Protein AF-A0A1V6H4V1-F1 (afdb_monomer_lite)

pLDDT: mean 72.38, std 26.32, range [20.8, 98.38]

Sequence (474 aa):
MNLSRIVVVCAFFTLAQSVQRALAQTLIWTPAAPGASWDSASLNWLDNGTPSAWVPGASAVFPAAASGSLIEIAEDLTALSVSFDTGASGVTLAGAGRLRTASITIADAAATNAVATEVLALNGLTVTGPGAVALGRVYGRVTLVSGTLLAAASDLATALVQADGGTLQTLGAPDRAGNLLANDSFEDPSLDANTYKYVSVGGTGIITAWGTATAAYIARCYPTEPTSTWISGGSVPDANHVLIVQRHGSVTQSFQVATSGYYQLAFDHFRRRGFPPHLITPSIDGKRFPPILTVHDQFDTAHYTSVPVYLAAGTHNVGFEGCGTWYDSSTMIDLAIIAPPSATQPCRALGADSSVTLTAGGTALLNHAGNLPLAFLDAAGNVAGPGTWSASAHAYAYDTAWQRRHRSTMSPRHSRSMATPQFPPHSPVICWLPRPPRSAGQASRFPISWPPSTPRPASPRSRQPPSRSHWLSR

Radius of gyration: 28.15 Å; chains: 1; bounding box: 63×78×106 Å

Foldseek 3Di:
DVVVVVVVVVVCVVVVLPDPPPDAQAADADDDDPPDDDDPVDDPQDDPSHGDHDDAAAAAEAELSQALDEYEPAAAGHYAEYEYAANRAQAEYFYQHEYEYQEYEYAYLDHEYEYQHEYENCVEYEYDYNEEYEYFAYNHEYEDAYHEYEAFWLRQQQYHYEYNAYEYEYFFFFDPVFFQDDCQFQCPPHDDEFDKDQVDDPDVQDRPQKDWPCRRQKMKHFAADCPDQVHDHDDAPDDTMWIKRWAFTKIKGKGFDQAWDWKKKKWKKAWAPPFDWKWKWKDKQNHTHHIDTHDHYRVGIDMGMGTTGTHHGGMMMIMMTIHHDDGGTIMIIGRIGIGHTAQAGAGSHHAQNYEYAYACNYEYEYSHAEEHHHCYYHDNHYYDYRYYYDHDPPDDDPPVVVVVVPPPPDDDDDDDDDDDDDDDPDDDDDDDDDDDDDDDDDDDDDDDDDDDDDDDDDDDDDDDDDDDDDDDDD

Structure (mmCIF, N/CA/C/O backbone):
data_AF-A0A1V6H4V1-F1
#
_entry.id   AF-A0A1V6H4V1-F1
#
loop_
_atom_site.group_PDB
_atom_site.id
_atom_site.type_symbol
_atom_site.label_atom_id
_atom_site.label_alt_id
_atom_site.label_comp_id
_atom_site.label_asym_id
_atom_site.label_entity_id
_atom_site.label_seq_id
_atom_site.pdbx_PDB_ins_code
_atom_site.Cartn_x
_atom_site.Cartn_y
_atom_site.Cartn_z
_atom_site.occupancy
_atom_site.B_iso_or_equiv
_atom_site.auth_seq_id
_atom_site.auth_comp_id
_atom_site.auth_asym_id
_atom_site.auth_atom_id
_atom_site.pdbx_PDB_model_num
ATOM 1 N N . MET A 1 1 ? 24.591 27.833 0.448 1.00 40.19 1 MET A N 1
ATOM 2 C CA . MET A 1 1 ? 24.023 27.456 -0.870 1.00 40.19 1 MET A CA 1
ATOM 3 C C . MET A 1 1 ? 23.043 26.279 -0.828 1.00 40.19 1 MET A C 1
ATOM 5 O O . MET A 1 1 ? 22.080 26.333 -1.579 1.00 40.19 1 MET A O 1
ATOM 9 N N . ASN A 1 2 ? 23.214 25.249 0.015 1.00 35.19 2 ASN A N 1
ATOM 10 C CA . ASN A 1 2 ? 22.350 24.051 -0.054 1.00 35.19 2 ASN A CA 1
ATOM 11 C C . ASN A 1 2 ? 20.914 24.260 0.479 1.00 35.19 2 ASN A C 1
ATOM 13 O O . ASN A 1 2 ? 19.968 23.838 -0.177 1.00 35.19 2 ASN A O 1
ATOM 17 N N . LEU A 1 3 ? 20.724 24.988 1.589 1.00 27.53 3 LEU A N 1
ATOM 18 C CA . LEU A 1 3 ? 19.386 25.294 2.137 1.00 27.53 3 LEU A CA 1
ATOM 19 C C . LEU A 1 3 ? 18.485 26.060 1.150 1.00 27.53 3 LEU A C 1
ATOM 21 O O . LEU A 1 3 ? 17.309 25.739 1.004 1.00 27.53 3 LEU A O 1
ATOM 25 N N . SER A 1 4 ? 19.048 27.023 0.417 1.00 27.42 4 SER A N 1
ATOM 26 C CA . SER A 1 4 ? 18.328 27.823 -0.583 1.00 27.42 4 SER A CA 1
ATOM 27 C C . SER A 1 4 ? 17.752 26.971 -1.721 1.00 27.42 4 SER A C 1
ATOM 29 O O . SER A 1 4 ? 16.705 27.302 -2.265 1.00 27.42 4 SER A O 1
ATOM 31 N N . ARG A 1 5 ? 18.422 25.864 -2.074 1.00 33.84 5 ARG A N 1
ATOM 32 C CA . ARG A 1 5 ? 17.986 24.952 -3.142 1.00 33.84 5 ARG A CA 1
ATOM 33 C C . ARG A 1 5 ? 16.816 24.071 -2.703 1.00 33.84 5 ARG A C 1
ATOM 35 O O . ARG A 1 5 ? 15.901 23.873 -3.489 1.00 33.84 5 ARG A O 1
ATOM 42 N N . ILE A 1 6 ? 16.806 23.619 -1.446 1.00 34.75 6 ILE A N 1
ATOM 43 C CA . ILE A 1 6 ? 15.713 22.811 -0.878 1.00 34.75 6 ILE A CA 1
ATOM 44 C C . ILE A 1 6 ? 14.408 23.621 -0.830 1.00 34.75 6 ILE A C 1
ATOM 46 O O . ILE A 1 6 ? 13.371 23.140 -1.272 1.00 34.75 6 ILE A O 1
ATOM 50 N N . VAL A 1 7 ? 14.460 24.878 -0.372 1.00 31.00 7 VAL A N 1
ATOM 51 C CA . VAL A 1 7 ? 13.266 25.744 -0.280 1.00 31.00 7 VAL A CA 1
ATOM 52 C C . VAL A 1 7 ? 12.672 26.057 -1.658 1.00 31.00 7 VAL A C 1
ATOM 54 O O . VAL A 1 7 ? 11.455 26.024 -1.819 1.00 31.00 7 VAL A O 1
ATOM 57 N N . VAL A 1 8 ? 13.517 26.309 -2.664 1.00 32.81 8 VAL A N 1
ATOM 58 C CA . VAL A 1 8 ? 13.072 26.523 -4.053 1.00 32.81 8 VAL A CA 1
ATOM 59 C C . VAL A 1 8 ? 12.419 25.260 -4.622 1.00 32.81 8 VAL A C 1
ATOM 61 O O . VAL A 1 8 ? 11.350 25.347 -5.215 1.00 32.81 8 VAL A O 1
ATOM 64 N N . VAL A 1 9 ? 13.011 24.087 -4.389 1.00 36.28 9 VAL A N 1
ATOM 65 C CA . VAL A 1 9 ? 12.443 22.796 -4.806 1.00 36.28 9 VAL A CA 1
ATOM 66 C C . VAL A 1 9 ? 11.055 22.568 -4.180 1.00 36.28 9 VAL A C 1
ATOM 68 O O . VAL A 1 9 ? 10.109 22.277 -4.909 1.00 36.28 9 VAL A O 1
ATOM 71 N N . CYS A 1 10 ? 10.881 22.818 -2.876 1.00 30.83 10 CYS A N 1
ATOM 72 C CA . CYS A 1 10 ? 9.572 22.735 -2.212 1.00 30.83 10 CYS A CA 1
ATOM 73 C C . CYS A 1 10 ? 8.519 23.701 -2.785 1.00 30.83 10 CYS A C 1
ATOM 75 O O . CYS A 1 10 ? 7.353 23.333 -2.889 1.00 30.83 10 CYS A O 1
ATOM 77 N N . ALA A 1 11 ? 8.910 24.921 -3.168 1.00 27.81 11 ALA A N 1
ATOM 78 C CA . ALA A 1 11 ? 7.982 25.939 -3.669 1.00 27.81 11 ALA A CA 1
ATOM 79 C C . ALA A 1 11 ? 7.499 25.699 -5.113 1.00 27.81 11 ALA A C 1
ATOM 81 O O . ALA A 1 11 ? 6.456 26.223 -5.494 1.00 27.81 11 ALA A O 1
ATOM 82 N N . PHE A 1 12 ? 8.233 24.918 -5.914 1.00 33.66 12 PHE A N 1
ATOM 83 C CA . PHE A 1 12 ? 7.818 24.545 -7.273 1.00 33.66 12 PHE A CA 1
ATOM 84 C C . PHE A 1 12 ? 7.075 23.198 -7.341 1.00 33.66 12 PHE A C 1
ATOM 86 O O . PHE A 1 12 ? 6.334 22.973 -8.299 1.00 33.66 12 PHE A O 1
ATOM 93 N N . PHE A 1 13 ? 7.194 22.332 -6.323 1.00 39.22 13 PHE A N 1
ATOM 94 C CA . PHE A 1 13 ? 6.446 21.066 -6.256 1.00 39.22 13 PHE A CA 1
ATOM 95 C C . PHE A 1 13 ? 4.920 21.255 -6.251 1.00 39.22 13 PHE A C 1
ATOM 97 O O . PHE A 1 13 ? 4.211 20.479 -6.889 1.00 39.22 13 PHE A O 1
ATOM 104 N N . THR A 1 14 ? 4.411 22.303 -5.600 1.00 34.22 14 THR A N 1
ATOM 105 C CA . THR A 1 14 ? 2.971 22.616 -5.555 1.00 34.22 14 THR A CA 1
ATOM 106 C C . THR A 1 14 ? 2.391 23.054 -6.902 1.00 34.22 14 THR A C 1
ATOM 108 O O . THR A 1 14 ? 1.185 22.943 -7.099 1.00 34.22 14 THR A O 1
ATOM 111 N N . LEU A 1 15 ? 3.217 23.533 -7.841 1.00 29.50 15 LEU A N 1
ATOM 112 C CA . LEU A 1 15 ? 2.743 24.059 -9.126 1.00 29.50 15 LEU A CA 1
ATOM 113 C C . LEU A 1 15 ? 2.559 22.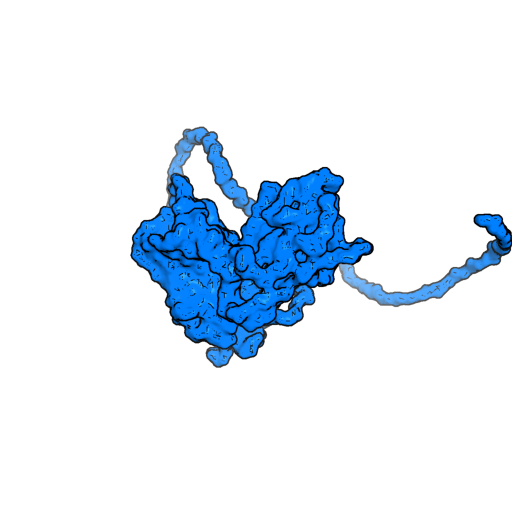965 -10.193 1.00 29.50 15 LEU A C 1
ATOM 115 O O . LEU A 1 15 ? 1.682 23.067 -11.045 1.00 29.50 15 LEU A O 1
ATOM 119 N N . ALA A 1 16 ? 3.388 21.917 -10.162 1.00 33.25 16 ALA A N 1
ATOM 120 C CA . ALA A 1 16 ? 3.377 20.862 -11.180 1.00 33.25 16 ALA A CA 1
ATOM 121 C C . ALA A 1 16 ? 2.198 19.881 -11.030 1.00 33.25 16 ALA A C 1
ATOM 123 O O . ALA A 1 16 ? 1.712 19.342 -12.020 1.00 33.25 16 ALA A O 1
ATOM 124 N N . GLN A 1 17 ? 1.693 19.684 -9.807 1.00 38.56 17 GLN A N 1
ATOM 125 C CA . GLN A 1 17 ? 0.606 18.738 -9.514 1.00 38.56 17 GLN A CA 1
ATOM 126 C C . GLN A 1 17 ? -0.774 19.169 -10.059 1.00 38.56 17 GLN A C 1
ATOM 128 O O . GLN A 1 17 ? -1.742 18.420 -9.947 1.00 38.56 17 GLN A O 1
ATOM 133 N N . SER A 1 18 ? -0.900 20.368 -10.637 1.00 33.44 18 SER A N 1
ATOM 134 C CA . SER A 1 18 ? -2.193 20.963 -11.002 1.00 33.44 18 SER A CA 1
ATOM 135 C C . SER A 1 18 ? -2.796 2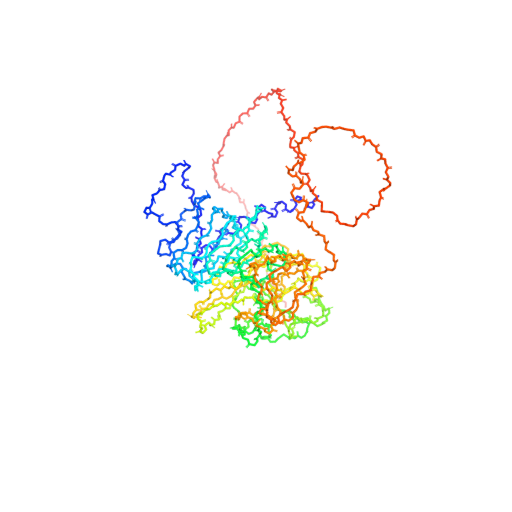0.481 -12.334 1.00 33.44 18 SER A C 1
ATOM 137 O O . SER A 1 18 ? -3.952 20.799 -12.604 1.00 33.44 18 SER A O 1
ATOM 139 N N . VAL A 1 19 ? -2.045 19.769 -13.187 1.00 36.44 19 VAL A N 1
ATOM 140 C CA . VAL A 1 19 ? -2.343 19.700 -14.640 1.00 36.44 19 VAL A CA 1
ATOM 141 C C . VAL A 1 19 ? -3.085 18.430 -15.108 1.00 36.44 19 VAL A C 1
ATOM 143 O O . VAL A 1 19 ? -3.753 18.480 -16.135 1.00 36.44 19 VAL A O 1
ATOM 146 N N . GLN A 1 20 ? -3.055 17.310 -14.373 1.00 37.62 20 GLN A N 1
ATOM 147 C CA . GLN A 1 20 ? -3.586 16.004 -14.839 1.00 37.62 20 GLN A CA 1
ATOM 148 C C . GLN A 1 20 ? -4.898 15.547 -14.158 1.00 37.62 20 GLN A C 1
ATOM 150 O O . GLN A 1 20 ? -5.125 14.361 -13.946 1.00 37.62 20 GLN A O 1
ATOM 155 N N . ARG A 1 21 ? -5.804 16.481 -13.833 1.00 40.94 21 ARG A N 1
ATOM 156 C CA . ARG A 1 21 ? -7.078 16.227 -13.113 1.00 40.94 21 ARG A CA 1
ATOM 157 C C . ARG A 1 21 ? -8.200 15.568 -13.951 1.00 40.94 21 ARG A C 1
ATOM 159 O O . ARG A 1 21 ? -9.349 15.999 -13.876 1.00 40.94 21 ARG A O 1
ATOM 166 N N . ALA A 1 22 ? -7.906 14.555 -14.764 1.00 33.59 22 ALA A N 1
ATOM 167 C CA . ALA A 1 22 ? -8.914 13.861 -15.574 1.00 33.59 22 ALA A CA 1
ATOM 168 C C . ALA A 1 22 ? -9.073 12.390 -15.150 1.00 33.59 22 ALA A C 1
ATOM 170 O O . ALA A 1 22 ? -8.090 11.663 -15.090 1.00 33.59 22 ALA A O 1
ATOM 171 N N . LEU A 1 23 ? -10.330 11.964 -14.944 1.00 33.84 23 LEU A N 1
ATOM 172 C CA . LEU A 1 23 ? -10.803 10.590 -14.653 1.00 33.84 23 LEU A CA 1
ATOM 173 C C . LEU A 1 23 ? -10.770 10.089 -13.192 1.00 33.84 23 LEU A C 1
ATOM 175 O O . LEU A 1 23 ? -11.179 8.960 -12.940 1.00 33.84 23 LEU A O 1
ATOM 179 N N . ALA A 1 24 ? -10.411 10.920 -12.212 1.00 34.72 24 ALA A N 1
ATOM 180 C CA . ALA A 1 24 ? -10.522 10.576 -10.792 1.00 34.72 24 ALA A CA 1
ATOM 181 C C . ALA A 1 24 ? -11.653 11.350 -10.084 1.00 34.72 24 ALA A C 1
ATOM 183 O O . ALA A 1 24 ? -11.828 12.548 -10.298 1.00 34.72 24 ALA A O 1
ATOM 184 N N . GLN A 1 25 ? -12.359 10.696 -9.148 1.00 42.62 25 GLN A N 1
ATOM 185 C CA . GLN A 1 25 ? -12.917 11.408 -7.989 1.00 42.62 25 GLN A CA 1
ATOM 186 C C . GLN A 1 25 ? -11.739 12.028 -7.222 1.00 42.62 25 GLN A C 1
ATOM 188 O O . GLN A 1 25 ? -11.031 11.325 -6.491 1.00 42.62 25 GLN A O 1
ATOM 193 N N . THR A 1 26 ? -11.519 13.318 -7.454 1.00 36.53 26 THR A N 1
ATOM 194 C CA . THR A 1 26 ? -10.470 14.139 -6.848 1.00 36.53 26 THR A CA 1
ATOM 195 C C . THR A 1 26 ? -11.140 15.173 -5.951 1.00 36.53 26 THR A C 1
ATOM 197 O O . THR A 1 26 ? -12.073 15.855 -6.378 1.00 36.53 26 THR A O 1
ATOM 200 N N . LEU A 1 27 ? -10.660 15.314 -4.714 1.00 42.69 27 LEU A N 1
ATOM 201 C CA . LEU A 1 27 ? -11.051 16.427 -3.851 1.00 42.69 27 LEU A CA 1
ATOM 202 C C . LEU A 1 27 ? -10.558 17.743 -4.475 1.00 42.69 27 LEU A C 1
ATOM 204 O O . LEU A 1 27 ? -9.365 17.906 -4.728 1.00 42.69 27 LEU A O 1
ATOM 208 N N . ILE A 1 28 ? -11.477 18.674 -4.745 1.00 35.75 28 ILE A N 1
ATOM 209 C CA . ILE A 1 28 ? -11.163 20.007 -5.273 1.00 35.75 28 ILE A CA 1
ATOM 210 C C . ILE A 1 28 ? -11.657 21.048 -4.274 1.00 35.75 28 ILE A C 1
ATOM 212 O O . ILE A 1 28 ? -12.858 21.187 -4.050 1.00 35.75 28 ILE A O 1
ATOM 216 N N . TRP A 1 29 ? -10.729 21.805 -3.691 1.00 40.78 29 TRP A N 1
ATOM 217 C CA . TRP A 1 29 ? -11.074 22.913 -2.814 1.00 40.78 29 TRP A CA 1
ATOM 218 C C . TRP A 1 29 ? -11.529 24.148 -3.606 1.00 40.78 29 TRP A C 1
ATOM 220 O O . TRP A 1 29 ? -10.770 24.732 -4.382 1.00 40.78 29 TRP A O 1
ATOM 230 N N . THR A 1 30 ? -12.760 24.588 -3.355 1.00 34.72 30 THR A N 1
ATOM 231 C CA . THR A 1 30 ? -13.243 25.939 -3.667 1.00 34.72 30 THR A CA 1
ATOM 232 C C . THR A 1 30 ? -13.718 26.581 -2.364 1.00 34.72 30 THR A C 1
ATOM 234 O O . THR A 1 30 ? -14.706 26.118 -1.795 1.00 34.72 30 THR A O 1
ATOM 237 N N . PRO A 1 31 ? -13.048 27.626 -1.846 1.00 31.44 31 PRO A N 1
ATOM 238 C CA . PRO A 1 31 ? -13.450 28.238 -0.586 1.00 31.44 31 PRO A CA 1
ATOM 239 C C . PRO A 1 31 ? -14.805 28.942 -0.713 1.00 31.44 31 PRO A C 1
ATOM 241 O O . PRO A 1 31 ? -14.927 29.964 -1.390 1.00 31.44 31 PRO A O 1
ATOM 244 N N . ALA A 1 32 ? -15.808 28.440 0.008 1.00 37.94 32 ALA A N 1
ATOM 245 C CA . ALA A 1 32 ? -16.943 29.258 0.418 1.00 37.94 32 ALA A CA 1
ATOM 246 C C . ALA A 1 32 ? -16.480 30.296 1.460 1.00 37.94 32 ALA A C 1
ATOM 248 O O . ALA A 1 32 ? -15.518 30.070 2.200 1.00 37.94 32 ALA A O 1
ATOM 249 N N . ALA A 1 33 ? -17.142 31.454 1.504 1.00 30.22 33 ALA A N 1
ATOM 250 C CA . ALA A 1 33 ? -16.739 32.555 2.378 1.00 30.22 33 ALA A CA 1
ATOM 251 C C . ALA A 1 33 ? -16.807 32.174 3.878 1.00 30.22 33 ALA A C 1
ATOM 253 O O . ALA A 1 33 ? -17.691 31.407 4.274 1.00 30.22 33 ALA A O 1
ATOM 254 N N . PRO A 1 34 ? -15.929 32.734 4.739 1.00 34.00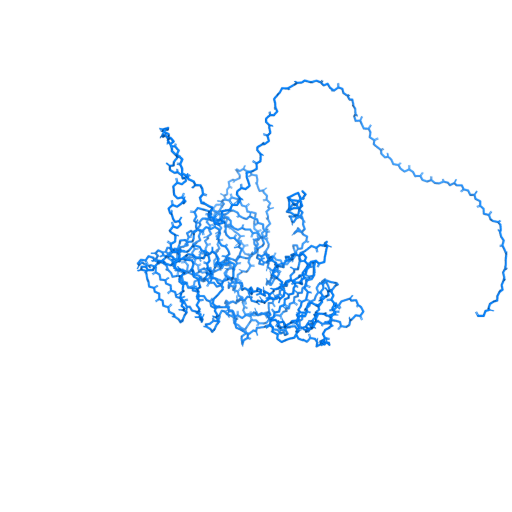 34 PRO A N 1
ATOM 255 C CA . PRO A 1 34 ? -15.995 32.501 6.179 1.00 34.00 34 PRO A CA 1
ATOM 256 C C . PRO A 1 34 ? -17.359 32.914 6.747 1.00 34.00 34 PRO A C 1
ATOM 258 O O . PRO A 1 34 ? -17.769 34.062 6.591 1.00 34.00 34 PRO A O 1
ATOM 261 N N . GLY A 1 35 ? -18.040 31.991 7.431 1.00 35.16 35 GLY A N 1
ATOM 262 C CA . GLY A 1 35 ? -19.319 32.260 8.101 1.00 35.16 35 GLY A CA 1
ATOM 263 C C . GLY A 1 35 ? -20.586 31.852 7.339 1.00 35.16 35 GLY A C 1
ATOM 264 O O . GLY A 1 35 ? -21.675 32.198 7.788 1.00 35.16 35 GLY A O 1
ATOM 265 N N . ALA A 1 36 ? -20.488 31.106 6.233 1.00 34.50 36 ALA A N 1
ATOM 266 C CA . ALA A 1 36 ? -21.657 30.433 5.663 1.00 34.50 36 ALA A CA 1
ATOM 267 C C . ALA A 1 36 ? -22.192 29.354 6.630 1.00 34.50 36 ALA A C 1
ATOM 269 O O . ALA A 1 36 ? -21.444 28.477 7.066 1.00 34.50 36 ALA A O 1
ATOM 270 N N . SER A 1 37 ? -23.482 29.411 6.966 1.00 34.84 37 SER A N 1
ATOM 271 C CA . SER A 1 37 ? -24.161 28.393 7.777 1.00 34.84 37 SER A CA 1
ATOM 272 C C . SER A 1 37 ? -24.429 27.131 6.953 1.00 34.84 37 SER A C 1
ATOM 274 O O . SER A 1 37 ? -25.061 27.213 5.901 1.00 34.84 37 SER A O 1
ATOM 276 N N . TRP A 1 38 ? -23.976 25.977 7.442 1.00 36.56 38 TRP A N 1
ATOM 277 C CA . TRP A 1 38 ? -24.223 24.664 6.836 1.00 36.56 38 TRP A CA 1
ATOM 278 C C . TRP A 1 38 ? -25.617 24.127 7.200 1.00 36.56 38 TRP A C 1
ATOM 280 O O . TRP A 1 38 ? -26.073 24.310 8.329 1.00 36.56 38 TRP A O 1
ATOM 290 N N . ASP A 1 39 ? -26.278 23.464 6.248 1.00 38.81 39 ASP A N 1
ATOM 291 C CA . ASP A 1 39 ? -27.592 22.840 6.427 1.00 38.81 39 ASP A CA 1
ATOM 292 C C . ASP A 1 39 ? -27.439 21.349 6.763 1.00 38.81 39 ASP A C 1
ATOM 294 O O . ASP A 1 39 ? -26.764 20.606 6.049 1.00 38.81 39 ASP A O 1
ATOM 298 N N . SER A 1 40 ? -28.130 20.902 7.811 1.00 34.09 40 SER A N 1
ATOM 299 C CA . SER A 1 40 ? -28.245 19.499 8.225 1.00 34.09 40 SER A CA 1
ATOM 300 C C . SER A 1 40 ? -28.776 18.541 7.148 1.00 34.09 40 SER A C 1
ATOM 302 O O . SER A 1 40 ? -28.578 17.336 7.277 1.00 34.09 40 SER A O 1
ATOM 304 N N . ALA A 1 41 ? -29.422 19.039 6.087 1.00 38.41 41 ALA A N 1
ATOM 305 C CA . ALA A 1 41 ? -29.792 18.243 4.915 1.00 38.41 41 ALA A CA 1
ATOM 306 C C . ALA A 1 41 ? -28.613 17.925 3.963 1.00 38.41 41 ALA A C 1
ATOM 308 O O . ALA A 1 41 ? -28.760 17.083 3.082 1.00 38.41 41 ALA A O 1
ATOM 309 N N . SER A 1 42 ? -27.448 18.572 4.116 1.00 39.78 42 SER A N 1
ATOM 310 C CA . SER A 1 42 ? -26.304 18.446 3.195 1.00 39.78 42 SER A CA 1
ATOM 311 C C . SER A 1 42 ? -25.174 17.560 3.745 1.00 39.78 42 SER A C 1
ATOM 313 O O . SER A 1 42 ? -24.187 18.038 4.303 1.00 39.78 42 SER A O 1
ATOM 315 N N . LEU A 1 43 ? -25.313 16.241 3.565 1.00 40.78 43 LEU A N 1
ATOM 316 C CA . LEU A 1 43 ? -24.293 15.235 3.897 1.00 40.78 43 LEU A CA 1
ATOM 317 C C . LEU A 1 43 ? -22.968 15.514 3.152 1.00 40.78 43 LEU A C 1
ATOM 319 O O . LEU A 1 43 ? -22.888 15.416 1.929 1.00 40.78 43 LEU A O 1
ATOM 323 N N . ASN A 1 44 ? -21.907 15.852 3.892 1.00 39.16 44 ASN A N 1
ATOM 324 C CA . ASN A 1 44 ? -20.625 16.271 3.315 1.00 39.16 44 ASN A CA 1
ATOM 325 C C . ASN A 1 44 ? -19.625 15.117 3.130 1.00 39.16 44 ASN A C 1
ATOM 327 O O . ASN A 1 44 ? -18.888 14.777 4.051 1.00 39.16 44 ASN A O 1
ATOM 331 N N . TRP A 1 45 ? -19.555 14.606 1.898 1.00 51.41 45 TRP A N 1
ATOM 332 C CA . TRP A 1 45 ? -18.326 14.273 1.141 1.00 51.41 45 TRP A CA 1
ATOM 333 C C . TRP A 1 45 ? -18.768 13.821 -0.252 1.00 51.41 45 TRP A C 1
ATOM 335 O O . TRP A 1 45 ? -18.330 14.356 -1.269 1.00 51.41 45 TRP A O 1
ATOM 345 N N . LEU A 1 46 ? -19.665 12.835 -0.265 1.00 46.06 46 LEU A N 1
ATOM 346 C CA . LEU A 1 46 ? -20.122 12.094 -1.432 1.00 46.06 46 LEU A CA 1
ATOM 347 C C . LEU A 1 46 ? -21.642 11.962 -1.378 1.00 46.06 46 LEU A C 1
ATOM 349 O O . LEU A 1 46 ? -22.162 10.967 -0.875 1.00 46.06 46 LEU A O 1
ATOM 353 N N . ASP A 1 47 ? -22.342 12.932 -1.959 1.00 38.69 47 ASP A N 1
ATOM 354 C CA . ASP A 1 47 ? -23.685 12.653 -2.453 1.00 38.69 47 ASP A CA 1
ATOM 355 C C . ASP A 1 47 ? -23.513 11.973 -3.822 1.00 38.69 47 ASP A C 1
ATOM 357 O O . ASP A 1 47 ? -22.951 12.544 -4.765 1.00 38.69 47 ASP A O 1
ATOM 361 N N . ASN A 1 48 ? -23.880 10.692 -3.878 1.00 41.97 48 ASN A N 1
ATOM 362 C CA . ASN A 1 48 ? -23.918 9.849 -5.078 1.00 41.97 48 ASN A CA 1
ATOM 363 C C . ASN A 1 48 ? -22.652 9.843 -5.979 1.00 41.97 48 ASN A C 1
ATOM 365 O O . ASN A 1 48 ? -22.749 9.785 -7.205 1.00 41.97 48 ASN A O 1
ATOM 369 N N . GLY A 1 49 ? -21.449 9.905 -5.394 1.00 38.62 49 GLY A N 1
ATOM 370 C CA . GLY A 1 49 ? -20.185 9.815 -6.145 1.00 38.62 49 GLY A CA 1
ATOM 371 C C . GLY A 1 49 ? -19.595 11.146 -6.636 1.00 38.62 49 GLY A C 1
ATOM 372 O O . GLY A 1 49 ? -18.582 11.133 -7.339 1.00 38.62 49 GLY A O 1
ATOM 373 N N . THR A 1 50 ? -20.187 12.284 -6.262 1.00 38.44 50 THR A N 1
ATOM 374 C CA . THR A 1 50 ? -19.762 13.629 -6.698 1.00 38.44 50 THR A CA 1
ATOM 375 C C . THR A 1 50 ? -19.037 14.406 -5.582 1.00 38.44 50 THR A C 1
ATOM 377 O O . THR A 1 50 ? -19.612 14.550 -4.504 1.00 38.44 50 THR A O 1
ATOM 380 N N . PRO A 1 51 ? -17.814 14.945 -5.800 1.00 46.50 51 PRO A N 1
ATOM 381 C CA . PRO A 1 51 ? -17.111 15.746 -4.789 1.00 46.50 51 PRO A CA 1
ATOM 382 C C . PRO A 1 51 ? -17.781 17.104 -4.516 1.00 46.50 51 PRO A C 1
ATOM 384 O O . PRO A 1 51 ? -18.070 17.850 -5.454 1.00 46.50 51 PRO A O 1
ATOM 387 N N . SER A 1 52 ? -17.943 17.466 -3.239 1.00 48.94 52 SER A N 1
ATOM 388 C CA . SER A 1 52 ? -18.344 18.811 -2.793 1.00 48.94 52 SER A CA 1
ATOM 389 C C . SER A 1 52 ? -17.171 19.604 -2.185 1.00 48.94 52 SER A C 1
ATOM 391 O O . SER A 1 52 ? -16.086 19.070 -1.941 1.00 48.94 52 SER A O 1
ATOM 393 N N . ALA A 1 53 ? -17.356 20.913 -1.977 1.00 52.59 53 ALA A N 1
ATOM 394 C CA . ALA A 1 53 ? -16.309 21.802 -1.470 1.00 52.59 53 ALA A CA 1
ATOM 395 C C . ALA A 1 53 ? -16.023 21.584 0.031 1.00 52.59 53 ALA A C 1
ATOM 397 O O . ALA A 1 53 ? -16.924 21.668 0.865 1.00 52.59 53 ALA A O 1
ATOM 398 N N . TRP A 1 54 ? -14.753 21.361 0.386 1.00 59.19 54 TRP A N 1
ATOM 399 C CA . TRP A 1 54 ? -14.343 21.090 1.770 1.00 59.19 54 TRP A CA 1
ATOM 400 C C . TRP A 1 54 ? -14.280 22.342 2.664 1.00 59.19 54 TRP A C 1
ATOM 402 O O . TRP A 1 54 ? -13.680 23.358 2.298 1.00 59.19 54 TRP A O 1
ATOM 412 N N . VAL A 1 55 ? -14.795 22.220 3.894 1.00 61.94 55 VAL A N 1
ATOM 413 C CA . VAL A 1 55 ? -14.650 23.214 4.972 1.00 61.94 55 VAL A CA 1
ATOM 414 C C . VAL A 1 55 ? -13.587 22.737 5.976 1.00 61.94 55 VAL A C 1
ATOM 416 O O . VAL A 1 55 ? -13.809 21.736 6.661 1.00 61.94 55 VAL A O 1
ATOM 419 N N . PRO A 1 56 ? -12.439 23.432 6.117 1.00 64.25 56 PRO A N 1
ATOM 420 C CA . PRO A 1 56 ? -11.401 23.067 7.082 1.00 64.25 56 PRO A CA 1
ATOM 421 C C . PRO A 1 56 ? -11.937 22.937 8.512 1.00 64.25 56 PRO A C 1
ATOM 423 O O . PRO A 1 56 ? -12.532 23.872 9.044 1.00 64.25 56 PRO A O 1
ATOM 426 N N . GLY A 1 57 ? -11.692 21.786 9.143 1.00 65.00 57 GLY A N 1
ATOM 427 C CA . GLY A 1 57 ? -12.173 21.489 10.495 1.00 65.00 57 GLY A CA 1
ATOM 428 C C . GLY A 1 57 ? -13.567 20.855 10.569 1.00 65.00 57 GLY A C 1
ATOM 429 O O . GLY A 1 57 ? -14.034 20.604 11.675 1.00 65.00 57 GLY A O 1
ATOM 430 N N . ALA A 1 58 ? -14.216 20.547 9.442 1.00 68.69 58 ALA A N 1
ATOM 431 C CA . ALA A 1 58 ? -15.381 19.662 9.432 1.00 68.69 58 ALA A CA 1
ATOM 432 C C . ALA A 1 58 ? -14.996 18.211 9.784 1.00 68.69 58 ALA A C 1
ATOM 434 O O . ALA A 1 58 ? -13.834 17.812 9.670 1.00 68.69 58 ALA A O 1
ATOM 435 N N . SER A 1 59 ? -15.972 17.405 10.197 1.00 79.81 59 SER A N 1
ATOM 436 C CA . SER A 1 59 ? -15.835 15.944 10.247 1.00 79.81 59 SER A CA 1
ATOM 437 C C . SER A 1 59 ? -16.005 15.356 8.847 1.00 79.81 59 SER A C 1
ATOM 439 O O . SER A 1 59 ? -16.854 15.813 8.084 1.00 79.81 59 SER A O 1
ATOM 441 N N . ALA A 1 60 ? -15.206 14.346 8.513 1.00 79.44 60 ALA A N 1
ATOM 442 C CA . ALA A 1 60 ? -15.287 13.644 7.239 1.00 79.44 60 ALA A CA 1
ATOM 443 C C . ALA A 1 60 ? -16.046 12.324 7.435 1.00 79.44 60 ALA A C 1
ATOM 445 O O . ALA A 1 60 ? -15.614 11.483 8.224 1.00 79.44 60 ALA A O 1
ATOM 446 N N . VAL A 1 61 ? -17.181 12.163 6.752 1.00 81.38 61 VAL A N 1
ATOM 447 C CA . VAL A 1 61 ? -18.120 11.052 6.968 1.00 81.38 61 VAL A CA 1
ATOM 448 C C . VAL A 1 61 ? -18.264 10.233 5.687 1.00 81.38 61 VAL A C 1
ATOM 450 O O . VAL A 1 61 ? -18.530 10.792 4.623 1.00 81.38 61 VAL A O 1
ATOM 453 N N . PHE A 1 62 ? -18.111 8.914 5.791 1.00 82.19 62 PHE A N 1
ATOM 454 C CA . PHE A 1 62 ? -18.340 7.973 4.698 1.00 82.19 62 PHE A CA 1
ATOM 455 C C . PHE A 1 62 ? -19.611 7.163 4.953 1.00 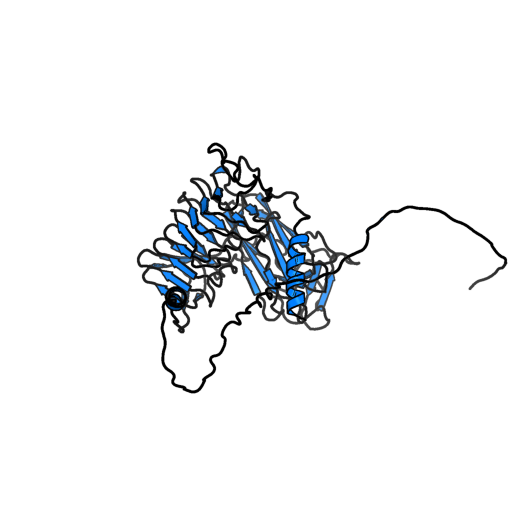82.19 62 PHE A C 1
ATOM 457 O O . PHE A 1 62 ? -19.593 6.282 5.816 1.00 82.19 62 PHE A O 1
ATOM 464 N N . PRO A 1 63 ? -20.697 7.408 4.200 1.00 80.06 63 PRO A N 1
ATOM 465 C CA . PRO A 1 63 ? -21.878 6.558 4.247 1.00 80.06 63 PRO A CA 1
ATOM 466 C C . PRO A 1 63 ? -21.604 5.215 3.555 1.00 80.06 63 PRO A C 1
ATOM 468 O O . PRO A 1 63 ? -20.659 5.084 2.775 1.00 80.06 63 PRO A O 1
ATOM 471 N N . ALA A 1 64 ? -22.494 4.235 3.739 1.00 79.69 64 ALA A N 1
ATOM 472 C CA . ALA A 1 64 ? -22.422 2.932 3.064 1.00 79.69 64 ALA A CA 1
ATOM 473 C C . ALA A 1 64 ? -22.281 3.018 1.527 1.00 79.69 64 ALA A C 1
ATOM 475 O O . ALA A 1 64 ? -21.680 2.141 0.910 1.00 79.69 64 ALA A O 1
ATOM 476 N N . ALA A 1 65 ? -22.784 4.092 0.907 1.00 76.94 65 ALA A N 1
ATOM 477 C CA . ALA A 1 65 ? -22.653 4.357 -0.528 1.00 76.94 65 ALA A CA 1
ATOM 478 C C . ALA A 1 65 ? -21.207 4.640 -0.995 1.00 76.94 65 ALA A C 1
ATOM 480 O O . ALA A 1 65 ? -20.935 4.564 -2.189 1.00 76.94 65 ALA A O 1
ATOM 481 N N . ALA A 1 66 ? -20.279 4.951 -0.083 1.00 77.38 66 ALA A N 1
ATOM 482 C CA . ALA A 1 66 ? -18.858 5.113 -0.394 1.00 77.38 66 ALA A CA 1
ATOM 483 C C . ALA A 1 66 ? -18.095 3.773 -0.461 1.00 77.38 66 ALA A C 1
ATOM 485 O O . ALA A 1 66 ? -16.920 3.765 -0.832 1.00 77.38 66 ALA A O 1
ATOM 486 N N . SER A 1 67 ? -18.726 2.649 -0.103 1.00 83.94 67 SER A N 1
ATOM 487 C CA . SER A 1 67 ? -18.077 1.335 -0.028 1.00 83.94 67 SER A CA 1
ATOM 488 C C . SER A 1 67 ? -17.337 0.943 -1.308 1.00 83.94 67 SER A C 1
ATOM 490 O O . SER A 1 67 ? -17.801 1.185 -2.419 1.00 83.94 67 SER A O 1
ATOM 492 N N . GLY A 1 68 ? -16.159 0.344 -1.136 1.00 82.38 68 GLY A N 1
ATOM 493 C CA . GLY A 1 68 ? -15.250 -0.033 -2.220 1.00 82.38 68 GLY A CA 1
ATOM 494 C C . GLY A 1 68 ? -14.580 1.128 -2.970 1.00 82.38 68 GLY A C 1
ATOM 495 O O . GLY A 1 68 ? -13.920 0.883 -3.978 1.00 82.38 68 GLY A O 1
ATOM 496 N N . SER A 1 69 ? -14.733 2.382 -2.524 1.00 81.56 69 SER A N 1
ATOM 497 C CA . SER A 1 69 ? -14.154 3.546 -3.213 1.00 81.56 69 SER A CA 1
ATOM 498 C C . SER A 1 69 ? -12.690 3.801 -2.841 1.00 81.56 69 SER A C 1
ATOM 500 O O . SER A 1 69 ? -12.346 3.929 -1.664 1.00 81.56 69 SER A O 1
ATOM 502 N N . LEU A 1 70 ? -11.848 4.009 -3.859 1.00 82.69 70 LEU A N 1
ATOM 503 C CA . LEU A 1 70 ? -10.485 4.533 -3.724 1.00 82.69 70 LEU A CA 1
ATOM 504 C C . LEU A 1 70 ? -10.477 6.054 -3.972 1.00 82.69 70 LEU A C 1
ATOM 506 O O . LEU A 1 70 ? -10.627 6.533 -5.103 1.00 82.69 70 LEU A O 1
ATOM 510 N N . ILE A 1 71 ? -10.325 6.835 -2.904 1.00 81.19 71 ILE A N 1
ATOM 511 C CA . ILE A 1 71 ? -10.513 8.292 -2.890 1.00 81.19 71 ILE A CA 1
ATOM 512 C C . ILE A 1 71 ? -9.154 8.991 -2.746 1.00 81.19 71 ILE A C 1
ATOM 514 O O . ILE A 1 71 ? -8.330 8.584 -1.929 1.00 81.19 71 ILE A O 1
ATOM 518 N N . GLU A 1 72 ? -8.917 10.041 -3.543 1.00 79.12 72 GLU A N 1
ATOM 519 C CA . GLU A 1 72 ? -7.642 10.772 -3.555 1.00 79.12 72 GLU A CA 1
ATOM 520 C C . GLU A 1 72 ? -7.667 12.026 -2.663 1.00 79.12 72 GLU A C 1
ATOM 522 O O . GLU A 1 72 ? -8.385 12.992 -2.939 1.00 79.12 72 GLU A O 1
ATOM 527 N N . ILE A 1 73 ? -6.793 12.052 -1.656 1.00 78.81 73 ILE A N 1
ATOM 528 C CA . ILE A 1 73 ? -6.376 13.248 -0.918 1.00 78.81 73 ILE A CA 1
ATOM 529 C C . ILE A 1 73 ? -5.246 13.932 -1.701 1.00 78.81 73 ILE A C 1
ATOM 531 O O . ILE A 1 73 ? -4.059 13.653 -1.525 1.00 78.81 73 ILE A O 1
ATOM 535 N N . ALA A 1 74 ? -5.627 14.814 -2.625 1.00 71.56 74 ALA A N 1
ATOM 536 C CA . ALA A 1 74 ? -4.689 15.485 -3.524 1.00 71.56 74 ALA A CA 1
ATOM 537 C C . ALA A 1 74 ? -3.846 16.590 -2.848 1.00 71.56 74 ALA A C 1
ATOM 539 O O . ALA A 1 74 ? -2.787 16.936 -3.365 1.00 71.56 74 ALA A O 1
ATOM 540 N N . GLU A 1 75 ? -4.297 17.132 -1.710 1.00 72.62 75 GLU A N 1
ATOM 541 C CA . GLU A 1 75 ? -3.659 18.227 -0.958 1.00 72.62 75 GLU A CA 1
ATOM 542 C C . GLU A 1 75 ? -3.855 18.066 0.568 1.00 72.62 75 GLU A C 1
ATOM 544 O O . GLU A 1 75 ? -4.604 17.191 0.999 1.00 72.62 75 GLU A O 1
ATOM 549 N N . ASP A 1 76 ? -3.160 18.859 1.397 1.00 80.38 76 ASP A N 1
ATOM 550 C CA . ASP A 1 76 ? -3.248 18.794 2.873 1.00 80.38 76 ASP A CA 1
ATOM 551 C C . ASP A 1 76 ? -4.689 19.066 3.369 1.00 80.38 76 ASP A C 1
ATOM 553 O O . ASP A 1 76 ? -5.154 20.207 3.415 1.00 80.38 76 ASP A O 1
ATOM 557 N N . LEU A 1 77 ? -5.382 18.014 3.806 1.00 77.25 77 LEU A N 1
ATOM 558 C CA . LEU A 1 77 ? -6.744 18.041 4.334 1.00 77.25 77 LEU A CA 1
ATOM 559 C C . LEU A 1 77 ? -6.730 18.181 5.863 1.00 77.25 77 LEU A C 1
ATOM 561 O O . LEU A 1 77 ? -5.935 17.541 6.549 1.00 77.25 77 LEU A O 1
ATOM 565 N N . THR A 1 78 ? -7.633 18.988 6.426 1.00 82.19 78 THR A N 1
ATOM 566 C CA . THR A 1 78 ? -7.834 19.078 7.886 1.00 82.19 78 THR A CA 1
ATOM 567 C C . THR A 1 78 ? -9.268 18.739 8.248 1.00 82.19 78 THR A C 1
ATOM 569 O O . THR A 1 78 ? -10.163 19.539 7.962 1.00 82.19 78 THR A O 1
ATOM 572 N N . ALA A 1 79 ? -9.452 17.595 8.910 1.00 80.06 79 ALA A N 1
ATOM 573 C CA . ALA A 1 79 ? -10.730 17.081 9.383 1.00 80.06 79 ALA A CA 1
ATOM 574 C C . ALA A 1 79 ? -10.715 16.866 10.902 1.00 80.06 79 ALA A C 1
ATOM 576 O O . ALA A 1 79 ? -9.781 16.276 11.446 1.00 80.06 79 ALA A O 1
ATOM 577 N N . LEU A 1 80 ? -11.763 17.320 11.593 1.00 79.19 80 LEU A N 1
ATOM 578 C CA . LEU A 1 80 ? -11.915 17.160 13.045 1.00 79.19 80 LEU A CA 1
ATOM 579 C C . LEU A 1 80 ? -11.867 15.682 13.454 1.00 79.19 80 LEU A C 1
ATOM 581 O O . LEU A 1 80 ? -11.160 15.311 14.389 1.00 79.19 80 LEU A O 1
ATOM 585 N N . SER A 1 81 ? -12.581 14.858 12.695 1.00 83.75 81 SER A N 1
ATOM 586 C CA . SER A 1 81 ? -12.648 13.406 12.814 1.00 83.75 81 SER A CA 1
ATOM 587 C C . SER A 1 81 ? -12.843 12.792 11.432 1.00 83.75 81 SER A C 1
ATOM 589 O O . SER A 1 81 ? -13.304 13.468 10.507 1.00 83.75 81 SER A O 1
ATOM 591 N N . VAL A 1 82 ? -12.567 11.499 11.321 1.00 91.44 82 VAL A N 1
ATOM 592 C CA . VAL A 1 82 ? -12.975 10.659 10.194 1.00 91.44 82 VAL A CA 1
ATOM 593 C C . VAL A 1 82 ? -13.892 9.552 10.706 1.00 91.44 82 VAL A C 1
ATOM 595 O O . VAL A 1 82 ? -13.595 8.923 11.720 1.00 91.44 82 VAL A O 1
ATOM 598 N N . SER A 1 83 ? -15.006 9.306 10.027 1.00 90.00 83 SER A N 1
ATOM 599 C CA . SER A 1 83 ? -15.974 8.270 10.397 1.00 90.00 83 SER A CA 1
ATOM 600 C C . SER A 1 83 ? -16.431 7.472 9.182 1.00 90.00 83 SER A C 1
ATOM 602 O O . SER A 1 83 ? -16.891 8.043 8.197 1.00 90.00 83 SER A O 1
ATOM 604 N N . PHE A 1 84 ? -16.316 6.151 9.276 1.00 91.31 84 PHE A N 1
ATOM 605 C CA . PHE A 1 84 ? -16.922 5.192 8.360 1.00 91.31 84 PHE A CA 1
ATOM 606 C C . PHE A 1 84 ? -18.199 4.670 9.024 1.00 91.31 84 PHE A C 1
ATOM 608 O O . PHE A 1 84 ? -18.129 4.007 10.065 1.00 91.31 84 PHE A O 1
ATOM 615 N N . ASP A 1 85 ? -19.352 5.026 8.462 1.00 86.50 85 ASP A N 1
ATOM 616 C CA . ASP A 1 85 ? -20.661 4.707 9.032 1.00 86.50 85 ASP A CA 1
ATOM 617 C C . ASP A 1 85 ? -21.025 3.225 8.832 1.00 86.50 85 ASP A C 1
ATOM 619 O O . ASP A 1 85 ? -20.324 2.463 8.163 1.00 86.50 85 ASP A O 1
ATOM 623 N N . THR A 1 86 ? -22.140 2.789 9.422 1.00 88.38 86 THR A N 1
ATOM 624 C CA . THR A 1 86 ? -22.629 1.412 9.278 1.00 88.38 86 THR A CA 1
ATOM 625 C C . THR A 1 86 ? -22.810 1.049 7.801 1.00 88.38 86 THR A C 1
ATOM 627 O O . THR A 1 86 ? -23.450 1.790 7.054 1.00 88.38 86 THR A O 1
ATOM 630 N N . GLY A 1 87 ? -22.252 -0.085 7.370 1.00 84.19 87 GLY A N 1
ATOM 631 C CA . GLY A 1 87 ? -22.222 -0.505 5.969 1.00 84.19 87 GLY A CA 1
ATOM 632 C C . GLY A 1 87 ? -21.146 0.149 5.088 1.00 84.19 87 GLY A C 1
ATOM 633 O O . GLY A 1 87 ? -21.095 -0.184 3.906 1.00 84.19 87 GLY A O 1
ATOM 634 N N . ALA A 1 88 ? -20.294 1.049 5.602 1.00 85.88 88 ALA A N 1
ATOM 635 C CA . ALA A 1 88 ? -19.164 1.624 4.861 1.00 85.88 88 ALA A CA 1
ATOM 636 C C . ALA A 1 88 ? -17.906 0.744 4.994 1.00 85.88 88 ALA A C 1
ATOM 638 O O . ALA A 1 88 ? -17.206 0.781 6.008 1.00 85.88 88 ALA A O 1
ATOM 639 N N . SER A 1 89 ? -17.615 -0.055 3.964 1.00 92.06 89 SER A N 1
ATOM 640 C CA . SER A 1 89 ? -16.508 -1.022 3.938 1.00 92.06 89 SER A CA 1
ATOM 641 C C . SER A 1 89 ? -15.746 -0.971 2.612 1.00 92.06 89 SER A C 1
ATOM 643 O O . SER A 1 89 ? -16.315 -0.697 1.557 1.00 92.06 89 SER A O 1
ATOM 645 N N . GLY A 1 90 ? -14.442 -1.229 2.641 1.00 91.12 90 GLY A N 1
ATOM 646 C CA . GLY A 1 90 ? -13.565 -1.130 1.477 1.00 91.12 90 GLY A CA 1
ATOM 647 C C . GLY A 1 90 ? -13.250 0.308 1.051 1.00 91.12 90 GLY A C 1
ATOM 648 O O . GLY A 1 90 ? -12.737 0.522 -0.043 1.00 91.12 90 GLY A O 1
ATOM 649 N N . VAL A 1 91 ? -13.543 1.315 1.877 1.00 90.12 91 VAL A N 1
ATOM 650 C CA . VAL A 1 91 ? -13.174 2.703 1.579 1.00 90.12 91 VAL A CA 1
ATOM 651 C C . VAL A 1 91 ? -11.674 2.877 1.812 1.00 90.12 91 VAL A C 1
ATOM 653 O O . VAL A 1 91 ? -11.159 2.543 2.880 1.00 90.12 91 VAL A O 1
ATOM 656 N N . THR A 1 92 ? -10.960 3.413 0.821 1.00 90.75 92 THR A N 1
ATOM 657 C CA . THR A 1 92 ? -9.509 3.631 0.885 1.00 90.75 92 THR A CA 1
ATOM 658 C C . THR A 1 92 ? -9.157 5.086 0.585 1.00 90.75 92 THR A C 1
ATOM 660 O O . THR A 1 92 ? -9.489 5.600 -0.481 1.00 90.75 92 THR A O 1
ATOM 663 N N . LEU A 1 93 ? -8.436 5.742 1.498 1.00 90.62 93 LEU A N 1
ATOM 664 C CA . LEU A 1 93 ? -7.970 7.126 1.355 1.00 90.62 93 LEU A CA 1
ATOM 665 C C . LEU A 1 93 ? -6.483 7.145 1.004 1.00 90.62 93 LEU A C 1
ATOM 667 O O . LEU A 1 93 ? -5.629 7.044 1.884 1.00 90.62 93 LEU A O 1
ATOM 671 N N . ALA A 1 94 ? -6.169 7.265 -0.279 1.00 85.19 94 ALA A N 1
ATOM 672 C CA . ALA A 1 94 ? -4.802 7.402 -0.777 1.00 85.19 94 ALA A CA 1
ATOM 673 C C . ALA A 1 94 ? -4.531 8.859 -1.173 1.00 85.19 94 ALA A C 1
ATOM 675 O O . ALA A 1 94 ? -5.464 9.638 -1.341 1.00 85.19 94 ALA A O 1
ATOM 676 N N . GLY A 1 95 ? -3.273 9.265 -1.312 1.00 80.25 95 GLY A N 1
ATOM 677 C CA . GLY A 1 95 ? -2.960 10.584 -1.857 1.00 80.25 95 GLY A CA 1
ATOM 678 C C . GLY A 1 95 ? -1.547 11.069 -1.566 1.00 80.25 95 GLY A C 1
ATOM 679 O O . GLY A 1 95 ? -0.890 10.591 -0.642 1.00 80.25 95 GLY A O 1
ATOM 680 N N . ALA A 1 96 ? -1.111 12.058 -2.349 1.00 74.25 96 ALA A N 1
ATOM 681 C CA . ALA A 1 96 ? 0.131 12.796 -2.111 1.00 74.25 96 ALA A CA 1
ATOM 682 C C . ALA A 1 96 ? -0.045 13.957 -1.108 1.00 74.25 96 ALA A C 1
ATOM 684 O O . ALA A 1 96 ? 0.945 14.473 -0.588 1.00 74.25 96 ALA A O 1
ATOM 685 N N . GLY A 1 97 ? -1.290 14.372 -0.843 1.00 78.75 97 GLY A N 1
ATOM 686 C CA . GLY A 1 97 ? -1.641 15.235 0.281 1.00 78.75 97 GLY A CA 1
ATOM 687 C C . GLY A 1 97 ? -1.668 14.468 1.605 1.00 78.75 97 GLY A C 1
ATOM 688 O O . GLY A 1 97 ? -1.547 13.241 1.632 1.00 78.75 97 GLY A O 1
ATOM 689 N N . ARG A 1 98 ? -1.834 15.199 2.712 1.00 85.88 98 ARG A N 1
ATOM 690 C CA . ARG A 1 98 ? -1.829 14.656 4.081 1.00 85.88 98 ARG A CA 1
ATOM 691 C C . ARG A 1 98 ? -3.161 14.855 4.780 1.00 85.88 98 ARG A C 1
ATOM 693 O O . ARG A 1 98 ? -3.781 15.901 4.625 1.00 85.88 98 ARG A O 1
ATOM 700 N N . LEU A 1 99 ? -3.546 13.924 5.645 1.00 89.44 99 LEU A N 1
ATOM 701 C CA . LEU A 1 99 ? -4.733 14.040 6.488 1.00 89.44 99 LEU A CA 1
ATOM 702 C C . LEU A 1 99 ? -4.366 14.490 7.908 1.00 89.44 99 LEU A C 1
ATOM 704 O O . LEU A 1 99 ? -3.781 13.739 8.682 1.00 89.44 99 LEU A O 1
ATOM 708 N N . ARG A 1 100 ? -4.763 15.698 8.306 1.00 90.38 100 ARG A N 1
ATOM 709 C CA . ARG A 1 100 ? -4.744 16.136 9.711 1.00 90.38 100 ARG A CA 1
ATOM 710 C C . ARG A 1 100 ? -6.061 15.738 10.361 1.00 90.38 100 ARG A C 1
ATOM 712 O O . ARG A 1 100 ? -7.097 16.295 10.003 1.00 90.38 100 ARG A O 1
ATOM 719 N N . THR A 1 101 ? -6.015 14.806 11.309 1.00 89.94 101 THR A N 1
ATOM 720 C CA . THR A 1 101 ? -7.169 14.430 12.135 1.00 89.94 101 THR A CA 1
ATOM 721 C C . THR A 1 101 ? -6.733 13.885 13.495 1.00 89.94 101 THR A C 1
ATOM 723 O O . THR A 1 101 ? -5.583 13.477 13.659 1.00 89.94 101 THR A O 1
ATOM 726 N N . ALA A 1 102 ? -7.642 13.912 14.472 1.00 91.31 102 ALA A N 1
ATOM 727 C CA . ALA A 1 102 ? -7.419 13.400 15.825 1.00 91.31 102 ALA A CA 1
ATOM 728 C C . ALA A 1 102 ? -8.133 12.062 16.093 1.00 91.31 102 ALA A C 1
ATOM 730 O O . ALA A 1 102 ? -7.809 11.388 17.071 1.00 91.31 102 ALA A O 1
ATOM 731 N N . SER A 1 103 ? -9.090 11.659 15.249 1.00 95.00 103 SER A N 1
ATOM 732 C CA . SER A 1 103 ? -9.840 10.416 15.443 1.00 95.00 103 SER A CA 1
ATOM 733 C C . SER A 1 103 ? -10.291 9.751 14.144 1.00 95.00 103 SER A C 1
ATOM 735 O O . SER A 1 103 ? -10.621 10.421 13.165 1.00 95.00 103 SER A O 1
ATOM 737 N N . ILE A 1 104 ? -10.334 8.417 14.169 1.00 97.69 104 ILE A N 1
ATOM 738 C CA . ILE A 1 104 ? -10.957 7.564 13.155 1.00 97.69 104 ILE A CA 1
ATOM 739 C C . ILE A 1 104 ? -11.964 6.643 13.855 1.00 97.69 104 ILE A C 1
ATOM 741 O O . ILE A 1 104 ? -11.606 5.930 14.795 1.00 97.69 104 ILE A O 1
ATOM 745 N N . THR A 1 105 ? -13.205 6.623 13.373 1.00 97.19 105 THR A N 1
ATOM 746 C CA . THR A 1 105 ? -14.266 5.738 13.870 1.00 97.19 105 THR A CA 1
ATOM 747 C C . THR A 1 105 ? -14.761 4.806 12.768 1.00 97.19 105 THR A C 1
ATOM 749 O O . THR A 1 105 ? -15.033 5.264 11.662 1.00 97.19 105 THR A O 1
ATOM 752 N N . ILE A 1 106 ? -14.907 3.512 13.067 1.00 97.75 106 ILE A N 1
ATOM 753 C CA . ILE A 1 106 ? -15.453 2.500 12.152 1.00 97.75 106 ILE A CA 1
ATOM 754 C C . ILE A 1 106 ? -16.683 1.875 12.813 1.00 97.75 106 ILE A C 1
ATOM 756 O O . ILE A 1 106 ? -16.545 1.077 13.738 1.00 97.75 106 ILE A O 1
ATOM 760 N N . ALA A 1 107 ? -17.884 2.275 12.390 1.00 94.31 107 ALA A N 1
ATOM 761 C CA . ALA A 1 107 ? -19.130 1.932 13.082 1.00 94.31 107 ALA A CA 1
ATOM 762 C C . ALA A 1 107 ? -19.585 0.474 12.877 1.00 94.31 107 ALA A C 1
ATOM 764 O O . ALA A 1 107 ? -20.276 -0.078 13.733 1.00 94.31 107 ALA A O 1
ATOM 765 N N . ASP A 1 108 ? -19.191 -0.155 11.769 1.00 95.50 108 ASP A N 1
ATOM 766 C CA . ASP A 1 108 ? -19.573 -1.523 11.411 1.00 95.50 108 ASP A CA 1
ATOM 767 C C . ASP A 1 108 ? -18.485 -2.538 11.795 1.00 95.50 108 ASP A C 1
ATOM 769 O O . ASP A 1 108 ? -17.319 -2.367 11.445 1.00 95.50 108 ASP A O 1
ATOM 773 N N . ALA A 1 109 ? -18.869 -3.618 12.479 1.00 94.88 109 ALA A N 1
ATOM 774 C CA . ALA A 1 109 ? -17.964 -4.692 12.888 1.00 94.88 109 ALA A CA 1
ATOM 775 C C . ALA A 1 109 ? -17.430 -5.523 11.707 1.00 94.88 109 ALA A C 1
ATOM 777 O O . ALA A 1 109 ? -16.350 -6.100 11.800 1.00 94.88 109 ALA A O 1
ATOM 778 N N . ALA A 1 110 ? -18.180 -5.592 10.603 1.00 93.19 110 ALA A N 1
ATOM 779 C CA . ALA A 1 110 ? -17.771 -6.280 9.382 1.00 93.19 110 ALA A CA 1
ATOM 780 C C . ALA A 1 110 ? -16.994 -5.366 8.416 1.00 93.19 110 ALA A C 1
ATOM 782 O O . ALA A 1 110 ? -16.462 -5.844 7.410 1.00 93.19 110 ALA A O 1
ATOM 783 N N . ALA A 1 111 ? -16.917 -4.058 8.692 1.00 94.56 111 ALA A N 1
ATOM 784 C CA . ALA A 1 111 ? -16.176 -3.142 7.843 1.00 94.56 111 ALA A CA 1
ATOM 785 C C . ALA A 1 111 ? -14.668 -3.240 8.070 1.00 94.56 111 ALA A C 1
ATOM 787 O O . ALA A 1 111 ? -14.171 -3.246 9.195 1.00 94.56 111 ALA A O 1
ATOM 788 N N . THR A 1 112 ? -13.936 -3.228 6.963 1.00 96.06 112 THR A N 1
ATOM 789 C CA . THR A 1 112 ? -12.509 -2.908 6.933 1.00 96.06 112 THR A CA 1
ATOM 790 C C . THR A 1 112 ? -12.342 -1.707 6.016 1.00 96.06 112 THR A C 1
ATOM 792 O O . THR A 1 112 ? -12.953 -1.678 4.953 1.00 96.06 112 THR A O 1
ATOM 795 N N . ASN A 1 113 ? -11.562 -0.710 6.424 1.00 96.44 113 ASN A N 1
ATOM 796 C CA . ASN A 1 113 ? -11.275 0.496 5.638 1.00 96.44 113 ASN A CA 1
ATOM 797 C C . ASN A 1 113 ? -9.766 0.802 5.661 1.00 96.44 113 ASN A C 1
ATOM 799 O O . ASN A 1 113 ? -9.007 0.150 6.377 1.00 96.44 113 ASN A O 1
ATOM 803 N N . ALA A 1 114 ? -9.294 1.772 4.876 1.00 95.69 114 ALA A N 1
ATOM 804 C CA . ALA A 1 114 ? -7.869 2.099 4.791 1.00 95.69 114 ALA A CA 1
ATOM 805 C C . ALA A 1 114 ? -7.594 3.606 4.664 1.00 95.69 114 ALA A C 1
ATOM 807 O O . ALA A 1 114 ? -8.291 4.333 3.959 1.00 95.69 114 ALA A O 1
ATOM 808 N N . VAL A 1 115 ? -6.523 4.070 5.309 1.00 95.25 115 VAL A N 1
ATOM 809 C CA . VAL A 1 115 ? -6.002 5.441 5.229 1.00 95.25 115 VAL A CA 1
ATOM 810 C C . VAL A 1 115 ? -4.516 5.357 4.874 1.00 95.25 115 VAL A C 1
ATOM 812 O O . VAL A 1 115 ? -3.663 5.201 5.743 1.00 95.25 115 VAL A O 1
ATOM 815 N N . ALA A 1 116 ? -4.222 5.391 3.574 1.00 92.69 116 ALA A N 1
ATOM 816 C CA . ALA A 1 116 ? -2.887 5.229 2.995 1.00 92.69 116 ALA A CA 1
ATOM 817 C C . ALA A 1 116 ? -2.104 6.546 2.834 1.00 92.69 116 ALA A C 1
ATOM 819 O O . ALA A 1 116 ? -0.877 6.535 2.848 1.00 92.69 116 ALA A O 1
ATOM 820 N N . THR A 1 117 ? -2.806 7.673 2.706 1.00 89.69 117 THR A N 1
ATOM 821 C CA . THR A 1 117 ? -2.269 9.039 2.885 1.00 89.69 117 THR A CA 1
ATOM 822 C C . THR A 1 117 ? -1.563 9.218 4.241 1.00 89.69 117 THR A C 1
ATOM 824 O O . THR A 1 117 ? -1.925 8.574 5.227 1.00 89.69 117 THR A O 1
ATOM 827 N N . GLU A 1 118 ? -0.558 10.103 4.317 1.00 92.50 118 GLU A N 1
ATOM 828 C CA . GLU A 1 118 ? 0.124 10.402 5.586 1.00 92.50 118 GLU A CA 1
ATOM 829 C C . GLU A 1 118 ? -0.830 11.095 6.576 1.00 92.50 118 GLU A C 1
ATOM 831 O O . GLU A 1 118 ? -1.393 12.153 6.280 1.00 92.50 118 GLU A O 1
ATOM 836 N N . VAL A 1 119 ? -0.958 10.553 7.789 1.00 94.44 119 VAL A N 1
ATOM 837 C CA . VAL A 1 119 ? -1.793 11.116 8.857 1.00 94.44 119 VAL A CA 1
ATOM 838 C C . VAL A 1 119 ? -0.955 11.983 9.799 1.00 94.44 119 VAL A C 1
ATOM 840 O O . VAL A 1 119 ? 0.018 11.533 10.403 1.00 94.44 119 VAL A O 1
ATOM 843 N N . LEU A 1 120 ? -1.350 13.243 9.969 1.00 91.75 120 LEU A N 1
ATOM 844 C CA . LEU A 1 120 ? -0.736 14.215 10.871 1.00 91.75 120 LEU A CA 1
ATOM 845 C C . LEU A 1 120 ? -1.554 14.340 12.164 1.00 91.75 120 LEU A C 1
ATOM 847 O O . LEU A 1 120 ? -2.447 15.183 12.265 1.00 91.75 120 LEU A O 1
ATOM 851 N N . ALA A 1 121 ? -1.206 13.531 13.165 1.00 91.62 121 ALA A N 1
ATOM 852 C CA . ALA A 1 121 ? -1.916 13.412 14.439 1.00 91.62 121 ALA A CA 1
ATOM 853 C C . ALA A 1 121 ? -0.999 13.742 15.633 1.00 91.62 121 ALA A C 1
ATOM 855 O O . ALA A 1 121 ? -0.785 12.934 16.535 1.00 91.62 121 ALA A O 1
ATOM 856 N N . LEU A 1 122 ? -0.426 14.952 15.634 1.00 81.62 122 LEU A N 1
ATOM 857 C CA . LEU A 1 122 ? 0.659 15.353 16.549 1.00 81.62 122 LEU A CA 1
ATOM 858 C C . LEU A 1 122 ? 0.314 15.259 18.050 1.00 81.62 122 LEU A C 1
ATOM 860 O O . LEU A 1 122 ? 1.220 15.144 18.869 1.00 81.62 122 LEU A O 1
ATOM 864 N N . ASN A 1 123 ? -0.975 15.299 18.401 1.00 86.88 123 ASN A N 1
ATOM 865 C CA . ASN A 1 123 ? -1.473 15.168 19.777 1.00 86.88 123 ASN A CA 1
ATOM 866 C C . ASN A 1 123 ? -1.961 13.741 20.114 1.00 86.88 123 ASN A C 1
ATOM 868 O O . ASN A 1 123 ? -2.486 13.525 21.203 1.00 86.88 123 ASN A O 1
ATOM 872 N N . GLY A 1 124 ? -1.806 12.790 19.189 1.00 92.31 124 GLY A N 1
ATOM 873 C CA . GLY A 1 124 ? -2.410 11.458 19.224 1.00 92.31 124 GLY A CA 1
ATOM 874 C C . GLY A 1 124 ? -3.513 11.286 18.171 1.00 92.31 124 GLY A C 1
ATOM 875 O O . GLY A 1 124 ? -4.202 12.244 17.817 1.00 92.31 124 GLY A O 1
ATOM 876 N N . LEU A 1 125 ? -3.657 10.055 17.677 1.00 97.75 125 LEU A N 1
ATOM 877 C CA . LEU A 1 125 ? -4.743 9.570 16.826 1.00 97.75 125 LEU A CA 1
ATOM 878 C C . LEU A 1 125 ? -5.530 8.513 17.601 1.00 97.75 125 LEU A C 1
ATOM 880 O O . LEU A 1 125 ? -4.987 7.449 17.895 1.00 97.75 125 LEU A O 1
ATOM 884 N N . THR A 1 126 ? -6.801 8.765 17.890 1.00 98.12 126 THR A N 1
ATOM 885 C CA . THR A 1 126 ? -7.680 7.766 18.513 1.00 98.12 126 THR A CA 1
ATOM 886 C C . THR A 1 126 ? -8.377 6.932 17.441 1.00 98.12 126 THR A C 1
ATOM 888 O O . THR A 1 126 ? -9.004 7.489 16.543 1.00 98.12 126 THR A O 1
ATOM 891 N N . VAL A 1 127 ? -8.309 5.604 17.542 1.00 98.12 127 VAL A N 1
ATOM 892 C CA . VAL A 1 127 ? -9.053 4.669 16.683 1.00 98.12 127 VAL A CA 1
ATOM 893 C C . VAL A 1 127 ? -10.104 3.941 17.523 1.00 98.12 127 VAL A C 1
ATOM 895 O O . VAL A 1 127 ? -9.788 3.375 18.575 1.00 98.12 127 VAL A O 1
ATOM 898 N N . THR A 1 128 ? -11.357 3.992 17.071 1.00 97.75 128 THR A N 1
ATOM 899 C CA . THR A 1 128 ? -12.544 3.531 17.814 1.00 97.75 128 THR A CA 1
ATOM 900 C C . THR A 1 128 ? -13.580 2.845 16.926 1.00 97.75 128 THR A C 1
ATOM 902 O O . THR A 1 128 ? -13.682 3.122 15.733 1.00 97.75 128 THR A O 1
ATOM 905 N N . GLY A 1 129 ? -14.431 2.025 17.543 1.00 97.19 129 GLY A N 1
ATOM 906 C CA . GLY A 1 129 ? -15.515 1.302 16.876 1.00 97.19 129 GLY A CA 1
ATOM 907 C C . GLY A 1 129 ? -15.148 -0.161 16.608 1.00 97.19 129 GLY A C 1
ATOM 908 O O . GLY A 1 129 ? -13.987 -0.529 16.755 1.00 97.19 129 GLY A O 1
ATOM 909 N N . PRO A 1 130 ? -16.123 -1.031 16.298 1.00 96.94 130 PRO A N 1
ATOM 910 C CA . PRO A 1 130 ? -15.889 -2.474 16.220 1.00 96.94 130 PRO A CA 1
ATOM 911 C C . PRO A 1 130 ? -15.152 -2.950 14.957 1.00 96.94 130 PRO A C 1
ATOM 913 O O . PRO A 1 130 ? -14.666 -4.078 14.955 1.00 96.94 130 PRO A O 1
ATOM 916 N N . GLY A 1 131 ? -15.091 -2.141 13.894 1.00 97.62 131 GLY A N 1
ATOM 917 C CA . GLY A 1 131 ? -14.488 -2.533 12.616 1.00 97.62 131 GLY A CA 1
ATOM 918 C C . GLY A 1 131 ? -12.960 -2.442 12.563 1.00 97.62 131 GLY A C 1
ATOM 919 O O . GLY A 1 131 ? -12.279 -2.198 13.562 1.00 97.62 131 GLY A O 1
ATOM 920 N N . ALA A 1 132 ? -12.412 -2.617 11.361 1.00 97.50 132 ALA A N 1
ATOM 921 C CA . ALA A 1 132 ? -10.978 -2.580 11.097 1.00 97.50 132 ALA A CA 1
ATOM 922 C C . ALA A 1 132 ? -10.552 -1.366 10.252 1.00 97.50 132 ALA A C 1
ATOM 924 O O . ALA A 1 132 ? -11.266 -0.933 9.344 1.00 97.50 132 ALA A O 1
ATOM 925 N N . VAL A 1 133 ? -9.345 -0.848 10.497 1.00 97.69 133 VAL A N 1
ATOM 926 C CA . VAL A 1 133 ? -8.701 0.157 9.638 1.00 97.69 133 VAL A CA 1
ATOM 927 C C . VAL A 1 133 ? -7.224 -0.152 9.406 1.00 97.69 133 VAL A C 1
ATOM 929 O O . VAL A 1 133 ? -6.482 -0.431 10.345 1.00 97.69 133 VAL A O 1
ATOM 932 N N . ALA A 1 134 ? -6.780 -0.078 8.152 1.00 97.12 134 ALA A N 1
ATOM 933 C CA . ALA A 1 134 ? -5.368 -0.106 7.783 1.00 97.12 134 ALA A CA 1
ATOM 934 C C . ALA A 1 134 ? -4.796 1.316 7.708 1.00 97.12 134 ALA A C 1
ATOM 936 O O . ALA A 1 134 ? -5.418 2.194 7.110 1.00 97.12 134 ALA A O 1
ATOM 937 N N . LEU A 1 135 ? -3.615 1.552 8.287 1.00 96.38 135 LEU A N 1
ATOM 938 C CA . LEU A 1 135 ? -2.976 2.876 8.302 1.00 96.38 135 LEU A CA 1
ATOM 939 C C . LEU A 1 135 ? -1.626 2.877 7.573 1.00 96.38 135 LEU A C 1
ATOM 941 O O . LEU A 1 135 ? -0.828 1.949 7.704 1.00 96.38 135 LEU A O 1
ATOM 945 N N . GLY A 1 136 ? -1.379 3.955 6.827 1.00 93.56 136 GLY A N 1
ATOM 946 C CA . GLY A 1 136 ? -0.071 4.337 6.300 1.00 93.56 136 GLY A CA 1
ATOM 947 C C . GLY A 1 136 ? 0.753 5.070 7.356 1.00 93.56 136 GLY A C 1
ATOM 948 O O . GLY A 1 136 ? 0.635 4.803 8.550 1.00 93.56 136 GLY A O 1
ATOM 949 N N . ARG A 1 137 ? 1.589 6.025 6.942 1.00 93.06 137 ARG A N 1
ATOM 950 C CA . ARG A 1 137 ? 2.418 6.783 7.890 1.00 93.06 137 ARG A CA 1
ATOM 951 C C . ARG A 1 137 ? 1.559 7.611 8.842 1.00 93.06 137 ARG A C 1
ATOM 953 O O . ARG A 1 137 ? 0.765 8.431 8.390 1.00 93.06 137 ARG A O 1
ATOM 960 N N . VAL A 1 138 ? 1.790 7.479 10.149 1.00 95.06 138 VAL A N 1
ATOM 961 C CA . VAL A 1 138 ? 1.170 8.330 11.177 1.00 95.06 138 VAL A CA 1
ATOM 962 C C . VAL A 1 138 ? 2.243 9.117 11.927 1.00 95.06 138 VAL A C 1
ATOM 964 O O . VAL A 1 138 ? 3.124 8.548 12.565 1.00 95.06 138 VAL A O 1
ATOM 967 N N . TYR A 1 139 ? 2.141 10.443 11.896 1.00 92.12 139 TYR A N 1
ATOM 968 C CA . TYR A 1 139 ? 2.949 11.352 12.706 1.00 92.12 139 TYR A CA 1
ATOM 969 C C . TYR A 1 139 ? 2.248 11.624 14.042 1.00 92.12 139 TYR A C 1
ATOM 971 O O . TYR A 1 139 ? 1.610 12.663 14.223 1.00 92.12 139 TYR A O 1
ATOM 979 N N . GLY A 1 140 ? 2.346 10.665 14.961 1.00 90.75 140 GLY A N 1
ATOM 980 C CA . GLY A 1 140 ? 1.705 10.701 16.275 1.00 90.75 140 GLY A CA 1
ATOM 981 C C . GLY A 1 140 ? 1.664 9.323 16.937 1.00 90.75 140 GLY A C 1
ATOM 982 O O . GLY A 1 140 ? 2.056 8.329 16.329 1.00 90.75 140 GLY A O 1
ATOM 983 N N . ARG A 1 141 ? 1.166 9.257 18.178 1.00 95.31 141 ARG A N 1
ATOM 984 C CA . ARG A 1 141 ? 0.779 7.982 18.806 1.00 95.31 141 ARG A CA 1
ATOM 985 C C . ARG A 1 141 ? -0.598 7.567 18.300 1.00 95.31 141 ARG A C 1
ATOM 987 O O . ARG A 1 141 ? -1.513 8.381 18.333 1.00 95.31 141 ARG A O 1
ATOM 994 N N . VAL A 1 142 ? -0.747 6.318 17.877 1.00 98.12 142 VAL A N 1
ATOM 995 C CA . VAL A 1 142 ? -2.043 5.701 17.580 1.00 98.12 142 VAL A CA 1
ATOM 996 C C . VAL A 1 142 ? -2.540 5.003 18.840 1.00 98.12 142 VAL A C 1
ATOM 998 O O . VAL A 1 142 ? -1.882 4.086 19.325 1.00 98.12 142 VAL A O 1
ATOM 1001 N N . THR A 1 143 ? -3.688 5.424 19.362 1.00 97.81 143 THR A N 1
ATOM 1002 C CA . THR A 1 143 ? -4.365 4.793 20.499 1.00 97.81 143 THR A CA 1
ATOM 1003 C C . THR A 1 143 ? -5.588 4.036 19.992 1.00 97.81 143 THR A C 1
ATOM 1005 O O . THR A 1 143 ? -6.584 4.637 19.592 1.00 97.81 143 THR A O 1
ATOM 1008 N N . LEU A 1 144 ? -5.505 2.707 19.992 1.00 97.69 144 LEU A N 1
ATOM 1009 C CA . LEU A 1 144 ? -6.560 1.795 19.567 1.00 97.69 144 LEU A CA 1
ATOM 1010 C C . LEU A 1 144 ? -7.420 1.395 20.773 1.00 97.69 144 LEU A C 1
ATOM 1012 O O . LEU A 1 144 ? -7.045 0.538 21.578 1.00 97.69 144 LEU A O 1
ATOM 1016 N N . VAL A 1 145 ? -8.585 2.028 20.891 1.00 97.38 145 VAL A N 1
ATOM 1017 C CA . VAL A 1 145 ? -9.519 1.840 22.012 1.00 97.38 145 VAL A CA 1
ATOM 1018 C C . VAL A 1 145 ? -10.419 0.621 21.795 1.00 97.38 145 VAL A C 1
ATOM 1020 O O . VAL A 1 145 ? -10.808 -0.039 22.750 1.00 97.38 145 VAL A O 1
ATOM 1023 N N . SER A 1 146 ? -10.778 0.335 20.543 1.00 96.94 146 SER A N 1
ATOM 1024 C CA . SER A 1 146 ? -11.633 -0.789 20.128 1.00 96.94 146 SER A CA 1
ATOM 1025 C C . SER A 1 146 ? -11.422 -1.086 18.639 1.00 96.94 146 SER A C 1
ATOM 1027 O O . SER A 1 146 ? -10.817 -0.273 17.937 1.00 96.94 146 SER A O 1
ATOM 1029 N N . GLY A 1 147 ? -11.896 -2.245 18.175 1.00 97.19 147 GLY A N 1
ATOM 1030 C CA . GLY A 1 147 ? -11.761 -2.669 16.777 1.00 97.19 147 GLY A CA 1
ATOM 1031 C C . GLY A 1 147 ? -10.361 -3.179 16.450 1.00 97.19 147 GLY A C 1
ATOM 1032 O O . GLY A 1 147 ? -9.635 -3.630 17.342 1.00 97.19 147 GLY A O 1
ATOM 1033 N N . THR A 1 148 ? -9.978 -3.101 15.176 1.00 98.06 148 THR A N 1
ATOM 1034 C CA . THR A 1 148 ? -8.710 -3.657 14.677 1.00 98.06 148 THR A CA 1
ATOM 1035 C C . THR A 1 148 ? -7.889 -2.626 13.901 1.00 98.06 148 THR A C 1
ATOM 1037 O O . THR A 1 148 ? -8.372 -2.012 12.953 1.00 98.06 148 THR A O 1
ATOM 1040 N N . LEU A 1 149 ? -6.611 -2.482 14.250 1.00 97.88 149 LEU A N 1
ATOM 1041 C CA . LEU A 1 149 ? -5.621 -1.759 13.451 1.00 97.88 149 LEU A CA 1
ATOM 1042 C C . LEU A 1 149 ? -4.838 -2.757 12.593 1.00 97.88 149 LEU A C 1
ATOM 1044 O O . LEU A 1 149 ? -4.131 -3.604 13.136 1.00 97.88 149 LEU A O 1
ATOM 1048 N N . LEU A 1 150 ? -4.931 -2.635 11.269 1.00 97.38 150 LEU A N 1
ATOM 1049 C CA . LEU A 1 150 ? -4.152 -3.432 10.321 1.00 97.38 150 LEU A CA 1
ATOM 1050 C C . LEU A 1 150 ? -2.817 -2.733 10.019 1.00 97.38 150 LEU A C 1
ATOM 1052 O O . LEU A 1 150 ? -2.780 -1.656 9.418 1.00 97.38 150 LEU A O 1
ATOM 1056 N N . ALA A 1 151 ? -1.713 -3.360 10.421 1.00 96.38 151 ALA A N 1
ATOM 1057 C CA . ALA A 1 151 ? -0.354 -2.862 10.241 1.00 96.38 151 ALA A CA 1
ATOM 1058 C C . ALA A 1 151 ? 0.411 -3.742 9.238 1.00 96.38 151 ALA A C 1
ATOM 1060 O O . ALA A 1 151 ? 0.759 -4.879 9.541 1.00 96.38 151 ALA A O 1
ATOM 1061 N N . ALA A 1 152 ? 0.672 -3.223 8.036 1.00 93.62 152 ALA A N 1
ATOM 1062 C CA . ALA A 1 152 ? 1.329 -3.992 6.968 1.00 93.62 152 ALA A CA 1
ATOM 1063 C C . ALA A 1 152 ? 2.328 -3.186 6.117 1.00 93.62 152 ALA A C 1
ATOM 1065 O O . ALA A 1 152 ? 3.286 -3.751 5.595 1.00 93.62 152 ALA A O 1
ATOM 1066 N N . ALA A 1 153 ? 2.111 -1.874 5.978 1.00 92.88 153 ALA A N 1
ATOM 1067 C CA . ALA A 1 153 ? 2.854 -1.013 5.061 1.00 92.88 153 ALA A CA 1
ATOM 1068 C C . ALA A 1 153 ? 4.236 -0.593 5.576 1.00 92.88 153 ALA A C 1
ATOM 1070 O O . ALA A 1 153 ? 4.374 -0.234 6.748 1.00 92.88 153 ALA A O 1
ATOM 1071 N N . SER A 1 154 ? 5.209 -0.468 4.666 1.00 92.69 154 SER A N 1
ATOM 1072 C CA . SER A 1 154 ? 6.522 0.141 4.946 1.00 92.69 154 SER A CA 1
ATOM 1073 C C . SER A 1 154 ? 6.399 1.581 5.473 1.00 92.69 154 SER A C 1
ATOM 1075 O O . SER A 1 154 ? 7.235 2.049 6.242 1.00 92.69 154 SER A O 1
ATOM 1077 N N . ASP A 1 155 ? 5.326 2.294 5.118 1.00 90.00 155 ASP A N 1
ATOM 1078 C CA . ASP A 1 155 ? 5.064 3.657 5.596 1.00 90.00 155 ASP A CA 1
ATOM 1079 C C . ASP A 1 155 ? 4.776 3.746 7.109 1.00 90.00 155 ASP A C 1
ATOM 1081 O O . ASP A 1 155 ? 4.988 4.803 7.708 1.00 90.00 155 ASP A O 1
ATOM 1085 N N . LEU A 1 156 ? 4.370 2.635 7.740 1.00 91.81 156 LEU A N 1
ATOM 1086 C CA . LEU A 1 156 ? 4.118 2.493 9.181 1.00 91.81 156 LEU A CA 1
ATOM 1087 C C . LEU A 1 156 ? 5.337 1.881 9.925 1.00 91.81 156 LEU A C 1
ATOM 1089 O O . LEU A 1 156 ? 5.210 1.363 11.033 1.00 91.81 156 LEU A O 1
ATOM 1093 N N . ALA A 1 157 ? 6.541 1.923 9.338 1.00 87.81 157 ALA A N 1
ATOM 1094 C CA . ALA A 1 157 ? 7.757 1.338 9.922 1.00 87.81 157 ALA A CA 1
ATOM 1095 C C . ALA A 1 157 ? 8.328 2.079 11.155 1.00 87.81 157 ALA A C 1
ATOM 1097 O O . ALA A 1 157 ? 9.205 1.537 11.828 1.00 87.81 157 ALA A O 1
ATOM 1098 N N . THR A 1 158 ? 7.841 3.283 11.479 1.00 88.25 158 THR A N 1
ATOM 1099 C CA . THR A 1 158 ? 8.295 4.102 12.627 1.00 88.25 158 THR A CA 1
ATOM 1100 C C . THR A 1 158 ? 7.126 4.506 13.538 1.00 88.25 158 THR A C 1
ATOM 1102 O O . THR A 1 158 ? 7.010 5.663 13.952 1.00 88.25 158 THR A O 1
ATOM 1105 N N . ALA A 1 159 ? 6.179 3.595 13.760 1.00 91.62 159 ALA A N 1
ATOM 1106 C CA . ALA A 1 159 ? 4.918 3.899 14.427 1.00 91.62 159 ALA A CA 1
ATOM 1107 C C . ALA A 1 159 ? 4.997 3.770 15.954 1.00 91.62 159 ALA A C 1
ATOM 1109 O O . ALA A 1 159 ? 5.725 2.946 16.506 1.00 91.62 159 ALA A O 1
ATOM 1110 N N . LEU A 1 160 ? 4.177 4.564 16.641 1.00 95.06 160 LEU A N 1
ATOM 1111 C CA . LEU A 1 160 ? 3.956 4.470 18.081 1.00 95.06 160 LEU A CA 1
ATOM 1112 C C . LEU A 1 160 ? 2.516 3.998 18.296 1.00 95.06 160 LEU A C 1
ATOM 1114 O O . LEU A 1 160 ? 1.590 4.781 18.094 1.00 95.06 160 LEU A O 1
ATOM 1118 N N . VAL A 1 161 ? 2.316 2.735 18.669 1.00 96.88 161 VAL A N 1
ATOM 1119 C CA . VAL A 1 161 ? 0.985 2.122 18.805 1.00 96.88 161 VAL A CA 1
ATOM 1120 C C . VAL A 1 161 ? 0.715 1.748 20.259 1.00 96.88 161 VAL A C 1
ATOM 1122 O O . VAL A 1 161 ? 1.532 1.098 20.903 1.00 96.88 161 VAL A O 1
ATOM 1125 N N . GLN A 1 162 ? -0.455 2.131 20.759 1.00 96.69 162 GLN A N 1
ATOM 1126 C CA . GLN A 1 162 ? -0.980 1.753 22.065 1.00 96.69 162 GLN A CA 1
ATOM 1127 C C . GLN A 1 162 ? -2.350 1.091 21.867 1.00 96.69 162 GLN A C 1
ATOM 1129 O O . GLN A 1 162 ? -3.271 1.733 21.366 1.00 96.69 162 GLN A O 1
ATOM 1134 N N . ALA A 1 163 ? -2.493 -0.182 22.229 1.00 97.06 163 ALA A N 1
ATOM 1135 C CA . ALA A 1 163 ? -3.763 -0.903 22.199 1.00 97.06 163 ALA A CA 1
ATOM 1136 C C . ALA A 1 163 ? -4.357 -0.959 23.613 1.00 97.06 163 ALA A C 1
ATOM 1138 O O . ALA A 1 163 ? -3.858 -1.688 24.471 1.00 97.06 163 ALA A O 1
ATOM 1139 N N . ASP A 1 164 ? -5.417 -0.179 23.837 1.00 94.06 164 ASP A N 1
ATOM 1140 C CA . ASP A 1 164 ? -6.101 -0.065 25.130 1.00 94.06 164 ASP A CA 1
ATOM 1141 C C . ASP A 1 164 ? -7.256 -1.069 25.277 1.00 94.06 164 ASP A C 1
ATOM 1143 O O . ASP A 1 164 ? -7.543 -1.512 26.388 1.00 94.06 164 ASP A O 1
ATOM 1147 N N . GLY A 1 165 ? -7.899 -1.432 24.162 1.00 93.00 165 GLY A N 1
ATOM 1148 C CA . GLY A 1 165 ? -9.032 -2.370 24.124 1.00 93.00 165 GLY A CA 1
ATOM 1149 C C . GLY A 1 165 ? -9.353 -2.950 22.739 1.00 93.00 165 GLY A C 1
ATOM 1150 O O . GLY A 1 165 ? -10.402 -3.565 22.558 1.00 93.00 165 GLY A O 1
ATOM 1151 N N . GLY A 1 166 ? -8.484 -2.732 21.746 1.00 95.94 166 GLY A N 1
ATOM 1152 C CA . GLY A 1 166 ? -8.605 -3.305 20.401 1.00 95.94 166 GLY A CA 1
ATOM 1153 C C . GLY A 1 166 ? -7.442 -4.229 20.029 1.00 95.94 166 GLY A C 1
ATOM 1154 O O . GLY A 1 166 ? -6.535 -4.478 20.828 1.00 95.94 166 GLY A O 1
ATOM 1155 N N . THR A 1 167 ? -7.467 -4.719 18.789 1.00 97.56 167 THR A N 1
ATOM 1156 C CA . THR A 1 167 ? -6.471 -5.647 18.235 1.00 97.56 167 THR A CA 1
ATOM 1157 C C . THR A 1 167 ? -5.515 -4.952 17.265 1.00 97.56 167 THR A C 1
ATOM 1159 O O . THR A 1 167 ? -5.928 -4.458 16.219 1.00 97.56 167 THR A O 1
ATOM 1162 N N . LEU A 1 168 ? -4.216 -4.964 17.558 1.00 97.56 168 LEU A N 1
ATOM 1163 C CA . LEU A 1 168 ? -3.174 -4.679 16.571 1.00 97.56 168 LEU A CA 1
ATOM 1164 C C . LEU A 1 168 ? -2.911 -5.947 15.750 1.00 97.56 168 LEU A C 1
ATOM 1166 O O . LEU A 1 168 ? -2.303 -6.890 16.247 1.00 97.56 168 LEU A O 1
ATOM 1170 N N . GLN A 1 169 ? -3.342 -5.984 14.494 1.00 97.19 169 GLN A N 1
ATOM 1171 C CA . GLN A 1 169 ? -3.084 -7.112 13.603 1.00 97.19 169 GLN A CA 1
ATOM 1172 C C . GLN A 1 169 ? -2.001 -6.742 12.588 1.00 97.19 169 GLN A C 1
ATOM 1174 O O . GLN A 1 169 ? -2.199 -5.852 11.759 1.00 97.19 169 GLN A O 1
ATOM 1179 N N . THR A 1 170 ? -0.864 -7.436 12.625 1.00 96.75 170 THR A N 1
ATOM 1180 C CA . THR A 1 170 ? 0.187 -7.278 11.612 1.00 96.75 170 THR A CA 1
ATOM 1181 C C . THR A 1 170 ? -0.020 -8.264 10.465 1.00 96.75 170 THR A C 1
ATOM 1183 O O . THR A 1 170 ? -0.396 -9.415 10.689 1.00 96.75 170 THR A O 1
ATOM 1186 N N . LEU A 1 171 ? 0.210 -7.814 9.230 1.00 96.06 171 LEU A N 1
ATOM 1187 C CA . LEU A 1 171 ? 0.043 -8.614 8.009 1.00 96.06 171 LEU A CA 1
ATOM 1188 C C . LEU A 1 171 ? 1.359 -8.663 7.231 1.00 96.06 171 LEU A C 1
ATOM 1190 O O . LEU A 1 171 ? 2.093 -7.674 7.192 1.00 96.06 171 LEU A O 1
ATOM 1194 N N . GLY A 1 172 ? 1.655 -9.800 6.606 1.00 95.56 172 GLY A N 1
ATOM 1195 C CA . GLY A 1 172 ? 2.846 -9.948 5.774 1.00 95.56 172 GLY A CA 1
ATOM 1196 C C . GLY A 1 172 ? 2.693 -9.254 4.425 1.00 95.56 172 GLY A C 1
ATOM 1197 O O . GLY A 1 172 ? 1.578 -9.010 3.963 1.00 95.56 172 GLY A O 1
ATOM 1198 N N . ALA A 1 173 ? 3.826 -8.942 3.795 1.00 95.44 173 ALA A N 1
ATOM 1199 C CA . ALA A 1 173 ? 3.864 -8.434 2.426 1.00 95.44 173 ALA A CA 1
ATOM 1200 C C . ALA A 1 173 ? 3.139 -9.386 1.438 1.00 95.44 173 ALA A C 1
ATOM 1202 O O . ALA A 1 173 ? 2.981 -10.577 1.729 1.00 95.44 173 ALA A O 1
ATOM 1203 N N . PRO A 1 174 ? 2.685 -8.900 0.271 1.00 96.81 174 PRO A N 1
ATOM 1204 C CA . PRO A 1 174 ? 2.132 -9.770 -0.763 1.00 96.81 174 PRO A CA 1
ATOM 1205 C C . PRO A 1 174 ? 3.196 -10.753 -1.283 1.00 96.81 174 PRO A C 1
ATOM 1207 O O . PRO A 1 174 ? 4.373 -10.413 -1.390 1.00 96.81 174 PRO A O 1
ATOM 1210 N N . ASP A 1 175 ? 2.786 -11.983 -1.599 1.00 94.12 175 ASP A N 1
ATOM 1211 C CA . ASP A 1 175 ? 3.681 -13.040 -2.094 1.00 94.12 175 ASP A CA 1
ATOM 1212 C C . ASP A 1 175 ? 3.663 -13.105 -3.630 1.00 94.12 175 ASP A C 1
ATOM 1214 O O . ASP A 1 175 ? 2.595 -13.024 -4.247 1.00 94.12 175 ASP A O 1
ATOM 1218 N N . ARG A 1 176 ? 4.831 -13.317 -4.253 1.00 93.06 176 ARG A N 1
ATOM 1219 C CA . ARG A 1 176 ? 4.957 -13.483 -5.709 1.00 93.06 176 ARG A CA 1
ATOM 1220 C C . ARG A 1 176 ? 4.106 -14.643 -6.238 1.00 93.06 176 ARG A C 1
ATOM 1222 O O . ARG A 1 176 ? 3.583 -14.556 -7.343 1.00 93.06 176 ARG A O 1
ATOM 1229 N N . ALA A 1 177 ? 3.905 -15.698 -5.447 1.00 93.56 177 ALA A N 1
ATOM 1230 C CA . ALA A 1 177 ? 3.062 -16.833 -5.828 1.00 93.56 177 ALA A CA 1
ATOM 1231 C C . ALA A 1 177 ? 1.588 -16.452 -6.093 1.00 93.56 177 ALA A C 1
ATOM 1233 O O . ALA A 1 177 ? 0.880 -17.196 -6.769 1.00 93.56 177 ALA A O 1
ATOM 1234 N N . GLY A 1 178 ? 1.127 -15.307 -5.572 1.00 93.62 178 GLY A N 1
ATOM 1235 C CA . GLY A 1 178 ? -0.203 -14.744 -5.819 1.00 93.62 178 GLY A CA 1
ATOM 1236 C C . GLY A 1 178 ? -0.206 -13.492 -6.701 1.00 93.62 178 GLY A C 1
ATOM 1237 O O . GLY A 1 178 ? -1.218 -12.791 -6.717 1.00 93.62 178 GLY A O 1
ATOM 1238 N N . ASN A 1 179 ? 0.905 -13.172 -7.378 1.00 97.50 179 ASN A N 1
ATOM 1239 C CA . ASN A 1 179 ? 1.049 -11.927 -8.130 1.00 97.50 179 ASN A CA 1
ATOM 1240 C C . ASN A 1 179 ? 0.062 -11.848 -9.308 1.00 97.50 179 ASN A C 1
ATOM 1242 O O . ASN A 1 179 ? -0.015 -12.752 -10.138 1.00 97.50 179 ASN A O 1
ATOM 1246 N N . LEU A 1 180 ? -0.670 -10.737 -9.390 1.00 98.06 180 LEU A N 1
ATOM 1247 C CA . LEU A 1 180 ? -1.589 -10.417 -10.484 1.00 98.06 180 LEU A CA 1
ATOM 1248 C C . LEU A 1 180 ? -0.905 -9.693 -11.655 1.00 98.06 180 LEU A C 1
ATOM 1250 O O . LEU A 1 180 ? -1.544 -9.487 -12.689 1.00 98.06 180 LEU A O 1
ATOM 1254 N N . LEU A 1 181 ? 0.359 -9.285 -11.498 1.00 97.88 181 LEU A N 1
ATOM 1255 C CA . LEU A 1 181 ? 1.122 -8.588 -12.531 1.00 97.88 181 LEU A CA 1
ATOM 1256 C C . LEU A 1 181 ? 1.856 -9.563 -13.460 1.00 97.88 181 LEU A C 1
ATOM 1258 O O . LEU A 1 181 ? 2.439 -10.557 -13.032 1.00 97.88 181 LEU A O 1
ATOM 1262 N N . ALA A 1 182 ? 1.852 -9.245 -14.752 1.00 96.19 182 ALA A N 1
ATOM 1263 C CA . ALA A 1 182 ? 2.617 -9.941 -15.777 1.00 96.19 182 ALA A CA 1
ATOM 1264 C C . ALA A 1 182 ? 3.959 -9.234 -16.006 1.00 96.19 182 ALA A C 1
ATOM 1266 O O . ALA A 1 182 ? 4.020 -8.004 -16.002 1.00 96.19 182 ALA A O 1
ATOM 1267 N N . ASN A 1 183 ? 5.024 -9.999 -16.276 1.00 95.00 183 ASN A N 1
ATOM 1268 C CA . ASN A 1 183 ? 6.374 -9.447 -16.454 1.00 95.00 183 ASN A CA 1
ATOM 1269 C C . ASN A 1 183 ? 6.782 -8.575 -15.244 1.00 95.00 183 ASN A C 1
ATOM 1271 O O . ASN A 1 183 ? 7.175 -7.416 -15.388 1.00 95.00 183 ASN A O 1
ATOM 1275 N N . ASP A 1 184 ? 6.592 -9.137 -14.046 1.00 94.38 184 ASP A N 1
ATOM 1276 C CA . ASP A 1 184 ? 6.692 -8.468 -12.743 1.00 94.38 184 ASP A CA 1
ATOM 1277 C C . ASP A 1 184 ? 8.102 -7.975 -12.404 1.00 94.38 184 ASP A C 1
ATOM 1279 O O . ASP A 1 184 ? 8.261 -6.919 -11.798 1.00 94.38 184 ASP A O 1
ATOM 1283 N N . SER A 1 185 ? 9.109 -8.717 -12.859 1.00 93.56 185 SER A N 1
ATOM 1284 C CA . SER A 1 185 ? 10.542 -8.395 -12.729 1.00 93.56 185 SER A CA 1
ATOM 1285 C C . SER A 1 185 ? 11.135 -7.900 -14.055 1.00 93.56 185 SER A C 1
ATOM 1287 O O . SER A 1 185 ? 12.332 -7.942 -14.293 1.00 93.56 185 SER A O 1
ATOM 1289 N N . PHE A 1 186 ? 10.272 -7.442 -14.973 1.00 93.69 186 PHE A N 1
ATOM 1290 C CA . PHE A 1 186 ? 10.666 -6.803 -16.231 1.00 93.69 186 PHE A CA 1
ATOM 1291 C C . PHE A 1 186 ? 11.672 -7.616 -17.068 1.00 93.69 186 PHE A C 1
ATOM 1293 O O . PHE A 1 186 ? 12.565 -7.037 -17.683 1.00 93.69 186 PHE A O 1
ATOM 1300 N N . GLU A 1 187 ? 11.547 -8.941 -17.124 1.00 93.50 187 GLU A N 1
ATOM 1301 C CA . GLU A 1 187 ? 12.458 -9.824 -17.863 1.00 93.50 187 GLU A CA 1
ATOM 1302 C C . GLU A 1 187 ? 12.230 -9.794 -19.388 1.00 93.50 187 GLU A C 1
ATOM 1304 O O . GLU A 1 187 ? 13.177 -9.914 -20.165 1.00 93.50 187 GLU A O 1
ATOM 1309 N N . ASP A 1 188 ? 10.991 -9.582 -19.844 1.00 91.06 188 ASP A N 1
ATOM 1310 C CA . ASP A 1 188 ? 10.603 -9.702 -21.257 1.00 91.06 188 ASP A CA 1
ATOM 1311 C C . ASP A 1 188 ? 10.411 -8.333 -21.956 1.00 91.06 188 ASP A C 1
ATOM 1313 O O . ASP A 1 188 ? 9.737 -7.448 -21.406 1.00 91.06 188 ASP A O 1
ATOM 1317 N N . PRO A 1 189 ? 10.960 -8.114 -23.172 1.00 88.88 189 PRO A N 1
ATOM 1318 C CA . PRO A 1 189 ? 11.938 -8.936 -23.902 1.00 88.88 189 PRO A CA 1
ATOM 1319 C C . PRO A 1 189 ? 13.322 -8.930 -23.251 1.00 88.88 189 PRO A C 1
ATOM 1321 O O . PRO A 1 189 ? 13.774 -7.882 -22.793 1.00 88.88 189 PRO A O 1
ATOM 1324 N N . SER A 1 190 ? 14.030 -10.058 -23.269 1.00 88.50 190 SER A N 1
ATOM 1325 C CA . SER A 1 190 ? 15.388 -10.127 -22.714 1.00 88.50 190 SER A CA 1
ATOM 1326 C C . SER A 1 190 ? 16.340 -9.121 -23.382 1.00 88.50 190 SER A C 1
ATOM 1328 O O . SER A 1 190 ? 16.287 -8.880 -24.594 1.00 88.50 190 SER A O 1
ATOM 1330 N N . LEU A 1 191 ? 17.207 -8.515 -22.576 1.00 87.56 191 LEU A N 1
ATOM 1331 C CA . LEU A 1 191 ? 18.335 -7.705 -23.010 1.00 87.56 191 LEU A CA 1
ATOM 1332 C C . LEU A 1 191 ? 19.610 -8.554 -23.028 1.00 87.56 191 LEU A C 1
ATOM 1334 O O . LEU A 1 191 ? 19.730 -9.563 -22.339 1.00 87.56 191 LEU A O 1
ATOM 1338 N N . ASP A 1 192 ? 20.606 -8.110 -23.788 1.00 88.00 192 ASP A N 1
ATOM 1339 C CA . ASP A 1 192 ? 21.947 -8.676 -23.683 1.00 88.00 192 ASP A CA 1
ATOM 1340 C C . ASP A 1 192 ? 22.574 -8.233 -22.352 1.00 88.00 192 ASP A C 1
ATOM 1342 O O . ASP A 1 192 ? 22.362 -7.095 -21.909 1.00 88.00 192 ASP A O 1
ATOM 1346 N N . ALA A 1 193 ? 23.365 -9.108 -21.726 1.00 87.06 193 ALA A N 1
ATOM 1347 C CA . ALA A 1 193 ? 24.066 -8.789 -20.485 1.00 87.06 193 ALA A CA 1
ATOM 1348 C C . ALA A 1 193 ? 24.890 -7.504 -20.638 1.00 87.06 193 ALA A C 1
ATOM 1350 O O . ALA A 1 193 ? 25.577 -7.303 -21.642 1.00 87.06 193 ALA A O 1
ATOM 1351 N N . ASN A 1 194 ? 24.830 -6.637 -19.629 1.00 83.06 194 ASN A N 1
ATOM 1352 C CA . ASN A 1 194 ? 25.484 -5.331 -19.629 1.00 83.06 194 ASN A CA 1
ATOM 1353 C C . ASN A 1 194 ? 25.003 -4.381 -20.733 1.00 83.06 194 ASN A C 1
ATOM 1355 O O . ASN A 1 194 ? 25.777 -3.564 -21.242 1.00 83.06 194 ASN A O 1
ATOM 1359 N N . THR A 1 195 ? 23.703 -4.415 -21.041 1.00 84.56 195 THR A N 1
ATOM 1360 C CA . THR A 1 195 ? 23.044 -3.406 -21.879 1.00 84.56 195 THR A CA 1
ATOM 1361 C C . THR A 1 195 ? 21.891 -2.704 -21.164 1.00 84.56 195 THR A C 1
ATOM 1363 O O . THR A 1 195 ? 21.330 -3.187 -20.179 1.00 84.56 195 THR A O 1
ATOM 1366 N N . TYR A 1 196 ? 21.540 -1.521 -21.670 1.00 85.06 196 TYR A N 1
ATOM 1367 C CA . TYR A 1 196 ? 20.313 -0.812 -21.328 1.00 85.06 196 TYR A CA 1
ATOM 1368 C C . TYR A 1 196 ? 19.672 -0.276 -22.612 1.00 85.06 196 TYR A C 1
ATOM 1370 O O . TYR A 1 196 ? 20.380 0.055 -23.567 1.00 85.06 196 TYR A O 1
ATOM 1378 N N . LYS A 1 197 ? 18.338 -0.208 -22.661 1.00 85.88 197 LYS A N 1
ATOM 1379 C CA . LYS A 1 197 ? 17.586 0.286 -23.827 1.00 85.88 197 LYS A CA 1
ATOM 1380 C C . LYS A 1 197 ? 16.433 1.179 -23.364 1.00 85.88 197 LYS A C 1
ATOM 1382 O O . LYS A 1 197 ? 15.633 0.767 -22.528 1.00 85.88 197 LYS A O 1
ATOM 1387 N N . TYR A 1 198 ? 16.362 2.396 -23.908 1.00 86.12 198 TYR A N 1
ATOM 1388 C CA . TYR A 1 198 ? 15.197 3.282 -23.776 1.00 86.12 198 TYR A CA 1
ATOM 1389 C C . TYR A 1 198 ? 14.034 2.778 -24.635 1.00 86.12 198 TYR A C 1
ATOM 1391 O O . TYR A 1 198 ? 14.254 2.207 -25.704 1.00 86.12 198 TYR A O 1
ATOM 1399 N N . VAL A 1 199 ? 12.802 3.065 -24.211 1.00 81.81 199 VAL A N 1
ATOM 1400 C CA . VAL A 1 199 ? 11.588 2.636 -24.923 1.00 81.81 199 VAL A CA 1
ATOM 1401 C C . VAL A 1 199 ? 11.411 3.362 -26.269 1.00 81.81 199 VAL A C 1
ATOM 1403 O O . VAL A 1 199 ? 10.920 2.751 -27.213 1.00 81.81 199 VAL A O 1
ATOM 1406 N N . SER A 1 200 ? 11.829 4.634 -26.411 1.00 66.62 200 SER A N 1
ATOM 1407 C CA . SER A 1 200 ? 11.455 5.456 -27.586 1.00 66.62 200 SER A CA 1
ATOM 1408 C C . SER A 1 200 ? 12.557 6.259 -28.304 1.00 66.62 200 SER A C 1
ATOM 1410 O O . SER A 1 200 ? 12.281 7.356 -28.795 1.00 66.62 200 SER A O 1
ATOM 1412 N N . VAL A 1 201 ? 13.790 5.753 -28.426 1.00 47.00 201 VAL A N 1
ATOM 1413 C CA . VAL A 1 201 ? 14.776 6.320 -29.379 1.00 47.00 201 VAL A CA 1
ATOM 1414 C C . VAL A 1 201 ? 15.465 5.201 -30.158 1.00 47.00 201 VAL A C 1
ATOM 1416 O O . VAL A 1 201 ? 16.344 4.525 -29.637 1.00 47.00 201 VAL A O 1
ATOM 1419 N N . GLY A 1 202 ? 15.046 4.991 -31.410 1.00 50.09 202 GLY A N 1
ATOM 1420 C CA . GLY A 1 202 ? 15.634 4.000 -32.326 1.00 50.09 202 GLY A CA 1
ATOM 1421 C C . GLY A 1 202 ? 15.411 2.523 -31.963 1.00 50.09 202 GLY A C 1
ATOM 1422 O O . GLY A 1 202 ? 15.869 1.654 -32.697 1.00 50.09 202 GLY A O 1
ATOM 1423 N N . GLY A 1 203 ? 14.725 2.227 -30.856 1.00 47.75 203 GLY A N 1
ATOM 1424 C CA . GLY A 1 203 ? 14.508 0.871 -30.360 1.00 47.75 203 GLY A CA 1
ATOM 1425 C C . GLY A 1 203 ? 13.070 0.387 -30.514 1.00 47.75 203 GLY A C 1
ATOM 1426 O O . GLY A 1 203 ? 12.121 1.127 -30.271 1.00 47.75 203 GLY A O 1
ATOM 1427 N N . THR A 1 204 ? 12.914 -0.905 -30.798 1.00 49.94 204 THR A N 1
ATOM 1428 C CA . THR A 1 204 ? 11.685 -1.688 -30.581 1.00 49.94 204 THR A CA 1
ATOM 1429 C C . THR A 1 204 ? 11.494 -1.996 -29.086 1.00 49.94 204 THR A C 1
ATOM 1431 O O . THR A 1 204 ? 11.216 -3.132 -28.709 1.00 49.94 204 THR A O 1
ATOM 1434 N N . GLY A 1 205 ? 11.758 -1.009 -28.222 1.00 58.84 205 GLY A N 1
ATOM 1435 C CA . GLY A 1 205 ? 11.975 -1.158 -26.780 1.00 58.84 205 GLY A CA 1
ATOM 1436 C C . GLY A 1 205 ? 10.692 -1.350 -25.981 1.00 58.84 205 GLY A C 1
ATOM 1437 O O . GLY A 1 205 ? 10.456 -0.621 -25.028 1.00 58.84 205 GLY A O 1
ATOM 1438 N N . ILE A 1 206 ? 9.854 -2.302 -26.379 1.00 71.38 206 ILE A N 1
ATOM 1439 C CA . ILE A 1 206 ? 8.657 -2.698 -25.637 1.00 71.38 206 ILE A CA 1
ATOM 1440 C C . ILE A 1 206 ? 9.084 -3.223 -24.259 1.00 71.38 206 ILE A C 1
ATOM 1442 O O . ILE A 1 206 ? 10.113 -3.885 -24.131 1.00 71.38 206 ILE A O 1
ATOM 1446 N N . ILE A 1 207 ? 8.281 -2.945 -23.234 1.00 86.94 207 ILE A N 1
ATOM 1447 C CA . ILE A 1 207 ? 8.293 -3.693 -21.977 1.00 86.94 207 ILE A CA 1
ATOM 1448 C C . ILE A 1 207 ? 7.013 -4.520 -21.999 1.00 86.94 207 ILE A C 1
ATOM 1450 O O . ILE A 1 207 ? 5.922 -3.949 -22.017 1.00 86.94 207 ILE A O 1
ATOM 1454 N N . THR A 1 208 ? 7.115 -5.846 -22.092 1.00 88.88 208 THR A N 1
ATOM 1455 C CA . THR A 1 208 ? 5.920 -6.676 -22.292 1.00 88.88 208 THR A CA 1
ATOM 1456 C C . THR A 1 208 ? 4.941 -6.476 -21.139 1.00 88.88 208 THR A C 1
ATOM 1458 O O . THR A 1 208 ? 5.351 -6.433 -19.983 1.00 88.88 208 THR A O 1
ATOM 1461 N N . ALA A 1 209 ? 3.656 -6.322 -21.473 1.00 90.50 209 ALA A N 1
ATOM 1462 C CA . ALA A 1 209 ? 2.552 -6.005 -20.562 1.00 90.50 209 ALA A CA 1
ATOM 1463 C C . ALA A 1 209 ? 2.610 -4.639 -19.832 1.00 90.50 209 ALA A C 1
ATOM 1465 O O . ALA A 1 209 ? 1.688 -4.339 -19.077 1.00 90.50 209 ALA A O 1
ATOM 1466 N N . TRP A 1 210 ? 3.605 -3.777 -20.072 1.00 92.75 210 TRP A N 1
ATOM 1467 C CA . TRP A 1 210 ? 3.682 -2.439 -19.464 1.00 92.75 210 TRP A CA 1
ATOM 1468 C C . TRP A 1 210 ? 3.537 -1.330 -20.520 1.00 92.75 210 TRP A C 1
ATOM 1470 O O . TRP A 1 210 ? 4.368 -1.172 -21.414 1.00 92.75 210 TRP A O 1
ATOM 1480 N N . GLY A 1 211 ? 2.470 -0.538 -20.411 1.00 89.81 211 GLY A N 1
ATOM 1481 C CA . GLY A 1 211 ? 2.246 0.662 -21.215 1.00 89.81 211 GLY A CA 1
ATOM 1482 C C . GLY A 1 211 ? 3.058 1.850 -20.696 1.00 89.81 211 GLY A C 1
ATOM 1483 O O . GLY A 1 211 ? 3.271 1.991 -19.496 1.00 89.81 211 GLY A O 1
ATOM 1484 N N . THR A 1 212 ? 3.510 2.731 -21.591 1.00 85.88 212 THR A N 1
ATOM 1485 C CA . THR A 1 212 ? 4.355 3.885 -21.230 1.00 85.88 212 THR A CA 1
ATOM 1486 C C . THR A 1 212 ? 3.775 5.189 -21.772 1.00 85.88 212 THR A C 1
ATOM 1488 O O . THR A 1 212 ? 3.626 5.326 -22.987 1.00 85.88 212 THR A O 1
ATOM 1491 N N . ALA A 1 213 ? 3.507 6.170 -20.907 1.00 77.25 213 ALA A N 1
ATOM 1492 C CA . ALA A 1 213 ? 3.002 7.481 -21.337 1.00 77.25 213 ALA A CA 1
ATOM 1493 C C . ALA A 1 213 ? 4.133 8.423 -21.796 1.00 77.25 213 ALA A C 1
ATOM 1495 O O . ALA A 1 213 ? 3.991 9.161 -22.769 1.00 77.25 213 ALA A O 1
ATOM 1496 N N . THR A 1 214 ? 5.283 8.369 -21.121 1.00 79.69 214 THR A N 1
ATOM 1497 C CA . THR A 1 214 ? 6.456 9.231 -21.358 1.00 79.69 214 THR A CA 1
ATOM 1498 C C . THR A 1 214 ? 7.696 8.387 -21.666 1.00 79.69 214 THR A C 1
ATOM 1500 O O . THR A 1 214 ? 8.739 8.481 -21.021 1.00 79.69 214 THR A O 1
ATOM 1503 N N . ALA A 1 215 ? 7.567 7.548 -22.698 1.00 79.44 215 ALA A N 1
ATOM 1504 C CA . ALA A 1 215 ? 8.523 6.519 -23.120 1.00 79.44 215 ALA A CA 1
ATOM 1505 C C . ALA A 1 215 ? 9.994 6.976 -23.262 1.00 79.44 215 ALA A C 1
ATOM 1507 O O . ALA A 1 215 ? 10.911 6.186 -23.051 1.00 79.44 215 ALA A O 1
ATOM 1508 N N . ALA A 1 216 ? 10.240 8.256 -23.562 1.00 84.00 216 ALA A N 1
ATOM 1509 C CA . ALA A 1 216 ? 11.590 8.815 -23.678 1.00 84.00 216 ALA A CA 1
ATOM 1510 C C . ALA A 1 216 ? 12.371 8.843 -22.349 1.00 84.00 216 ALA A C 1
ATOM 1512 O O . ALA A 1 216 ? 13.584 9.038 -22.366 1.00 84.00 216 ALA A O 1
ATOM 1513 N N . TYR A 1 217 ? 11.685 8.652 -21.217 1.00 88.88 217 TYR A N 1
ATOM 1514 C CA . TYR A 1 217 ? 12.263 8.594 -19.872 1.00 88.88 217 TYR A CA 1
ATOM 1515 C C . TYR A 1 217 ? 12.035 7.238 -19.187 1.00 88.88 217 TYR A C 1
ATOM 1517 O O . TYR A 1 217 ? 12.196 7.111 -17.973 1.00 88.88 217 TYR A O 1
ATOM 1525 N N . ILE A 1 218 ? 11.656 6.222 -19.966 1.00 90.31 218 ILE A N 1
ATOM 1526 C CA . ILE A 1 218 ? 11.565 4.834 -19.523 1.00 90.31 218 ILE A CA 1
ATOM 1527 C C . ILE A 1 218 ? 12.640 4.025 -20.243 1.00 90.31 218 ILE A C 1
ATOM 1529 O O . ILE A 1 218 ? 12.817 4.136 -21.460 1.00 90.31 218 ILE A O 1
ATOM 1533 N N . ALA A 1 219 ? 13.355 3.201 -19.488 1.00 89.00 219 ALA A N 1
ATOM 1534 C CA . ALA A 1 219 ? 14.318 2.247 -20.016 1.00 89.00 219 ALA A CA 1
ATOM 1535 C C . ALA A 1 219 ? 14.261 0.936 -19.227 1.00 89.00 219 ALA A C 1
ATOM 1537 O O . ALA A 1 219 ? 13.647 0.863 -18.166 1.00 89.00 219 ALA A O 1
ATOM 1538 N N . ARG A 1 220 ? 14.943 -0.089 -19.730 1.00 89.44 220 ARG A N 1
ATOM 1539 C CA . ARG A 1 220 ? 15.333 -1.276 -18.958 1.00 89.44 220 ARG A CA 1
ATOM 1540 C C . ARG A 1 220 ? 16.838 -1.463 -19.025 1.00 89.44 220 ARG A C 1
ATOM 1542 O O . ARG A 1 220 ? 17.455 -1.037 -20.006 1.00 89.44 220 ARG A O 1
ATOM 1549 N N . CYS A 1 221 ? 17.422 -2.107 -18.022 1.00 88.19 221 CYS A N 1
ATOM 1550 C CA . CYS A 1 221 ? 18.806 -2.573 -18.071 1.00 88.19 221 CYS A CA 1
ATOM 1551 C C . CYS A 1 221 ? 18.949 -4.000 -17.539 1.00 88.19 221 CYS A C 1
ATOM 1553 O O . CYS A 1 221 ? 18.123 -4.452 -16.753 1.00 88.19 221 CYS A O 1
ATOM 1555 N N . TYR A 1 222 ? 20.014 -4.671 -17.979 1.00 88.44 222 TYR A N 1
ATOM 1556 C CA . TYR A 1 222 ? 20.509 -5.927 -17.419 1.00 88.44 222 TYR A CA 1
ATOM 1557 C C . TYR A 1 222 ? 21.929 -5.682 -16.882 1.00 88.44 222 TYR A C 1
ATOM 1559 O O . TYR A 1 222 ? 22.898 -5.746 -17.650 1.00 88.44 222 TYR A O 1
ATOM 1567 N N . PRO A 1 223 ? 22.079 -5.325 -15.595 1.00 81.12 223 PRO A N 1
ATOM 1568 C CA . PRO A 1 223 ? 23.380 -5.113 -14.985 1.00 81.12 223 PRO A CA 1
ATOM 1569 C C . PRO A 1 223 ? 23.983 -6.429 -14.482 1.00 81.12 223 PRO A C 1
ATOM 1571 O O . PRO A 1 223 ? 23.395 -7.107 -13.649 1.00 81.12 223 PRO A O 1
ATOM 1574 N N . THR A 1 224 ? 25.194 -6.766 -14.934 1.00 77.44 224 THR A N 1
ATOM 1575 C CA . THR A 1 224 ? 26.010 -7.826 -14.311 1.00 77.44 224 THR A CA 1
ATOM 1576 C C . THR A 1 224 ? 27.377 -7.294 -13.892 1.00 77.44 224 THR A C 1
ATOM 1578 O O . THR A 1 224 ? 27.776 -7.449 -12.740 1.00 77.44 224 THR A O 1
ATOM 1581 N N . GLU A 1 225 ? 28.048 -6.550 -14.769 1.00 73.00 225 GLU A N 1
ATOM 1582 C CA . GLU A 1 225 ? 29.360 -5.937 -14.559 1.00 73.00 225 GLU A CA 1
ATOM 1583 C C . GLU A 1 225 ? 29.320 -4.417 -14.809 1.00 73.00 225 GLU A C 1
ATOM 1585 O O . GLU A 1 225 ? 28.510 -3.930 -15.600 1.00 73.00 225 GLU A O 1
ATOM 1590 N N . PRO A 1 226 ? 30.185 -3.622 -14.151 1.00 66.56 226 PRO A N 1
ATOM 1591 C CA . PRO A 1 226 ? 30.190 -2.168 -14.296 1.00 66.56 226 PRO A CA 1
ATOM 1592 C C . PRO A 1 226 ? 30.832 -1.722 -15.623 1.00 66.56 226 PRO A C 1
ATOM 1594 O O . PRO A 1 226 ? 31.979 -1.279 -15.659 1.00 66.56 226 PRO A O 1
ATOM 1597 N N . THR A 1 227 ? 30.082 -1.823 -16.721 1.00 64.25 227 THR A N 1
ATOM 1598 C CA . THR A 1 227 ? 30.553 -1.510 -18.085 1.00 64.25 227 THR A CA 1
ATOM 1599 C C . THR A 1 227 ? 30.285 -0.071 -18.529 1.00 64.25 227 THR A C 1
ATOM 1601 O O . THR A 1 227 ? 30.898 0.402 -19.487 1.00 64.25 227 THR A O 1
ATOM 1604 N N . SER A 1 228 ? 29.367 0.650 -17.875 1.00 65.69 228 SER A N 1
ATOM 1605 C CA . SER A 1 228 ? 28.998 2.020 -18.258 1.00 65.69 228 SER A CA 1
ATOM 1606 C C . SER A 1 228 ? 28.408 2.830 -17.099 1.00 65.69 228 SER A C 1
ATOM 1608 O O . SER A 1 228 ? 28.009 2.293 -16.072 1.00 65.69 228 SER A O 1
ATOM 1610 N N . THR A 1 229 ? 28.257 4.144 -17.286 1.00 60.78 229 THR A N 1
ATOM 1611 C CA . THR A 1 229 ? 27.578 5.046 -16.332 1.00 60.78 229 THR A CA 1
ATOM 1612 C C . THR A 1 229 ? 26.070 4.799 -16.184 1.00 60.78 229 THR A C 1
ATOM 1614 O O . THR A 1 229 ? 25.419 5.460 -15.375 1.00 60.78 229 THR A O 1
ATOM 1617 N N . TRP A 1 230 ? 25.500 3.875 -16.960 1.00 63.00 230 TRP A N 1
ATOM 1618 C CA . TRP A 1 230 ? 24.103 3.433 -16.870 1.00 63.00 230 TRP A CA 1
ATOM 1619 C C . TRP A 1 230 ? 23.949 2.076 -16.185 1.00 63.00 230 TRP A C 1
ATOM 1621 O O . TRP A 1 230 ? 22.838 1.691 -15.835 1.00 63.00 230 TRP A O 1
ATOM 1631 N N . ILE A 1 231 ? 25.065 1.378 -15.981 1.00 66.69 231 ILE A N 1
ATOM 1632 C CA . ILE A 1 231 ? 25.127 -0.001 -15.520 1.00 66.69 231 ILE A CA 1
ATOM 1633 C C . ILE A 1 231 ? 26.138 -0.040 -14.379 1.00 66.69 231 ILE A C 1
ATOM 1635 O O . ILE A 1 231 ? 27.332 -0.262 -14.580 1.00 66.69 231 ILE A O 1
ATOM 1639 N N . SER A 1 232 ? 25.662 0.208 -13.161 1.00 61.69 232 SER A N 1
ATOM 1640 C CA . SER A 1 232 ? 26.370 -0.276 -11.981 1.00 61.69 232 SER A CA 1
ATOM 1641 C C . SER A 1 232 ? 26.221 -1.801 -11.962 1.00 61.69 232 SER A C 1
ATOM 1643 O O . SER A 1 232 ? 25.104 -2.306 -11.953 1.00 61.69 232 SER A O 1
ATOM 1645 N N . GLY A 1 233 ? 27.338 -2.530 -12.037 1.00 62.56 233 GLY A N 1
ATOM 1646 C CA . GLY A 1 233 ? 27.325 -3.996 -11.977 1.00 62.56 233 GLY A CA 1
ATOM 1647 C C . GLY A 1 233 ? 26.895 -4.525 -10.607 1.00 62.56 233 GLY A C 1
ATOM 1648 O O . GLY A 1 233 ? 26.868 -3.773 -9.633 1.00 62.56 233 GLY A O 1
ATOM 1649 N N . GLY A 1 234 ? 26.623 -5.827 -10.538 1.00 67.81 234 GLY A N 1
ATOM 1650 C CA . GLY A 1 234 ? 25.984 -6.493 -9.401 1.00 67.81 234 GLY A CA 1
ATOM 1651 C C . GLY A 1 234 ? 24.585 -7.005 -9.749 1.00 67.81 234 GLY A C 1
ATOM 1652 O O . GLY A 1 234 ? 23.962 -6.511 -10.684 1.00 67.81 234 GLY A O 1
ATOM 1653 N N . SER A 1 235 ? 24.111 -8.000 -8.999 1.00 71.50 235 SER A N 1
ATOM 1654 C CA . SER A 1 235 ? 22.796 -8.618 -9.192 1.00 71.50 235 SER A CA 1
ATOM 1655 C C . SER A 1 235 ? 21.649 -7.638 -8.948 1.00 71.50 235 SER A C 1
ATOM 1657 O O . SER A 1 235 ? 21.728 -6.778 -8.067 1.00 71.50 235 SER A O 1
ATOM 1659 N N . VAL A 1 236 ? 20.569 -7.816 -9.702 1.00 83.56 236 VAL A N 1
ATOM 1660 C CA . VAL A 1 236 ? 19.265 -7.199 -9.438 1.00 83.56 236 VAL A CA 1
ATOM 1661 C C . VAL A 1 236 ? 18.504 -7.995 -8.357 1.00 83.56 236 VAL A C 1
ATOM 1663 O O . VAL A 1 236 ? 18.916 -9.119 -8.051 1.00 83.56 236 VAL A O 1
ATOM 1666 N N . PRO A 1 237 ? 17.456 -7.427 -7.731 1.00 86.50 237 PRO A N 1
ATOM 1667 C CA . PRO A 1 237 ? 16.640 -8.121 -6.727 1.00 86.50 237 PRO A CA 1
ATOM 1668 C C . PRO A 1 237 ? 16.012 -9.446 -7.191 1.00 86.50 237 PRO A C 1
ATOM 1670 O O . PRO A 1 237 ? 16.072 -10.419 -6.437 1.00 86.50 237 PRO A O 1
ATOM 1673 N N . ASP A 1 238 ? 15.474 -9.514 -8.412 1.00 89.88 238 ASP A N 1
ATOM 1674 C CA . ASP A 1 238 ? 14.950 -10.738 -9.026 1.00 89.88 238 ASP A CA 1
ATOM 1675 C C . ASP A 1 238 ? 15.479 -10.936 -10.453 1.00 89.88 238 ASP A C 1
ATOM 1677 O O . ASP A 1 238 ? 15.538 -10.016 -11.259 1.00 89.88 238 ASP A O 1
ATOM 1681 N N . ALA A 1 239 ? 15.854 -12.174 -10.779 1.00 91.44 239 ALA A N 1
ATOM 1682 C CA . ALA A 1 239 ? 16.344 -12.561 -12.102 1.00 91.44 239 ALA A CA 1
ATOM 1683 C C . ALA A 1 239 ? 17.495 -11.676 -12.648 1.00 91.44 239 ALA A C 1
ATOM 1685 O O . ALA A 1 239 ? 18.624 -11.804 -12.167 1.00 91.44 239 ALA A O 1
ATOM 1686 N N . ASN A 1 240 ? 17.268 -10.871 -13.697 1.00 90.12 240 ASN A N 1
ATOM 1687 C CA . ASN A 1 240 ? 18.329 -10.225 -14.484 1.00 90.12 240 ASN A CA 1
ATOM 1688 C C . ASN A 1 240 ? 18.087 -8.736 -14.781 1.00 90.12 240 ASN A C 1
ATOM 1690 O O . ASN A 1 240 ? 19.047 -7.978 -14.943 1.00 90.12 240 ASN A O 1
ATOM 1694 N N . HIS A 1 241 ? 16.834 -8.313 -14.915 1.00 90.31 241 HIS A N 1
ATOM 1695 C CA . HIS A 1 241 ? 16.460 -7.023 -15.476 1.00 90.31 241 HIS A CA 1
ATOM 1696 C C . HIS A 1 241 ? 15.830 -6.098 -14.441 1.00 90.31 241 HIS A C 1
ATOM 1698 O O . HIS A 1 241 ? 15.188 -6.536 -13.504 1.00 90.31 241 HIS A O 1
ATOM 1704 N N . VAL A 1 242 ? 15.941 -4.786 -14.663 1.00 91.19 242 VAL A N 1
ATOM 1705 C CA . VAL A 1 242 ? 15.124 -3.801 -13.936 1.00 91.19 242 VAL A CA 1
ATOM 1706 C C . VAL A 1 242 ? 14.530 -2.755 -14.859 1.00 91.19 242 VAL A C 1
ATOM 1708 O O . VAL A 1 242 ? 15.128 -2.355 -15.866 1.00 91.19 242 VAL A O 1
ATOM 1711 N N . LEU A 1 243 ? 13.354 -2.264 -14.474 1.00 93.19 243 LEU A N 1
ATOM 1712 C CA . LEU A 1 243 ? 12.763 -1.049 -15.014 1.00 93.19 243 LEU A CA 1
ATOM 1713 C C . LEU A 1 243 ? 13.552 0.165 -14.515 1.00 93.19 243 LEU A C 1
ATOM 1715 O O . LEU A 1 243 ? 13.815 0.294 -13.326 1.00 93.19 243 LEU A O 1
ATOM 1719 N N . ILE A 1 244 ? 13.860 1.106 -15.403 1.00 91.06 244 ILE A N 1
ATOM 1720 C CA . ILE A 1 244 ? 14.369 2.435 -15.058 1.00 91.06 244 ILE A CA 1
ATOM 1721 C C . ILE A 1 244 ? 13.259 3.451 -15.325 1.00 91.06 244 ILE A C 1
ATOM 1723 O O . ILE A 1 244 ? 12.900 3.702 -16.478 1.00 91.06 244 ILE A O 1
ATOM 1727 N N . VAL A 1 245 ? 12.778 4.093 -14.260 1.00 92.50 245 VAL A N 1
ATOM 1728 C CA . VAL A 1 245 ? 11.930 5.287 -14.334 1.00 92.50 245 VAL A CA 1
ATOM 1729 C C . VAL A 1 245 ? 12.805 6.514 -14.087 1.00 92.50 245 VAL A C 1
ATOM 1731 O O . VAL A 1 245 ? 13.279 6.749 -12.974 1.00 92.50 245 VAL A O 1
ATOM 1734 N N . GLN A 1 246 ? 13.048 7.294 -15.135 1.00 89.31 246 GLN A N 1
ATOM 1735 C CA . GLN A 1 246 ? 13.854 8.516 -15.110 1.00 89.31 246 GLN A CA 1
ATOM 1736 C C . GLN A 1 246 ? 12.929 9.744 -15.097 1.00 89.31 246 GLN A C 1
ATOM 1738 O O . GLN A 1 246 ? 11.903 9.736 -15.771 1.00 89.31 246 GLN A O 1
ATOM 1743 N N . ARG A 1 247 ? 13.300 10.838 -14.415 1.00 89.31 247 ARG A N 1
ATOM 1744 C CA . ARG A 1 247 ? 12.571 12.131 -14.480 1.00 89.31 247 ARG A CA 1
ATOM 1745 C C . ARG A 1 247 ? 11.053 11.955 -14.274 1.00 89.31 247 ARG A C 1
ATOM 1747 O O . ARG A 1 247 ? 10.650 11.393 -13.276 1.00 89.31 247 ARG A O 1
ATOM 1754 N N . HIS A 1 248 ? 10.212 12.407 -15.205 1.00 89.38 248 HIS A N 1
ATOM 1755 C CA . HIS A 1 248 ? 8.753 12.223 -15.214 1.00 89.38 248 HIS A CA 1
ATOM 1756 C C . HIS A 1 248 ? 8.331 11.084 -16.161 1.00 89.38 248 HIS A C 1
ATOM 1758 O O . HIS A 1 248 ? 7.321 11.153 -16.864 1.00 89.38 248 HIS A O 1
ATOM 1764 N N . GLY A 1 249 ? 9.160 10.042 -16.229 1.00 91.19 249 GLY A N 1
ATOM 1765 C CA . GLY A 1 249 ? 8.812 8.759 -16.816 1.00 91.19 249 GLY A CA 1
ATOM 1766 C C . GLY A 1 249 ? 7.606 8.161 -16.097 1.00 91.19 249 GLY A C 1
ATOM 1767 O O . GLY A 1 249 ? 7.532 8.200 -14.870 1.00 91.19 249 GLY A O 1
ATOM 1768 N N . SER A 1 250 ? 6.666 7.610 -16.857 1.00 91.50 250 SER A N 1
ATOM 1769 C CA . SER A 1 250 ? 5.499 6.913 -16.328 1.00 91.50 250 SER A CA 1
ATOM 1770 C C . SER A 1 250 ? 5.258 5.604 -17.076 1.00 91.50 250 SER A C 1
ATOM 1772 O O . SER A 1 250 ? 5.250 5.581 -18.315 1.00 91.50 250 SER A O 1
ATOM 1774 N N . VAL A 1 251 ? 5.050 4.535 -16.303 1.00 93.25 251 VAL A N 1
ATOM 1775 C CA . VAL A 1 251 ? 4.594 3.223 -16.780 1.00 93.25 251 VAL A CA 1
ATOM 1776 C C . VAL A 1 251 ? 3.307 2.806 -16.078 1.00 93.25 251 VAL A C 1
ATOM 1778 O O . VAL A 1 251 ? 3.083 3.163 -14.920 1.00 93.25 251 VAL A O 1
ATOM 1781 N N . THR A 1 252 ? 2.493 2.008 -16.760 1.00 94.00 252 THR A N 1
ATOM 1782 C CA . THR A 1 252 ? 1.255 1.425 -16.240 1.00 94.00 252 THR A CA 1
ATOM 1783 C C . THR A 1 252 ? 1.070 -0.010 -16.725 1.00 94.00 252 THR A C 1
ATOM 1785 O O . THR A 1 252 ? 1.547 -0.381 -17.795 1.00 94.00 252 THR A O 1
ATOM 1788 N N . GLN A 1 253 ? 0.341 -0.820 -15.963 1.00 95.38 253 GLN A N 1
ATOM 1789 C CA . GLN A 1 253 ? -0.112 -2.145 -16.379 1.00 95.38 253 GLN A CA 1
ATOM 1790 C C . GLN A 1 253 ? -1.542 -2.382 -15.899 1.00 95.38 253 GLN A C 1
ATOM 1792 O O . GLN A 1 253 ? -1.872 -2.089 -14.749 1.00 95.38 253 GLN A O 1
ATOM 1797 N N . SER A 1 254 ? -2.378 -2.945 -16.769 1.00 96.50 254 SER A N 1
ATOM 1798 C CA . SER A 1 254 ? -3.701 -3.445 -16.395 1.00 96.50 254 SER A CA 1
ATOM 1799 C C . SER A 1 254 ? -3.604 -4.867 -15.843 1.00 96.50 254 SER A C 1
ATOM 1801 O O . SER A 1 254 ? -2.936 -5.711 -16.437 1.00 96.50 254 SER A O 1
ATOM 1803 N N . PHE A 1 255 ? -4.314 -5.149 -14.754 1.00 97.62 255 PHE A N 1
ATOM 1804 C CA . PHE A 1 255 ? -4.389 -6.468 -14.123 1.00 97.62 255 PHE A CA 1
ATOM 1805 C C . PHE A 1 255 ? -5.841 -6.833 -13.774 1.00 97.62 255 PHE A C 1
ATOM 1807 O O . PHE A 1 255 ? -6.729 -5.977 -13.794 1.00 97.62 255 PHE A O 1
ATOM 1814 N N . GLN A 1 256 ? -6.102 -8.114 -13.494 1.00 97.81 256 GLN A N 1
ATOM 1815 C CA . GLN A 1 256 ? -7.445 -8.622 -13.184 1.00 97.81 256 GLN A CA 1
ATOM 1816 C C . GLN A 1 256 ? -7.537 -9.088 -11.732 1.00 97.81 256 GLN A C 1
ATOM 1818 O O . GLN A 1 256 ? -6.783 -9.958 -11.302 1.00 97.81 256 GLN A O 1
ATOM 1823 N N . VAL A 1 257 ? -8.513 -8.556 -11.003 1.00 97.81 257 VAL A N 1
ATOM 1824 C CA . VAL A 1 257 ? -8.899 -9.000 -9.663 1.00 97.81 257 VAL A CA 1
ATOM 1825 C C . VAL A 1 257 ? -10.085 -9.951 -9.799 1.00 97.81 257 VAL A C 1
ATOM 1827 O O . VAL A 1 257 ? -11.154 -9.558 -10.259 1.00 97.81 257 VAL A O 1
ATOM 1830 N N . ALA A 1 258 ? -9.904 -11.216 -9.417 1.00 96.44 258 ALA A N 1
ATOM 1831 C CA . ALA A 1 258 ? -10.952 -12.236 -9.539 1.00 96.44 258 ALA A CA 1
ATOM 1832 C C . ALA A 1 258 ? -12.057 -12.107 -8.472 1.00 96.44 258 ALA A C 1
ATOM 1834 O O . ALA A 1 258 ? -13.220 -12.396 -8.749 1.00 96.44 258 ALA A O 1
ATOM 1835 N N . THR A 1 259 ? -11.698 -11.657 -7.267 1.00 94.81 259 THR A N 1
ATOM 1836 C CA . THR A 1 259 ? -12.594 -11.555 -6.107 1.00 94.81 259 THR A CA 1
ATOM 1837 C C . THR A 1 259 ? -12.343 -10.228 -5.408 1.00 94.81 259 THR A C 1
ATOM 1839 O O . THR A 1 259 ? -11.195 -9.916 -5.103 1.00 94.81 259 THR A O 1
ATOM 1842 N N . SER A 1 260 ? -13.398 -9.463 -5.117 1.00 93.00 260 SER A N 1
ATOM 1843 C CA . SER A 1 260 ? -13.262 -8.207 -4.376 1.00 93.00 260 SER A CA 1
ATOM 1844 C C . SER A 1 260 ? -12.630 -8.444 -3.000 1.00 93.00 260 SER A C 1
ATOM 1846 O O . SER A 1 260 ? -13.046 -9.351 -2.276 1.00 93.00 260 SER A O 1
ATOM 1848 N N . GLY A 1 261 ? -11.660 -7.623 -2.609 1.00 93.00 261 GLY A N 1
ATOM 1849 C CA . GLY A 1 261 ? -10.922 -7.827 -1.366 1.00 93.00 261 GLY A CA 1
ATOM 1850 C C . GLY A 1 261 ? -9.742 -6.881 -1.198 1.00 93.00 261 GLY A C 1
ATOM 1851 O O . GLY A 1 261 ? -9.587 -5.917 -1.943 1.00 93.00 261 GLY A O 1
ATOM 1852 N N . TYR A 1 262 ? -8.911 -7.160 -0.194 1.00 93.25 262 TYR A N 1
ATOM 1853 C CA . TYR A 1 262 ? -7.735 -6.356 0.122 1.00 93.25 262 TYR A CA 1
ATOM 1854 C C . TYR A 1 262 ? -6.480 -6.861 -0.589 1.00 93.25 262 TYR A C 1
ATOM 1856 O O . TYR A 1 262 ? -6.098 -8.020 -0.438 1.00 93.25 262 TYR A O 1
ATOM 1864 N N . TYR A 1 263 ? -5.824 -5.953 -1.306 1.00 96.56 263 TYR A N 1
ATOM 1865 C CA . TYR A 1 263 ? -4.600 -6.175 -2.072 1.00 96.56 263 TYR A CA 1
ATOM 1866 C C . TYR A 1 263 ? -3.522 -5.173 -1.652 1.00 96.56 263 TYR A C 1
ATOM 1868 O O . TYR A 1 263 ? -3.824 -4.071 -1.197 1.00 96.56 263 TYR A O 1
ATOM 1876 N N . GLN A 1 264 ? -2.255 -5.541 -1.807 1.00 96.62 264 GLN A N 1
ATOM 1877 C CA . GLN A 1 264 ? -1.106 -4.673 -1.566 1.00 96.62 264 GLN A CA 1
ATOM 1878 C C . GLN A 1 264 ? -0.240 -4.584 -2.815 1.00 96.62 264 GLN A C 1
ATOM 1880 O O . GLN A 1 264 ? -0.066 -5.577 -3.519 1.00 96.62 264 GLN A O 1
ATOM 1885 N N . LEU A 1 265 ? 0.336 -3.403 -3.038 1.00 97.56 265 LEU A N 1
ATOM 1886 C CA . LEU A 1 265 ? 1.447 -3.197 -3.957 1.00 97.56 265 LEU A CA 1
ATOM 1887 C C . LEU A 1 265 ? 2.757 -3.351 -3.186 1.00 97.56 265 LEU A C 1
ATOM 1889 O O . LEU A 1 265 ? 2.980 -2.626 -2.217 1.00 97.56 265 LEU A O 1
ATOM 1893 N N . ALA A 1 266 ? 3.637 -4.232 -3.639 1.00 97.56 266 ALA A N 1
ATOM 1894 C CA . ALA A 1 266 ? 5.032 -4.269 -3.221 1.00 97.56 266 ALA A CA 1
ATOM 1895 C C . ALA A 1 266 ? 5.961 -4.184 -4.434 1.00 97.56 266 ALA A C 1
ATOM 1897 O O . ALA A 1 266 ? 5.557 -4.513 -5.546 1.00 97.56 266 ALA A O 1
ATOM 1898 N N . PHE A 1 267 ? 7.176 -3.689 -4.225 1.00 97.00 267 PHE A N 1
ATOM 1899 C CA . PHE A 1 267 ? 8.240 -3.682 -5.230 1.00 97.00 267 PHE A CA 1
ATOM 1900 C C . PHE A 1 267 ? 9.579 -3.359 -4.575 1.00 97.00 267 PHE A C 1
ATOM 1902 O O . PHE A 1 267 ? 9.640 -2.640 -3.570 1.00 97.00 267 PHE A O 1
ATOM 1909 N N . ASP A 1 268 ? 10.652 -3.841 -5.182 1.00 94.56 268 ASP A N 1
ATOM 1910 C CA . ASP A 1 268 ? 12.006 -3.448 -4.832 1.00 94.56 268 ASP A CA 1
ATOM 1911 C C . ASP A 1 268 ? 12.402 -2.184 -5.595 1.00 94.56 268 ASP A C 1
ATOM 1913 O O . ASP A 1 268 ? 12.072 -2.008 -6.771 1.00 94.56 268 ASP A O 1
ATOM 1917 N N . HIS A 1 269 ? 13.093 -1.263 -4.922 1.00 93.25 269 HIS A N 1
ATOM 1918 C CA . HIS A 1 269 ? 13.540 -0.019 -5.532 1.00 93.25 269 HIS A CA 1
ATOM 1919 C C . HIS A 1 269 ? 14.889 0.472 -5.011 1.00 93.25 269 HIS A C 1
ATOM 1921 O O . HIS A 1 269 ? 15.240 0.374 -3.834 1.00 93.25 269 HIS A O 1
ATOM 1927 N N . PHE A 1 270 ? 15.647 1.067 -5.924 1.00 90.12 270 PHE A N 1
ATOM 1928 C CA . PHE A 1 270 ? 16.959 1.644 -5.660 1.00 90.12 270 PHE A CA 1
ATOM 1929 C C . PHE A 1 270 ? 17.268 2.729 -6.693 1.00 90.12 270 PHE A C 1
ATOM 1931 O O . PHE A 1 270 ? 16.605 2.852 -7.721 1.00 90.12 270 PHE A O 1
ATOM 1938 N N . ARG A 1 271 ? 18.262 3.574 -6.427 1.00 85.62 271 ARG A N 1
ATOM 1939 C CA . ARG A 1 271 ? 18.791 4.524 -7.409 1.00 85.62 271 ARG A CA 1
ATOM 1940 C C . ARG A 1 271 ? 20.058 3.973 -8.045 1.00 85.62 271 ARG A C 1
ATOM 1942 O O . ARG A 1 271 ? 20.845 3.249 -7.432 1.00 85.62 271 ARG A O 1
ATOM 1949 N N . ARG A 1 272 ? 20.315 4.440 -9.262 1.00 78.94 272 ARG A N 1
ATOM 1950 C CA . ARG A 1 272 ? 21.607 4.273 -9.923 1.00 78.94 272 ARG A CA 1
ATOM 1951 C C . ARG A 1 272 ? 22.724 4.891 -9.070 1.00 78.94 272 ARG A C 1
ATOM 1953 O O . ARG A 1 272 ? 22.602 6.026 -8.597 1.00 78.94 272 ARG A O 1
ATOM 1960 N N . ARG A 1 273 ? 23.824 4.155 -8.892 1.00 76.81 273 ARG A N 1
ATOM 1961 C CA . ARG A 1 273 ? 24.954 4.567 -8.045 1.00 76.81 273 ARG A CA 1
ATOM 1962 C C . ARG A 1 273 ? 25.514 5.927 -8.474 1.00 76.81 273 ARG A C 1
ATOM 1964 O O . ARG A 1 273 ? 25.836 6.130 -9.641 1.00 76.81 273 ARG A O 1
ATOM 1971 N N . GLY A 1 274 ? 25.667 6.845 -7.521 1.00 76.56 274 GLY A N 1
ATOM 1972 C CA . GLY A 1 274 ? 26.228 8.182 -7.762 1.00 76.56 274 GLY A CA 1
ATOM 1973 C C . GLY A 1 274 ? 25.271 9.213 -8.380 1.00 76.56 274 GLY A C 1
ATOM 1974 O O . GLY A 1 274 ? 25.688 10.350 -8.599 1.00 76.56 274 GLY A O 1
ATOM 1975 N N . PHE A 1 275 ? 24.002 8.867 -8.624 1.00 81.00 275 PHE A N 1
ATOM 1976 C CA . PHE A 1 275 ? 23.003 9.805 -9.148 1.00 81.00 275 PHE A CA 1
ATOM 1977 C C . PHE A 1 275 ? 22.181 10.479 -8.034 1.00 81.00 275 PHE A C 1
ATOM 1979 O O . PHE A 1 275 ? 22.127 9.982 -6.899 1.00 81.00 275 PHE A O 1
ATOM 1986 N N . PRO A 1 276 ? 21.561 11.646 -8.310 1.00 85.38 276 PRO A N 1
ATOM 1987 C CA . PRO A 1 276 ? 20.743 12.331 -7.318 1.00 85.38 276 PRO A CA 1
ATOM 1988 C C . PRO A 1 276 ? 19.533 11.471 -6.918 1.00 85.38 276 PRO A C 1
ATOM 1990 O O . PRO A 1 276 ? 19.050 10.691 -7.743 1.00 85.38 276 PRO A O 1
ATOM 1993 N N . PRO A 1 277 ? 19.005 11.636 -5.690 1.00 88.06 277 PRO A N 1
ATOM 1994 C CA . PRO A 1 277 ? 17.745 11.021 -5.295 1.00 88.06 277 PRO A CA 1
ATOM 1995 C C . PRO A 1 277 ? 16.619 11.293 -6.295 1.00 88.06 277 PRO A C 1
ATOM 1997 O O . PRO A 1 277 ? 16.601 12.319 -6.988 1.00 88.06 277 PRO A O 1
ATOM 2000 N N . HIS A 1 278 ? 15.665 10.372 -6.338 1.00 89.62 278 HIS A N 1
ATOM 2001 C CA . HIS A 1 278 ? 14.520 10.429 -7.235 1.00 89.62 278 HIS A CA 1
ATOM 2002 C C . HIS A 1 278 ? 13.234 10.132 -6.463 1.00 89.62 278 HIS A C 1
ATOM 2004 O O . HIS A 1 278 ? 13.225 9.277 -5.580 1.00 89.62 278 HIS A O 1
ATOM 2010 N N . LEU A 1 279 ? 12.163 10.865 -6.763 1.00 90.25 279 LEU A N 1
ATOM 2011 C CA . LEU A 1 279 ? 10.837 10.607 -6.208 1.00 90.25 279 LEU A CA 1
ATOM 2012 C C . LEU A 1 279 ? 10.056 9.764 -7.211 1.00 90.25 279 LEU A C 1
ATOM 2014 O O . LEU A 1 279 ? 9.942 10.156 -8.372 1.00 90.25 279 LEU A O 1
ATOM 2018 N N . ILE A 1 280 ? 9.518 8.642 -6.744 1.00 92.25 280 ILE A N 1
ATOM 2019 C CA . ILE A 1 280 ? 8.587 7.792 -7.486 1.00 92.25 280 ILE A CA 1
ATOM 2020 C C . ILE A 1 280 ? 7.234 7.817 -6.770 1.00 92.25 280 ILE A C 1
ATOM 2022 O O . ILE A 1 280 ? 7.170 7.748 -5.545 1.00 92.25 280 ILE A O 1
ATOM 2026 N N . THR A 1 281 ? 6.149 7.938 -7.523 1.00 92.50 281 THR A N 1
ATOM 2027 C CA . THR A 1 281 ? 4.777 7.904 -7.014 1.00 92.50 281 THR A CA 1
ATOM 2028 C C . THR A 1 281 ? 4.107 6.646 -7.560 1.00 92.50 281 THR A C 1
ATOM 2030 O O . THR A 1 281 ? 3.832 6.591 -8.762 1.00 92.50 281 THR A O 1
ATOM 2033 N N . PRO A 1 282 ? 3.874 5.614 -6.731 1.00 94.56 282 PRO A N 1
ATOM 2034 C CA . PRO A 1 282 ? 3.033 4.501 -7.130 1.00 94.56 282 PRO A CA 1
ATOM 2035 C C . PRO A 1 282 ? 1.562 4.929 -7.165 1.00 94.56 282 PRO A C 1
ATOM 2037 O O . PRO A 1 282 ? 1.135 5.849 -6.461 1.00 94.56 282 PRO A O 1
ATOM 2040 N N . SER A 1 283 ? 0.768 4.243 -7.979 1.00 92.44 283 SER A N 1
ATOM 2041 C CA . SER A 1 283 ? -0.666 4.487 -8.124 1.00 92.44 283 SER A CA 1
ATOM 2042 C C . SER A 1 283 ? -1.426 3.204 -8.444 1.00 92.44 283 SER A C 1
ATOM 2044 O O . SER A 1 283 ? -0.879 2.300 -9.078 1.00 92.44 283 SER A O 1
ATOM 2046 N N . ILE A 1 284 ? -2.692 3.151 -8.026 1.00 93.06 284 ILE A N 1
ATOM 2047 C CA . ILE A 1 284 ? -3.675 2.169 -8.501 1.00 93.06 284 ILE A CA 1
ATOM 2048 C C . ILE A 1 284 ? -4.899 2.941 -9.005 1.00 93.06 284 ILE A C 1
ATOM 2050 O O . ILE A 1 284 ? -5.332 3.898 -8.368 1.00 93.06 284 ILE A O 1
ATOM 2054 N N . ASP A 1 285 ? -5.406 2.590 -10.186 1.00 88.88 285 ASP A N 1
ATOM 2055 C CA . ASP A 1 285 ? -6.505 3.264 -10.899 1.00 88.88 285 ASP A CA 1
ATOM 2056 C C . ASP A 1 285 ? -6.320 4.788 -11.032 1.00 88.88 285 ASP A C 1
ATOM 2058 O O . ASP A 1 285 ? -7.254 5.582 -10.906 1.00 88.88 285 ASP A O 1
ATOM 2062 N N . GLY A 1 286 ? -5.069 5.212 -11.244 1.00 83.94 286 GLY A N 1
ATOM 2063 C CA . GLY A 1 286 ? -4.666 6.622 -11.305 1.00 83.94 286 GLY A CA 1
ATOM 2064 C C . GLY A 1 286 ? -4.667 7.348 -9.952 1.00 83.94 286 GLY A C 1
ATOM 2065 O O . GLY A 1 286 ? -4.288 8.515 -9.881 1.00 83.94 286 GLY A O 1
ATOM 2066 N N . LYS A 1 287 ? -5.054 6.679 -8.860 1.00 82.50 287 LYS A N 1
ATOM 2067 C CA . LYS A 1 287 ? -5.045 7.220 -7.499 1.00 82.50 287 LYS A CA 1
ATOM 2068 C C . LYS A 1 287 ? -3.657 7.033 -6.898 1.00 82.50 287 LYS A C 1
ATOM 2070 O O . LYS A 1 287 ? -3.160 5.914 -6.775 1.00 82.50 287 LYS A O 1
ATOM 2075 N N . ARG A 1 288 ? -3.012 8.148 -6.563 1.00 86.75 288 ARG A N 1
ATOM 2076 C CA . ARG A 1 288 ? -1.614 8.196 -6.114 1.00 86.75 288 ARG A CA 1
ATOM 2077 C C . ARG A 1 288 ? -1.480 7.792 -4.647 1.00 86.75 288 ARG A C 1
ATOM 2079 O O . ARG A 1 288 ? -2.259 8.236 -3.810 1.00 86.75 288 ARG A O 1
ATOM 2086 N N . PHE A 1 289 ? -0.457 7.009 -4.333 1.00 89.12 289 PHE A N 1
ATOM 2087 C CA . PHE A 1 289 ? 0.024 6.787 -2.967 1.00 89.12 289 PHE A CA 1
ATOM 2088 C C . PHE A 1 289 ? 0.998 7.908 -2.546 1.00 89.12 289 PHE A C 1
ATOM 2090 O O . PHE A 1 289 ? 1.388 8.724 -3.391 1.00 89.12 289 PHE A O 1
ATOM 2097 N N . PRO A 1 290 ? 1.413 7.979 -1.266 1.00 86.75 290 PRO A N 1
ATOM 2098 C CA . PRO A 1 290 ? 2.495 8.866 -0.847 1.00 86.75 290 PRO A CA 1
ATOM 2099 C C . PRO A 1 290 ? 3.765 8.676 -1.708 1.00 86.75 290 PRO A C 1
ATOM 2101 O O . PRO A 1 290 ? 4.189 7.538 -1.920 1.00 86.75 290 PRO A O 1
ATOM 2104 N N . PRO A 1 291 ? 4.396 9.756 -2.211 1.00 88.94 291 PRO A N 1
ATOM 2105 C CA . PRO A 1 291 ? 5.623 9.648 -2.998 1.00 88.94 291 PRO A CA 1
ATOM 2106 C C . PRO A 1 291 ? 6.805 9.091 -2.192 1.00 88.94 291 PRO A C 1
ATOM 2108 O O . PRO A 1 291 ? 7.093 9.537 -1.080 1.00 88.94 291 PRO A O 1
ATOM 2111 N N . ILE A 1 292 ? 7.546 8.167 -2.799 1.00 90.81 292 ILE A N 1
ATOM 2112 C CA . ILE A 1 292 ? 8.687 7.469 -2.203 1.00 90.81 292 ILE A CA 1
ATOM 2113 C C . ILE A 1 292 ? 9.985 8.119 -2.685 1.00 90.81 292 ILE A C 1
ATOM 2115 O O . ILE A 1 292 ? 10.274 8.165 -3.884 1.00 90.81 292 ILE A O 1
ATOM 2119 N N . LEU A 1 293 ? 10.800 8.607 -1.747 1.00 90.81 293 LEU A N 1
ATOM 2120 C CA . LEU A 1 293 ? 12.124 9.148 -2.049 1.00 90.81 293 LEU A CA 1
ATOM 2121 C C . LEU A 1 293 ? 13.152 8.014 -2.126 1.00 90.81 293 LEU A C 1
ATOM 2123 O O . LEU A 1 293 ? 13.621 7.500 -1.115 1.00 90.81 293 LEU A O 1
ATOM 2127 N N . THR A 1 294 ? 13.547 7.663 -3.344 1.00 89.56 294 THR A N 1
ATOM 2128 C CA . THR A 1 294 ? 14.599 6.681 -3.603 1.00 89.56 294 THR A CA 1
ATOM 2129 C C . THR A 1 294 ? 15.970 7.314 -3.343 1.00 89.56 294 THR A C 1
ATOM 2131 O O . THR A 1 294 ? 16.440 8.147 -4.124 1.00 89.56 294 THR A O 1
ATOM 2134 N N . VAL A 1 295 ? 16.602 6.929 -2.228 1.00 86.25 295 VAL A N 1
ATOM 2135 C CA . VAL A 1 295 ? 17.942 7.396 -1.806 1.00 86.25 295 VAL A CA 1
ATOM 2136 C C . VAL A 1 295 ? 19.015 6.307 -1.804 1.00 86.25 295 VAL A C 1
ATOM 2138 O O . VAL A 1 295 ? 20.199 6.647 -1.859 1.00 86.25 295 VAL A O 1
ATOM 2141 N N . HIS A 1 296 ? 18.610 5.038 -1.734 1.00 82.75 296 HIS A N 1
ATOM 2142 C CA . HIS A 1 296 ? 19.503 3.894 -1.575 1.00 82.75 296 HIS A CA 1
ATOM 2143 C C . HIS A 1 296 ? 20.109 3.459 -2.908 1.00 82.75 296 HIS A C 1
ATOM 2145 O O . HIS A 1 296 ? 19.420 3.418 -3.925 1.00 82.75 296 HIS A O 1
ATOM 2151 N N . ASP A 1 297 ? 21.405 3.172 -2.912 1.00 79.94 297 ASP A N 1
ATOM 2152 C CA . ASP A 1 297 ? 22.149 2.711 -4.086 1.00 79.94 297 ASP A CA 1
ATOM 2153 C C . ASP A 1 297 ? 21.814 1.233 -4.388 1.00 79.94 297 ASP A C 1
ATOM 2155 O O . ASP A 1 297 ? 21.368 0.511 -3.506 1.00 79.94 297 ASP A O 1
ATOM 2159 N N . GLN A 1 298 ? 22.095 0.751 -5.603 1.00 69.19 298 GLN A N 1
ATOM 2160 C CA . GLN A 1 298 ? 21.839 -0.636 -6.061 1.00 69.19 298 GLN A CA 1
ATOM 2161 C C . GLN A 1 298 ? 22.360 -1.781 -5.158 1.00 69.19 298 GLN A C 1
ATOM 2163 O O . GLN A 1 298 ? 21.965 -2.925 -5.338 1.00 69.19 298 GLN A O 1
ATOM 2168 N N . PHE A 1 299 ? 23.237 -1.504 -4.191 1.00 66.38 299 PHE A N 1
ATOM 2169 C CA . PHE A 1 299 ? 23.749 -2.500 -3.236 1.00 66.38 299 PHE A CA 1
ATOM 2170 C C . PHE A 1 299 ? 23.035 -2.480 -1.872 1.00 66.38 299 PHE A C 1
ATOM 2172 O O . PHE A 1 299 ? 23.458 -3.174 -0.953 1.00 66.38 299 PHE A O 1
ATOM 2179 N N . ASP A 1 300 ? 21.998 -1.656 -1.734 1.00 75.75 300 ASP A N 1
ATOM 2180 C CA . ASP A 1 300 ? 21.235 -1.397 -0.509 1.00 75.75 300 ASP A CA 1
ATOM 2181 C C . ASP A 1 300 ? 19.735 -1.310 -0.857 1.00 75.75 300 ASP A C 1
ATOM 2183 O O . ASP A 1 300 ? 19.048 -0.351 -0.517 1.00 75.75 300 ASP A O 1
ATOM 2187 N N . THR A 1 301 ? 19.241 -2.263 -1.656 1.00 79.81 301 THR A N 1
ATOM 2188 C CA . THR A 1 301 ? 17.870 -2.249 -2.188 1.00 79.81 301 THR A CA 1
ATOM 2189 C C . THR A 1 301 ? 16.828 -2.089 -1.085 1.00 79.81 301 THR A C 1
ATOM 2191 O O . THR A 1 301 ? 16.784 -2.866 -0.131 1.00 79.81 301 THR A O 1
ATOM 2194 N N . ALA A 1 302 ? 15.941 -1.108 -1.257 1.00 88.81 302 ALA A N 1
ATOM 2195 C CA . ALA A 1 302 ? 14.804 -0.897 -0.379 1.00 88.81 302 ALA A CA 1
ATOM 2196 C C . ALA A 1 302 ? 13.566 -1.620 -0.927 1.00 88.81 302 ALA A C 1
ATOM 2198 O O . ALA A 1 302 ? 13.279 -1.554 -2.120 1.00 88.81 302 ALA A O 1
ATOM 2199 N N . HIS A 1 303 ? 12.806 -2.261 -0.039 1.00 91.88 303 HIS A N 1
ATOM 2200 C CA . HIS A 1 303 ? 11.560 -2.941 -0.384 1.00 91.88 303 HIS A CA 1
ATOM 2201 C C . HIS A 1 303 ? 10.352 -2.115 0.072 1.00 91.88 303 HIS A C 1
ATOM 2203 O O . HIS A 1 303 ? 10.147 -1.894 1.274 1.00 91.88 303 HIS A O 1
ATOM 2209 N N . TYR A 1 304 ? 9.525 -1.677 -0.875 1.00 95.12 304 TYR A N 1
ATOM 2210 C CA . TYR A 1 304 ? 8.270 -1.001 -0.574 1.00 95.12 304 TYR A CA 1
ATOM 2211 C C . TYR A 1 304 ? 7.122 -2.004 -0.438 1.00 95.12 304 TYR A C 1
ATOM 2213 O O . TYR A 1 304 ? 7.043 -2.994 -1.158 1.00 95.12 304 TYR A O 1
ATOM 2221 N N . THR A 1 305 ? 6.192 -1.728 0.471 1.00 96.12 305 THR A N 1
ATOM 2222 C CA . THR A 1 305 ? 4.909 -2.423 0.583 1.00 96.12 305 THR A CA 1
ATOM 2223 C C . THR A 1 305 ? 3.850 -1.408 1.001 1.00 96.12 305 THR A C 1
ATOM 2225 O O . THR A 1 305 ? 4.009 -0.723 2.015 1.00 96.12 305 THR A O 1
ATOM 2228 N N . SER A 1 306 ? 2.774 -1.306 0.224 1.00 95.62 306 SER A N 1
ATOM 2229 C CA . SER A 1 306 ? 1.686 -0.358 0.445 1.00 95.62 306 SER A CA 1
ATOM 2230 C C . SER A 1 306 ? 0.805 -0.751 1.627 1.00 95.62 306 SER A C 1
ATOM 2232 O O . SER A 1 306 ? 0.792 -1.893 2.098 1.00 95.62 306 SER A O 1
ATOM 2234 N N . VAL A 1 307 ? -0.027 0.194 2.060 1.00 94.69 307 VAL A N 1
ATOM 2235 C CA . VAL A 1 307 ? -1.223 -0.132 2.845 1.00 94.69 307 VAL A CA 1
ATOM 2236 C C . VAL A 1 307 ? -2.120 -1.053 2.008 1.00 94.69 307 VAL A C 1
ATOM 2238 O O . VAL A 1 307 ? -2.215 -0.833 0.795 1.00 94.69 307 VAL A O 1
ATOM 2241 N N . PRO A 1 308 ? -2.763 -2.071 2.608 1.00 94.12 308 PRO A N 1
ATOM 2242 C CA . PRO A 1 308 ? -3.801 -2.838 1.942 1.00 94.12 308 PRO A CA 1
ATOM 2243 C C . PRO A 1 308 ? -4.899 -1.906 1.427 1.00 94.12 308 PRO A C 1
ATOM 2245 O O . PRO A 1 308 ? -5.486 -1.144 2.195 1.00 94.12 308 PRO A O 1
ATOM 2248 N N . VAL A 1 309 ? -5.186 -1.986 0.133 1.00 92.25 309 VAL A N 1
ATOM 2249 C CA . VAL A 1 309 ? -6.271 -1.257 -0.524 1.00 92.25 309 VAL A CA 1
ATOM 2250 C C . VAL A 1 309 ? -7.357 -2.227 -0.950 1.00 92.25 309 VAL A C 1
ATOM 2252 O O . VAL A 1 309 ? -7.068 -3.355 -1.349 1.00 92.25 309 VAL A O 1
ATOM 2255 N N . TYR A 1 310 ? -8.611 -1.801 -0.850 1.00 91.44 310 TYR A N 1
ATOM 2256 C CA . TYR A 1 310 ? -9.718 -2.605 -1.346 1.00 91.44 310 TYR A CA 1
ATOM 2257 C C . TYR A 1 310 ? -9.834 -2.444 -2.860 1.00 91.44 310 TYR A C 1
ATOM 2259 O O . TYR A 1 310 ? -9.944 -1.321 -3.352 1.00 91.44 310 TYR A O 1
ATOM 2267 N N . LEU A 1 311 ? -9.843 -3.562 -3.580 1.00 93.12 311 LEU A N 1
ATOM 2268 C CA . LEU A 1 311 ? -10.140 -3.628 -5.007 1.00 93.12 311 LEU A CA 1
ATOM 2269 C C . LEU A 1 311 ? -11.418 -4.445 -5.207 1.00 93.12 311 LEU A C 1
ATOM 2271 O O . LEU A 1 311 ? -11.650 -5.432 -4.506 1.00 93.12 311 LEU A O 1
ATOM 2275 N N . ALA A 1 312 ? -12.251 -4.031 -6.157 1.00 91.56 312 ALA A N 1
ATOM 2276 C CA . ALA A 1 312 ? -13.411 -4.805 -6.580 1.00 91.56 312 ALA A CA 1
ATOM 2277 C C . ALA A 1 312 ? -12.981 -5.947 -7.519 1.00 91.56 312 ALA A C 1
ATOM 2279 O O . ALA A 1 312 ? -11.884 -5.937 -8.064 1.00 91.56 312 ALA A O 1
ATOM 2280 N N . ALA A 1 313 ? -13.842 -6.938 -7.745 1.00 95.06 313 ALA A N 1
ATOM 2281 C CA . ALA A 1 313 ? -13.637 -7.875 -8.845 1.00 95.06 313 ALA A CA 1
ATOM 2282 C C . ALA A 1 313 ? -13.744 -7.134 -10.192 1.00 95.06 313 ALA A C 1
ATOM 2284 O O . ALA A 1 313 ? -14.739 -6.451 -10.447 1.00 95.06 313 ALA A O 1
ATOM 2285 N N . GLY A 1 314 ? -12.738 -7.277 -11.056 1.00 96.56 314 GLY A N 1
ATOM 2286 C CA . GLY A 1 314 ? -12.673 -6.592 -12.346 1.00 96.56 314 GLY A CA 1
ATOM 2287 C C . GLY A 1 314 ? -11.262 -6.196 -12.775 1.00 96.56 314 GLY A C 1
ATOM 2288 O O . GLY A 1 314 ? -10.259 -6.693 -12.262 1.00 96.56 314 GLY A O 1
ATOM 2289 N N . THR A 1 315 ? -11.197 -5.297 -13.758 1.00 96.50 315 THR A N 1
ATOM 2290 C CA . THR A 1 315 ? -9.943 -4.780 -14.316 1.00 96.50 315 THR A CA 1
ATOM 2291 C C . THR A 1 315 ? -9.494 -3.530 -13.573 1.00 96.50 315 THR A C 1
ATOM 2293 O O . THR A 1 315 ? -10.231 -2.549 -13.515 1.00 96.50 315 THR A O 1
ATOM 2296 N N . HIS A 1 316 ? -8.257 -3.556 -13.092 1.00 96.50 316 HIS A N 1
ATOM 2297 C CA . HIS A 1 316 ? -7.595 -2.450 -12.408 1.00 96.50 316 HIS A CA 1
ATOM 2298 C C . HIS A 1 316 ? -6.299 -2.081 -13.131 1.00 96.50 316 HIS A C 1
ATOM 2300 O O . HIS A 1 316 ? -5.811 -2.838 -13.972 1.00 96.50 316 HIS A O 1
ATOM 2306 N N . ASN A 1 317 ? -5.728 -0.920 -12.818 1.00 95.44 317 ASN A N 1
ATOM 2307 C CA . ASN A 1 317 ? -4.428 -0.500 -13.339 1.00 95.44 317 ASN A CA 1
ATOM 2308 C C . ASN A 1 317 ? -3.467 -0.170 -12.203 1.00 95.44 317 ASN A C 1
ATOM 2310 O O . ASN A 1 317 ? -3.828 0.572 -11.299 1.00 95.44 317 ASN A O 1
ATOM 2314 N N . VAL A 1 318 ? -2.229 -0.650 -12.280 1.00 96.94 318 VAL A N 1
ATOM 2315 C CA . VAL A 1 318 ? -1.113 -0.185 -11.444 1.00 96.94 318 VAL A CA 1
ATOM 2316 C C . VAL A 1 318 ? -0.232 0.744 -12.274 1.00 96.94 318 VAL A C 1
ATOM 2318 O O . VAL A 1 318 ? -0.146 0.589 -13.494 1.00 96.94 318 VAL A O 1
ATOM 2321 N N . GLY A 1 319 ? 0.435 1.707 -11.644 1.00 94.75 319 GLY A N 1
ATOM 2322 C CA . GLY A 1 319 ? 1.393 2.559 -12.339 1.00 94.75 319 GLY A CA 1
ATOM 2323 C C . GLY A 1 319 ? 2.450 3.175 -11.439 1.00 94.75 319 GLY A C 1
ATOM 2324 O O . GLY A 1 319 ? 2.209 3.418 -10.256 1.00 94.75 319 GLY A O 1
ATOM 2325 N N . PHE A 1 320 ? 3.602 3.469 -12.034 1.00 95.19 320 PHE A N 1
ATOM 2326 C CA . PHE A 1 320 ? 4.715 4.172 -11.403 1.00 95.19 320 PHE A CA 1
ATOM 2327 C C . PHE A 1 320 ? 5.011 5.452 -12.182 1.00 95.19 320 PHE A C 1
ATOM 2329 O O . PHE A 1 320 ? 5.214 5.403 -13.396 1.00 95.19 320 PHE A O 1
ATOM 2336 N N . GLU A 1 321 ? 5.059 6.588 -11.491 1.00 92.69 321 GLU A N 1
ATOM 2337 C CA . GLU A 1 321 ? 5.369 7.895 -12.076 1.00 92.69 321 GLU A CA 1
ATOM 2338 C C . GLU A 1 321 ? 6.553 8.544 -11.348 1.00 92.69 321 GLU A C 1
ATOM 2340 O O . GLU A 1 321 ? 6.526 8.742 -10.133 1.00 92.69 321 GLU A O 1
ATOM 2345 N N . GLY A 1 322 ? 7.612 8.873 -12.085 1.00 90.94 322 GLY A N 1
ATOM 2346 C CA . GLY A 1 322 ? 8.736 9.648 -11.567 1.00 90.94 322 GLY A CA 1
ATOM 2347 C C . GLY A 1 322 ? 8.418 11.144 -11.461 1.00 90.94 322 GLY A C 1
ATOM 2348 O O . GLY A 1 322 ? 7.477 11.648 -12.071 1.00 90.94 322 GLY A O 1
ATOM 2349 N N . CYS A 1 323 ? 9.223 11.893 -10.708 1.00 84.19 323 CYS A N 1
ATOM 2350 C CA . CYS A 1 323 ? 9.060 13.340 -10.570 1.00 84.19 323 CYS A CA 1
ATOM 2351 C C . CYS A 1 323 ? 10.213 14.146 -11.186 1.00 84.19 323 CYS A C 1
ATOM 2353 O O . CYS A 1 323 ? 11.385 13.971 -10.851 1.00 84.19 323 CYS A O 1
ATOM 2355 N N . GLY A 1 324 ? 9.845 15.171 -11.961 1.00 71.62 324 GLY A N 1
ATOM 2356 C CA . GLY A 1 324 ? 10.728 16.272 -12.357 1.00 71.62 324 GLY A CA 1
ATOM 2357 C C . GLY A 1 324 ? 11.206 16.236 -13.811 1.00 71.62 324 GLY A C 1
ATOM 2358 O O . GLY A 1 324 ? 11.056 15.261 -14.539 1.00 71.62 324 GLY A O 1
ATOM 2359 N N . THR A 1 325 ? 11.787 17.348 -14.258 1.00 60.53 325 THR A N 1
ATOM 2360 C CA . THR A 1 325 ? 12.279 17.543 -15.638 1.00 60.53 325 THR A CA 1
ATOM 2361 C C . THR A 1 325 ? 13.785 17.806 -15.713 1.00 60.53 325 THR A C 1
ATOM 2363 O O . THR A 1 325 ? 14.357 17.787 -16.802 1.00 60.53 325 THR A O 1
ATOM 2366 N N . TRP A 1 326 ? 14.438 18.031 -14.570 1.00 54.69 326 TRP A N 1
ATOM 2367 C CA . TRP A 1 326 ? 15.822 18.492 -14.477 1.00 54.69 326 TRP A CA 1
ATOM 2368 C C . TRP A 1 326 ? 16.719 17.436 -13.829 1.00 54.69 326 TRP A C 1
ATOM 2370 O O . TRP A 1 326 ? 16.321 16.792 -12.863 1.00 54.69 326 TRP A O 1
ATOM 2380 N N . TYR A 1 327 ? 17.952 17.332 -14.331 1.00 66.88 327 TYR A N 1
ATOM 2381 C CA . TYR A 1 327 ? 18.940 16.302 -13.984 1.00 66.88 327 TYR A CA 1
ATOM 2382 C C . TYR A 1 327 ? 18.554 14.877 -14.403 1.00 66.88 327 TYR A C 1
ATOM 2384 O O . TYR A 1 327 ? 17.509 14.617 -14.998 1.00 66.88 327 TYR A O 1
ATOM 2392 N N . ASP A 1 328 ? 19.489 13.960 -14.182 1.00 76.88 328 ASP A N 1
ATOM 2393 C CA . ASP A 1 328 ? 19.421 12.562 -14.598 1.00 76.88 328 ASP A CA 1
ATOM 2394 C C . ASP A 1 328 ? 19.043 11.640 -13.420 1.00 76.88 328 ASP A C 1
ATOM 2396 O O . ASP A 1 328 ? 19.630 10.580 -13.206 1.00 76.88 328 ASP A O 1
ATOM 2400 N N . SER A 1 329 ? 18.099 12.108 -12.594 1.00 86.69 329 SER A N 1
ATOM 2401 C CA . SER A 1 329 ? 17.522 11.332 -11.493 1.00 86.69 329 SER A CA 1
ATOM 2402 C C . SER A 1 329 ? 16.732 10.146 -12.041 1.00 86.69 329 SER A C 1
ATOM 2404 O O . SER A 1 329 ? 16.001 10.276 -13.030 1.00 86.69 329 SER A O 1
ATOM 2406 N N . SER A 1 330 ? 16.880 8.984 -11.407 1.00 88.44 330 SER A N 1
ATOM 2407 C CA . SER A 1 330 ? 16.183 7.760 -11.803 1.00 88.44 330 SER A CA 1
ATOM 2408 C C . SER A 1 330 ? 15.965 6.834 -10.611 1.00 88.44 330 SER A C 1
ATOM 2410 O O . SER A 1 330 ? 16.848 6.705 -9.761 1.00 88.44 330 SER A O 1
ATOM 2412 N N . THR A 1 331 ? 14.822 6.156 -10.605 1.00 91.38 331 THR A N 1
ATOM 2413 C CA . THR A 1 331 ? 14.538 5.000 -9.752 1.00 91.38 331 THR A CA 1
ATOM 2414 C C . THR A 1 331 ? 14.591 3.759 -10.630 1.00 91.38 331 THR A C 1
ATOM 2416 O O . THR A 1 331 ? 13.965 3.720 -11.688 1.00 91.38 331 THR A O 1
ATOM 2419 N N . MET A 1 332 ? 15.354 2.768 -10.195 1.00 91.38 332 MET A N 1
ATOM 2420 C CA . MET A 1 332 ? 15.276 1.400 -10.681 1.00 91.38 332 MET A CA 1
ATOM 2421 C C . MET A 1 332 ? 14.214 0.669 -9.855 1.00 91.38 332 MET A C 1
ATOM 2423 O O . MET A 1 332 ? 14.168 0.853 -8.637 1.00 91.38 332 MET A O 1
ATOM 2427 N N . ILE A 1 333 ? 13.340 -0.079 -10.526 1.00 94.31 333 ILE A N 1
ATOM 2428 C CA . ILE A 1 333 ? 12.237 -0.846 -9.933 1.00 94.31 333 ILE A CA 1
ATOM 2429 C C . ILE A 1 333 ? 12.367 -2.295 -10.391 1.00 94.31 333 ILE A C 1
ATOM 2431 O O . ILE A 1 333 ? 12.629 -2.546 -11.571 1.00 94.31 333 ILE A O 1
ATOM 2435 N N . ASP A 1 334 ? 12.148 -3.215 -9.461 1.00 94.00 334 ASP A N 1
ATOM 2436 C CA . ASP A 1 334 ? 12.133 -4.655 -9.692 1.00 94.00 334 ASP A CA 1
ATOM 2437 C C . ASP A 1 334 ? 11.013 -5.337 -8.886 1.00 94.00 334 ASP A C 1
ATOM 2439 O O . ASP A 1 334 ? 10.458 -4.732 -7.962 1.00 94.00 334 ASP A O 1
ATOM 2443 N N . LEU A 1 335 ? 10.689 -6.581 -9.245 1.00 94.94 335 LEU A N 1
ATOM 2444 C CA . LEU A 1 335 ? 9.757 -7.475 -8.555 1.00 94.94 335 LEU A CA 1
ATOM 2445 C C . LEU A 1 335 ? 8.456 -6.772 -8.116 1.00 94.94 335 LEU A C 1
ATOM 2447 O O . LEU A 1 335 ? 8.093 -6.733 -6.939 1.00 94.94 335 LEU A O 1
ATOM 2451 N N . ALA A 1 336 ? 7.743 -6.178 -9.075 1.00 97.62 336 ALA A N 1
ATOM 2452 C CA . ALA A 1 336 ? 6.474 -5.511 -8.815 1.00 97.62 336 ALA A CA 1
ATOM 2453 C C . ALA A 1 336 ? 5.364 -6.542 -8.544 1.00 97.62 336 ALA A C 1
ATOM 2455 O O . ALA A 1 336 ? 4.969 -7.302 -9.428 1.00 97.62 336 ALA A O 1
ATOM 2456 N N . ILE A 1 337 ? 4.822 -6.550 -7.326 1.00 98.25 337 ILE A N 1
ATOM 2457 C CA . ILE A 1 337 ? 3.794 -7.495 -6.882 1.00 98.25 337 ILE A CA 1
ATOM 2458 C C . ILE A 1 337 ? 2.500 -6.753 -6.548 1.00 98.25 337 ILE A C 1
ATOM 2460 O O . ILE A 1 337 ? 2.495 -5.857 -5.705 1.00 98.25 337 ILE A O 1
ATOM 2464 N N . ILE A 1 338 ? 1.386 -7.182 -7.147 1.00 98.38 338 ILE A N 1
ATOM 2465 C CA . ILE A 1 338 ? 0.033 -6.925 -6.634 1.00 98.38 338 ILE A CA 1
ATOM 2466 C C . ILE A 1 338 ? -0.566 -8.267 -6.217 1.00 98.38 338 ILE A C 1
ATOM 2468 O O . ILE A 1 338 ? -0.848 -9.102 -7.071 1.00 98.38 338 ILE A O 1
ATOM 2472 N N . ALA A 1 339 ? -0.783 -8.476 -4.919 1.00 98.06 339 ALA A N 1
ATOM 2473 C CA . ALA A 1 339 ? -1.456 -9.667 -4.387 1.00 98.06 339 ALA A CA 1
ATOM 2474 C C . ALA A 1 339 ? -2.137 -9.354 -3.037 1.00 98.06 339 ALA A C 1
ATOM 2476 O O . ALA A 1 339 ? -1.912 -8.275 -2.478 1.00 98.06 339 ALA A O 1
ATOM 2477 N N . PRO A 1 340 ? -2.968 -10.255 -2.483 1.00 96.81 340 PRO A N 1
ATOM 2478 C CA . PRO A 1 340 ? -3.424 -10.144 -1.100 1.00 96.81 340 PRO A CA 1
ATOM 2479 C C . PRO A 1 340 ? -2.249 -10.219 -0.101 1.00 96.81 340 PRO A C 1
ATOM 2481 O O . PRO A 1 340 ? -1.216 -10.812 -0.429 1.00 96.81 340 PRO A O 1
ATOM 2484 N N . PRO A 1 341 ? -2.394 -9.677 1.125 1.00 95.88 341 PRO A N 1
ATOM 2485 C CA . PRO A 1 341 ? -1.404 -9.844 2.191 1.00 95.88 341 PRO A CA 1
ATOM 2486 C C . PRO A 1 341 ? -1.132 -11.328 2.474 1.00 95.88 341 PRO A C 1
ATOM 2488 O O . PRO A 1 341 ? -2.080 -12.107 2.608 1.00 95.88 341 PRO A O 1
ATOM 2491 N N . SER A 1 342 ? 0.138 -11.728 2.597 1.00 95.06 342 SER A N 1
ATOM 2492 C CA . SER A 1 342 ? 0.496 -13.140 2.784 1.00 95.06 342 SER A CA 1
ATOM 2493 C C . SER A 1 342 ? 0.936 -13.478 4.206 1.00 95.06 342 SER A C 1
ATOM 2495 O O . SER A 1 342 ? 1.727 -12.768 4.820 1.00 95.06 342 SER A O 1
ATOM 2497 N N . ALA A 1 343 ? 0.508 -14.640 4.704 1.00 92.81 343 ALA A N 1
ATOM 2498 C CA . ALA A 1 343 ? 1.007 -15.203 5.958 1.00 92.81 343 ALA A CA 1
ATOM 2499 C C . ALA A 1 343 ? 2.425 -15.810 5.838 1.00 92.81 343 ALA A C 1
ATOM 2501 O O . ALA A 1 343 ? 3.065 -16.048 6.859 1.00 92.81 343 ALA A O 1
ATOM 2502 N N . THR A 1 344 ? 2.923 -16.069 4.620 1.00 92.50 344 THR A N 1
ATOM 2503 C CA . THR A 1 344 ? 4.267 -16.638 4.358 1.00 92.50 344 THR A CA 1
ATOM 2504 C C . THR A 1 344 ? 5.377 -15.593 4.321 1.00 92.50 344 THR A C 1
ATOM 2506 O O . THR A 1 344 ? 6.548 -15.938 4.466 1.00 92.50 344 THR A O 1
ATOM 2509 N N . GLN A 1 345 ? 5.024 -14.324 4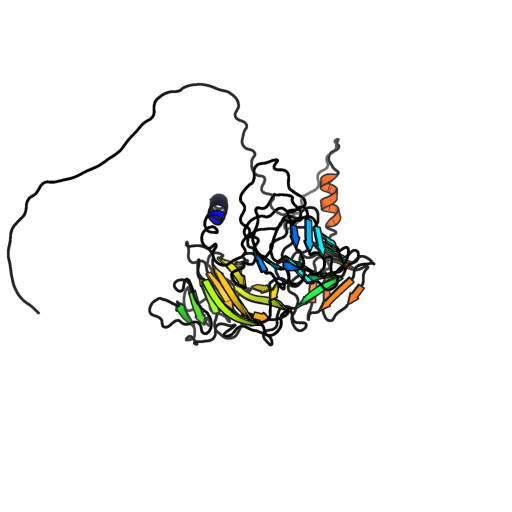.127 1.00 93.94 345 GLN A N 1
ATOM 2510 C CA . GLN A 1 345 ? 5.967 -13.219 3.992 1.00 93.94 345 GLN A CA 1
ATOM 2511 C C . GLN A 1 345 ? 6.110 -12.456 5.313 1.00 93.94 345 GLN A C 1
ATOM 2513 O O . GLN A 1 345 ? 5.184 -12.480 6.127 1.00 93.94 345 GLN A O 1
ATOM 2518 N N . PRO A 1 346 ? 7.225 -11.743 5.555 1.00 92.19 346 PRO A N 1
ATOM 2519 C CA . PRO A 1 346 ? 7.337 -10.876 6.719 1.00 92.19 346 PRO A CA 1
ATOM 2520 C C . PRO A 1 346 ? 6.494 -9.609 6.561 1.00 92.19 346 PRO A C 1
ATOM 2522 O O . PRO A 1 346 ? 6.355 -9.077 5.458 1.00 92.19 346 PRO A O 1
ATOM 2525 N N . CYS A 1 347 ? 5.977 -9.088 7.673 1.00 94.12 347 CYS A N 1
ATOM 2526 C CA . CYS A 1 347 ? 5.384 -7.750 7.736 1.00 94.12 347 CYS A CA 1
ATOM 2527 C C . CYS A 1 347 ? 6.446 -6.665 7.438 1.00 94.12 347 CYS A C 1
ATOM 2529 O O . CYS A 1 347 ? 7.642 -6.880 7.655 1.00 94.12 347 CYS A O 1
ATOM 2531 N N . ARG A 1 348 ? 6.024 -5.512 6.894 1.00 93.69 348 ARG A N 1
ATOM 2532 C CA . ARG A 1 348 ? 6.888 -4.336 6.643 1.00 93.69 348 ARG A CA 1
ATOM 2533 C C . ARG A 1 348 ? 6.525 -3.102 7.479 1.00 93.69 348 ARG A C 1
ATOM 2535 O O . ARG A 1 348 ? 7.312 -2.160 7.534 1.00 93.69 348 ARG A O 1
ATOM 2542 N N . ALA A 1 349 ? 5.383 -3.114 8.164 1.00 93.94 349 ALA A N 1
ATOM 2543 C CA . ALA A 1 349 ? 5.096 -2.155 9.229 1.00 93.94 349 ALA A CA 1
ATOM 2544 C C . ALA A 1 349 ? 5.876 -2.501 10.507 1.00 93.94 349 ALA A C 1
ATOM 2546 O O . ALA A 1 349 ? 6.307 -3.636 10.684 1.00 93.94 349 ALA A O 1
ATOM 2547 N N . LEU A 1 350 ? 5.978 -1.538 11.430 1.00 91.31 350 LEU A N 1
ATOM 2548 C CA . LEU A 1 350 ? 6.579 -1.713 12.759 1.00 91.31 350 LEU A CA 1
ATOM 2549 C C . LEU A 1 350 ? 8.054 -2.174 12.728 1.00 91.31 350 LEU A C 1
ATOM 2551 O O . LEU A 1 350 ? 8.399 -3.251 13.211 1.00 91.31 350 LEU A O 1
ATOM 2555 N N . GLY A 1 351 ? 8.923 -1.343 12.147 1.00 86.81 351 GLY A N 1
ATOM 2556 C CA . GLY A 1 351 ? 10.374 -1.546 12.122 1.00 86.81 351 GLY A CA 1
ATOM 2557 C C . GLY A 1 351 ? 11.090 -1.057 13.388 1.00 86.81 351 GLY A C 1
ATOM 2558 O O . GLY A 1 351 ? 10.457 -0.645 14.360 1.00 86.81 351 GLY A O 1
ATOM 2559 N N . ALA A 1 352 ? 12.427 -1.059 13.349 1.00 86.38 352 ALA A N 1
ATOM 2560 C CA . ALA A 1 352 ? 13.306 -0.939 14.522 1.00 86.38 352 ALA A CA 1
ATOM 2561 C C . ALA A 1 352 ? 13.161 0.344 15.363 1.00 86.38 352 ALA A C 1
ATOM 2563 O O . ALA A 1 352 ? 13.593 0.343 16.511 1.00 86.38 352 ALA A O 1
ATOM 2564 N N . ASP A 1 353 ? 12.539 1.401 14.831 1.00 87.56 353 ASP A N 1
ATOM 2565 C CA . ASP A 1 353 ? 12.232 2.652 15.544 1.00 87.56 353 ASP A CA 1
ATOM 2566 C C . ASP A 1 353 ? 10.800 2.689 16.129 1.00 87.56 353 ASP A C 1
ATOM 2568 O O . ASP A 1 353 ? 10.375 3.695 16.701 1.00 87.56 353 ASP A O 1
ATOM 2572 N N . SER A 1 354 ? 10.023 1.614 15.967 1.00 91.88 354 SER A N 1
ATOM 2573 C CA . SER A 1 354 ? 8.626 1.529 16.407 1.00 91.88 354 SER A CA 1
ATOM 2574 C C . SER A 1 354 ? 8.482 1.097 17.864 1.00 91.88 354 SER A C 1
ATOM 2576 O O . SER A 1 354 ? 9.291 0.342 18.405 1.00 91.88 354 SER A O 1
ATOM 2578 N N . SER A 1 355 ? 7.394 1.543 18.489 1.00 93.00 355 SER A N 1
ATOM 2579 C CA . SER A 1 355 ? 7.025 1.212 19.866 1.00 93.00 355 SER A CA 1
ATOM 2580 C C . SER A 1 355 ? 5.613 0.645 19.903 1.00 93.00 355 SER A C 1
ATOM 2582 O O . SER A 1 355 ? 4.693 1.271 19.374 1.00 93.00 355 SER A O 1
ATOM 2584 N N . VAL A 1 356 ? 5.430 -0.486 20.584 1.00 94.69 356 VAL A N 1
ATOM 2585 C CA . VAL A 1 356 ? 4.113 -1.096 20.817 1.00 94.69 356 VAL A CA 1
ATOM 2586 C C . VAL A 1 356 ? 3.853 -1.221 22.316 1.00 94.69 356 VAL A C 1
ATOM 2588 O O . VAL A 1 356 ? 4.680 -1.752 23.054 1.00 94.69 356 VAL A O 1
ATOM 2591 N N . THR A 1 357 ? 2.688 -0.754 22.756 1.00 95.12 357 THR A N 1
ATOM 2592 C CA . THR A 1 357 ? 2.164 -0.956 24.111 1.00 95.12 357 THR A CA 1
ATOM 2593 C C . THR A 1 357 ? 0.815 -1.663 24.021 1.00 95.12 357 THR A C 1
ATOM 2595 O O . THR A 1 357 ? -0.115 -1.133 23.418 1.00 95.12 357 THR A O 1
ATOM 2598 N N . LEU A 1 358 ? 0.683 -2.843 24.623 1.00 94.81 358 LEU A N 1
ATOM 2599 C CA . LEU A 1 358 ? -0.595 -3.524 24.830 1.00 94.81 358 LEU A CA 1
ATOM 2600 C C . LEU A 1 358 ? -0.968 -3.414 26.308 1.00 94.81 358 LEU A C 1
ATOM 2602 O O . LEU A 1 358 ? -0.248 -3.936 27.161 1.00 94.81 358 LEU A O 1
ATOM 2606 N N . THR A 1 359 ? -2.097 -2.782 26.623 1.00 93.81 359 THR A N 1
ATOM 2607 C CA . THR A 1 359 ? -2.665 -2.864 27.977 1.00 93.81 359 THR A CA 1
ATOM 2608 C C . THR A 1 359 ? -3.289 -4.245 28.201 1.00 93.81 359 THR A C 1
ATOM 2610 O O . THR A 1 359 ? -3.454 -5.015 27.258 1.00 93.81 359 THR A O 1
ATOM 2613 N N . ALA A 1 360 ? -3.726 -4.545 29.426 1.00 90.62 360 ALA A N 1
ATOM 2614 C CA . ALA A 1 360 ? -4.436 -5.791 29.737 1.00 90.62 360 ALA A CA 1
ATOM 2615 C C . ALA A 1 360 ? -5.732 -6.023 28.918 1.00 90.62 360 ALA A C 1
ATOM 2617 O O . ALA A 1 360 ? -6.212 -7.153 28.864 1.00 90.62 360 ALA A O 1
ATOM 2618 N N . GLY A 1 361 ? -6.306 -4.980 28.299 1.00 88.75 361 GLY A N 1
ATOM 2619 C CA . GLY A 1 361 ? -7.437 -5.095 27.367 1.00 88.75 361 GLY A CA 1
ATOM 2620 C C . GLY A 1 361 ? -7.032 -5.177 25.889 1.00 88.75 361 GLY A C 1
ATOM 2621 O O . GLY A 1 361 ? -7.848 -5.558 25.051 1.00 88.75 361 GLY A O 1
ATOM 2622 N N . GLY A 1 362 ? -5.789 -4.825 25.553 1.00 93.38 362 GLY A N 1
ATOM 2623 C CA . GLY A 1 362 ? -5.258 -4.865 24.194 1.00 93.38 362 GLY A CA 1
ATOM 2624 C C . GLY A 1 362 ? -4.856 -6.272 23.749 1.00 93.38 362 GLY A C 1
ATOM 2625 O O . GLY A 1 362 ? -4.490 -7.133 24.551 1.00 93.38 362 GLY A O 1
ATOM 2626 N N . THR A 1 363 ? -4.894 -6.510 22.439 1.00 95.19 363 THR A N 1
ATOM 2627 C CA . THR A 1 363 ? -4.413 -7.755 21.820 1.00 95.19 363 THR A CA 1
ATOM 2628 C C . THR A 1 363 ? -3.525 -7.445 20.617 1.00 95.19 363 THR A C 1
ATOM 2630 O O . THR A 1 363 ? -3.730 -6.442 19.935 1.00 95.19 363 THR A O 1
ATOM 2633 N N . ALA A 1 364 ? -2.555 -8.311 20.327 1.00 96.12 364 ALA A N 1
ATOM 2634 C CA . ALA A 1 364 ? -1.834 -8.333 19.062 1.00 96.12 364 ALA A CA 1
ATOM 2635 C C . ALA A 1 364 ? -1.955 -9.690 18.357 1.00 96.12 364 ALA A C 1
ATOM 2637 O O . ALA A 1 364 ? -1.867 -10.743 18.992 1.00 96.12 364 ALA A O 1
ATOM 2638 N N . LEU A 1 365 ? -2.132 -9.651 17.035 1.00 95.94 365 LEU A N 1
ATOM 2639 C CA . LEU A 1 365 ? -2.260 -10.822 16.170 1.00 95.94 365 LEU A CA 1
ATOM 2640 C C . LEU A 1 365 ? -1.256 -10.745 15.011 1.00 95.94 365 LEU A C 1
ATOM 2642 O O . LEU A 1 365 ? -1.378 -9.902 14.123 1.00 95.94 365 LEU A O 1
ATOM 2646 N N . LEU A 1 366 ? -0.260 -11.628 15.026 1.00 94.75 366 LEU A N 1
ATOM 2647 C CA . LEU A 1 366 ? 0.908 -11.585 14.148 1.00 94.75 366 LEU A CA 1
ATOM 2648 C C . LEU A 1 366 ? 0.733 -12.513 12.941 1.00 94.75 366 LEU A C 1
ATOM 2650 O O . LEU A 1 366 ? 1.334 -13.584 12.868 1.00 94.75 366 LEU A O 1
ATOM 2654 N N . ASN A 1 367 ? -0.120 -12.109 11.995 1.00 94.19 367 ASN A N 1
ATOM 2655 C CA . ASN A 1 367 ? -0.519 -12.898 10.822 1.00 94.19 367 ASN A CA 1
ATOM 2656 C C . ASN A 1 367 ? 0.492 -12.781 9.664 1.00 94.19 367 ASN A C 1
ATOM 2658 O O . ASN A 1 367 ? 0.155 -12.375 8.551 1.00 94.19 367 ASN A O 1
ATOM 2662 N N . HIS A 1 368 ? 1.749 -13.124 9.944 1.00 93.88 368 HIS A N 1
ATOM 2663 C CA . HIS A 1 368 ? 2.860 -13.104 8.992 1.00 93.88 368 HIS A CA 1
ATOM 2664 C C . HIS A 1 368 ? 3.980 -14.054 9.428 1.00 93.88 368 HIS A C 1
ATOM 2666 O O . HIS A 1 368 ? 4.033 -14.473 10.583 1.00 93.88 368 HIS A O 1
ATOM 2672 N N . ALA A 1 369 ? 4.914 -14.347 8.527 1.00 88.75 369 ALA A N 1
ATOM 2673 C CA . ALA A 1 369 ? 6.128 -15.078 8.870 1.00 88.75 369 ALA A CA 1
ATOM 2674 C C . ALA A 1 369 ? 7.196 -14.137 9.452 1.00 88.75 369 ALA A C 1
ATOM 2676 O O . ALA A 1 369 ? 7.126 -12.914 9.316 1.00 88.75 369 ALA A O 1
ATOM 2677 N N . GLY A 1 370 ? 8.232 -14.703 10.067 1.00 87.12 370 GLY A N 1
ATOM 2678 C CA . GLY A 1 370 ? 9.394 -13.935 10.511 1.00 87.12 370 GLY A CA 1
ATOM 2679 C C . GLY A 1 370 ? 9.117 -12.963 11.664 1.00 87.12 370 GLY A C 1
ATOM 2680 O O . GLY A 1 370 ? 8.110 -13.038 12.369 1.00 87.12 370 GLY A O 1
ATOM 2681 N N . ASN A 1 371 ? 10.075 -12.064 11.874 1.00 87.50 371 ASN A N 1
ATOM 2682 C CA . ASN A 1 371 ? 10.239 -11.331 13.122 1.00 87.50 371 ASN A CA 1
ATOM 2683 C C . ASN A 1 371 ? 10.216 -9.812 12.905 1.00 87.50 371 ASN A C 1
ATOM 2685 O O . ASN A 1 371 ? 10.947 -9.308 12.054 1.00 87.50 371 ASN A O 1
ATOM 2689 N N . LEU A 1 372 ? 9.441 -9.090 13.718 1.00 87.44 372 LEU A N 1
ATOM 2690 C CA . LEU A 1 372 ? 9.436 -7.627 13.744 1.00 87.44 372 LEU A CA 1
ATOM 2691 C C . LEU A 1 372 ? 10.454 -7.095 14.767 1.00 87.44 372 LEU A C 1
ATOM 2693 O O . LEU A 1 372 ? 10.304 -7.364 15.966 1.00 87.44 372 LEU A O 1
ATOM 2697 N N . PRO A 1 373 ? 11.481 -6.339 14.334 1.00 86.50 373 PRO A N 1
ATOM 2698 C CA . PRO A 1 373 ? 12.370 -5.637 15.244 1.00 86.50 373 PRO A CA 1
ATOM 2699 C C . PRO A 1 373 ? 11.664 -4.382 15.763 1.00 86.50 373 PRO A C 1
ATOM 2701 O O . PRO A 1 373 ? 11.369 -3.485 14.984 1.00 86.50 373 PRO A O 1
ATOM 2704 N N . LEU A 1 374 ? 11.413 -4.297 17.068 1.00 86.56 374 LEU A N 1
ATOM 2705 C CA . LEU A 1 374 ? 10.824 -3.119 17.714 1.00 86.56 374 LEU A CA 1
ATOM 2706 C C . LEU A 1 374 ? 11.884 -2.387 18.547 1.00 86.56 374 LEU A C 1
ATOM 2708 O O . LEU A 1 374 ? 12.733 -3.024 19.179 1.00 86.56 374 LEU A O 1
ATOM 2712 N N . ALA A 1 375 ? 11.797 -1.057 18.630 1.00 84.69 375 ALA A N 1
ATOM 2713 C CA . ALA A 1 375 ? 12.578 -0.292 19.604 1.00 84.69 375 ALA A CA 1
ATOM 2714 C C . ALA A 1 375 ? 12.156 -0.686 21.023 1.00 84.69 375 ALA A C 1
ATOM 2716 O O . ALA A 1 375 ? 12.997 -0.956 21.882 1.00 84.69 375 ALA A O 1
ATOM 2717 N N . PHE A 1 376 ? 10.837 -0.737 21.237 1.00 84.38 376 PHE A N 1
ATOM 2718 C CA . PHE A 1 376 ? 10.212 -0.983 22.526 1.00 84.38 376 PHE A CA 1
ATOM 2719 C C . PHE A 1 376 ? 8.940 -1.823 22.388 1.00 84.38 376 PHE A C 1
ATOM 2721 O O . PHE A 1 376 ? 8.137 -1.633 21.471 1.00 84.38 376 PHE A O 1
ATOM 2728 N N . LEU A 1 377 ? 8.752 -2.715 23.357 1.00 89.06 377 LEU A N 1
ATOM 2729 C CA . LEU A 1 377 ? 7.549 -3.506 23.537 1.00 89.06 377 LEU A CA 1
ATOM 2730 C C . LEU A 1 377 ? 7.177 -3.523 25.021 1.00 89.06 377 LEU A C 1
ATOM 2732 O O . LEU A 1 377 ? 7.980 -3.949 25.849 1.00 89.06 377 LEU A O 1
ATOM 2736 N N . ASP A 1 378 ? 5.946 -3.129 25.326 1.00 89.56 378 ASP A N 1
ATOM 2737 C CA . ASP A 1 378 ? 5.291 -3.370 26.612 1.00 89.56 378 ASP A CA 1
ATOM 2738 C C . ASP A 1 378 ? 4.014 -4.174 26.353 1.00 89.56 378 ASP A C 1
ATOM 2740 O O . ASP A 1 378 ? 3.147 -3.739 25.595 1.00 89.56 378 ASP A O 1
ATOM 2744 N N . ALA A 1 379 ? 3.925 -5.377 26.914 1.00 86.50 379 ALA A N 1
ATOM 2745 C CA . ALA A 1 379 ? 2.858 -6.330 26.631 1.00 86.50 379 ALA A CA 1
ATOM 2746 C C . ALA A 1 379 ? 2.231 -6.837 27.934 1.00 86.50 379 ALA A C 1
ATOM 2748 O O . ALA A 1 379 ? 2.581 -7.903 28.436 1.00 86.50 379 ALA A O 1
ATOM 2749 N N . ALA A 1 380 ? 1.282 -6.064 28.465 1.00 88.62 380 ALA A N 1
ATOM 2750 C CA . ALA A 1 380 ? 0.361 -6.522 29.507 1.00 88.62 380 ALA A CA 1
ATOM 2751 C C . ALA A 1 380 ? -0.872 -7.245 28.924 1.00 88.62 380 ALA A C 1
ATOM 2753 O O . ALA A 1 380 ? -1.596 -7.913 29.661 1.00 88.62 380 ALA A O 1
ATOM 2754 N N . GLY A 1 381 ? -1.120 -7.082 27.619 1.00 87.44 381 GLY A N 1
ATOM 2755 C CA . GLY A 1 381 ? -2.182 -7.743 26.857 1.00 87.44 381 GLY A CA 1
ATOM 2756 C C . GLY A 1 381 ? -1.754 -9.046 26.178 1.00 87.44 381 GLY A C 1
ATOM 2757 O O . GLY A 1 381 ? -0.638 -9.535 26.356 1.00 87.44 381 GLY A O 1
ATOM 2758 N N . ASN A 1 382 ? -2.647 -9.604 25.360 1.00 89.19 382 ASN A N 1
ATOM 2759 C CA . ASN A 1 382 ? -2.423 -10.887 24.685 1.00 89.19 382 ASN A CA 1
ATOM 2760 C C . ASN A 1 382 ? -1.646 -10.731 23.369 1.00 89.19 382 ASN A C 1
ATOM 2762 O O . ASN A 1 382 ? -1.901 -9.805 22.602 1.00 89.19 382 ASN A O 1
ATOM 2766 N N . VAL A 1 383 ? -0.765 -11.686 23.058 1.00 91.31 383 VAL A N 1
ATOM 2767 C CA . VAL A 1 383 ? -0.064 -11.788 21.764 1.00 91.31 383 VAL A CA 1
ATOM 2768 C C . VAL A 1 383 ? -0.279 -13.188 21.195 1.00 91.31 383 VAL A C 1
ATOM 2770 O O . VAL A 1 383 ? -0.083 -14.176 21.903 1.00 91.31 383 VAL A O 1
ATOM 2773 N N . ALA A 1 384 ? -0.681 -13.282 19.929 1.00 91.00 384 ALA A N 1
ATOM 2774 C CA . ALA A 1 384 ? -0.913 -14.544 19.229 1.00 91.00 384 ALA A CA 1
ATOM 2775 C C . ALA A 1 384 ? -0.487 -14.463 17.752 1.00 91.00 384 ALA A C 1
ATOM 2777 O O . ALA A 1 384 ? -0.303 -13.375 17.213 1.00 91.00 384 ALA A O 1
ATOM 2778 N N . GLY A 1 385 ? -0.385 -15.614 17.083 1.00 88.88 385 GLY A N 1
ATOM 2779 C CA . GLY A 1 385 ? -0.049 -15.726 15.656 1.00 88.88 385 GLY A CA 1
ATOM 2780 C C . GLY A 1 385 ? 1.329 -16.355 15.388 1.00 88.88 385 GLY A C 1
ATOM 2781 O O . GLY A 1 385 ? 2.085 -16.591 16.329 1.00 88.88 385 GLY A O 1
ATOM 2782 N N . PRO A 1 386 ? 1.640 -16.684 14.118 1.00 83.31 386 PRO A N 1
ATOM 2783 C CA . PRO A 1 386 ? 2.915 -17.290 13.714 1.00 83.31 386 PRO A CA 1
ATOM 2784 C C . PRO A 1 386 ? 4.123 -16.337 13.711 1.00 83.31 386 PRO A C 1
ATOM 2786 O O . PRO A 1 386 ? 5.257 -16.815 13.768 1.00 83.31 386 PRO A O 1
ATOM 2789 N N . GLY A 1 387 ? 3.911 -15.021 13.616 1.00 83.62 387 GLY A N 1
ATOM 2790 C CA . GLY A 1 387 ? 4.996 -14.037 13.635 1.00 83.62 387 GLY A CA 1
ATOM 2791 C C . GLY A 1 387 ? 5.596 -13.844 15.031 1.00 83.62 387 GLY A C 1
ATOM 2792 O O . GLY A 1 387 ? 4.976 -14.175 16.040 1.00 83.62 387 GLY A O 1
ATOM 2793 N N . THR A 1 388 ? 6.798 -13.266 15.106 1.00 85.50 388 THR A N 1
ATOM 2794 C CA . THR A 1 388 ? 7.456 -12.945 16.386 1.00 85.50 388 THR A CA 1
ATOM 2795 C C . THR A 1 388 ? 7.822 -11.470 16.511 1.00 85.50 388 THR A C 1
ATOM 2797 O O . THR A 1 388 ? 7.919 -10.735 15.526 1.00 85.50 388 THR A O 1
ATOM 2800 N N . TRP A 1 389 ? 8.061 -11.044 17.749 1.00 86.44 389 TRP A N 1
ATOM 2801 C CA . TRP A 1 389 ? 8.595 -9.731 18.092 1.00 86.44 389 TRP A CA 1
ATOM 2802 C C . TRP A 1 389 ? 9.984 -9.872 18.715 1.00 86.44 389 TRP A C 1
ATOM 2804 O O . TRP A 1 389 ? 10.178 -10.690 19.614 1.00 86.44 389 TRP A O 1
ATOM 2814 N N . SER A 1 390 ? 10.923 -9.016 18.311 1.00 80.81 390 SER A N 1
ATOM 2815 C CA . SER A 1 390 ? 12.181 -8.816 19.031 1.00 80.81 390 SER A CA 1
ATOM 2816 C C . SER A 1 390 ? 12.313 -7.349 19.420 1.00 80.81 390 SER A C 1
ATOM 2818 O O . SER A 1 390 ? 12.592 -6.500 18.571 1.00 80.81 390 SER A O 1
ATOM 2820 N N . ALA A 1 391 ? 12.136 -7.042 20.702 1.00 69.94 391 ALA A N 1
ATOM 2821 C CA . ALA A 1 391 ? 12.486 -5.728 21.223 1.00 69.94 391 ALA A CA 1
ATOM 2822 C C . ALA A 1 391 ? 14.010 -5.604 21.352 1.00 69.94 391 ALA A C 1
ATOM 2824 O O . ALA A 1 391 ? 14.680 -6.529 21.821 1.00 69.94 391 ALA A O 1
ATOM 2825 N N . SER A 1 392 ? 14.567 -4.456 20.970 1.00 56.78 392 SER A N 1
ATOM 2826 C CA . SER A 1 392 ? 15.957 -4.139 21.302 1.00 56.78 392 SER A CA 1
ATOM 2827 C C . SER A 1 392 ? 16.121 -4.022 22.826 1.00 56.78 392 SER A C 1
ATOM 2829 O O . SER A 1 392 ? 15.239 -3.513 23.517 1.00 56.78 392 SER A O 1
ATOM 2831 N N . ALA A 1 393 ? 17.266 -4.435 23.377 1.00 46.22 393 ALA A N 1
ATOM 2832 C CA . ALA A 1 393 ? 17.526 -4.337 24.821 1.00 46.22 393 ALA A CA 1
ATOM 2833 C C . ALA A 1 393 ? 17.684 -2.882 25.336 1.00 46.22 393 ALA A C 1
ATOM 2835 O O . ALA A 1 393 ? 17.915 -2.660 26.525 1.00 46.22 393 ALA A O 1
ATOM 2836 N N . HIS A 1 394 ? 17.559 -1.878 24.461 1.00 39.78 394 HIS A N 1
ATOM 2837 C CA . HIS A 1 394 ? 17.692 -0.460 24.786 1.00 39.78 394 HIS A CA 1
ATOM 2838 C C . HIS A 1 394 ? 16.347 0.160 25.186 1.00 39.78 394 HIS A C 1
ATOM 2840 O O . HIS A 1 394 ? 15.845 1.082 24.545 1.00 39.78 394 HIS A O 1
ATOM 2846 N N . ALA A 1 395 ? 15.785 -0.324 26.296 1.00 34.94 395 ALA A N 1
ATOM 2847 C CA . ALA A 1 395 ? 14.562 0.208 26.890 1.00 34.94 395 ALA A CA 1
ATOM 2848 C C . ALA A 1 395 ? 14.754 1.645 27.431 1.00 34.94 395 ALA A C 1
ATOM 2850 O O . ALA A 1 395 ? 14.978 1.860 28.622 1.00 34.94 395 ALA A O 1
ATOM 2851 N N . TYR A 1 396 ? 14.632 2.647 26.557 1.00 39.22 396 TYR A N 1
ATOM 2852 C CA . TYR A 1 396 ? 14.510 4.054 26.941 1.00 39.22 396 TYR A CA 1
ATOM 2853 C C . TYR A 1 396 ? 13.049 4.507 26.867 1.00 39.22 396 TYR A C 1
ATOM 2855 O O . TYR A 1 396 ? 12.473 4.663 25.793 1.00 39.22 396 TYR A O 1
ATOM 2863 N N . ALA A 1 397 ? 12.452 4.756 28.036 1.00 37.44 397 ALA A N 1
ATOM 2864 C CA . ALA A 1 397 ? 11.062 5.182 28.180 1.00 37.44 397 ALA A CA 1
ATOM 2865 C C . ALA A 1 397 ? 10.823 6.610 27.638 1.00 37.44 397 ALA A C 1
ATOM 2867 O O . ALA A 1 397 ? 10.881 7.603 28.376 1.00 37.44 397 ALA A O 1
ATOM 2868 N N . TYR A 1 398 ? 10.508 6.709 26.342 1.00 37.91 398 TYR A N 1
ATOM 2869 C CA . TYR A 1 398 ? 10.261 7.971 25.628 1.00 37.91 398 TYR A CA 1
ATOM 2870 C C . TYR A 1 398 ? 9.083 8.802 26.177 1.00 37.91 398 TYR A C 1
ATOM 2872 O O . TYR A 1 398 ? 9.028 10.014 25.948 1.00 37.91 398 TYR A O 1
ATOM 2880 N N . ASP A 1 399 ? 8.173 8.198 26.947 1.00 40.50 399 ASP A N 1
ATOM 2881 C CA . ASP A 1 399 ? 6.953 8.854 27.442 1.00 40.50 399 ASP A CA 1
ATOM 2882 C C . ASP A 1 399 ? 7.230 9.986 28.460 1.00 40.50 399 ASP A C 1
ATOM 2884 O O . ASP A 1 399 ? 6.495 10.972 28.549 1.00 40.50 399 ASP A O 1
ATOM 2888 N N . THR A 1 400 ? 8.360 9.927 29.178 1.00 37.81 400 THR A N 1
ATOM 2889 C CA . THR A 1 400 ? 8.714 10.949 30.185 1.00 37.81 400 THR A CA 1
ATOM 2890 C C . THR A 1 400 ? 9.275 12.250 29.593 1.00 37.81 400 THR A C 1
ATOM 2892 O O . THR A 1 400 ? 9.225 13.299 30.247 1.00 37.81 400 THR A O 1
ATOM 2895 N N . ALA A 1 401 ? 9.791 12.223 28.359 1.00 36.03 401 ALA A N 1
ATOM 2896 C CA . ALA A 1 401 ? 10.438 13.376 27.729 1.00 36.03 401 ALA A CA 1
ATOM 2897 C C . ALA A 1 401 ? 9.432 14.389 27.153 1.00 36.03 401 ALA A C 1
ATOM 2899 O O . ALA A 1 401 ? 9.657 15.600 27.243 1.00 36.03 401 ALA A O 1
ATOM 2900 N N . TRP A 1 402 ? 8.311 13.908 26.604 1.00 37.03 402 TRP A N 1
ATOM 2901 C CA . TRP A 1 402 ? 7.261 14.764 26.043 1.00 37.03 402 TRP A CA 1
ATOM 2902 C C . TRP A 1 402 ? 6.457 15.488 27.129 1.00 37.03 402 TRP A C 1
ATOM 2904 O O . TRP A 1 402 ? 6.283 16.706 27.051 1.00 37.03 402 TRP A O 1
ATOM 2914 N N . GLN A 1 403 ? 6.054 14.795 28.201 1.00 36.50 403 GLN A N 1
ATOM 2915 C CA . GLN A 1 403 ? 5.284 15.430 29.279 1.00 36.50 403 GLN A CA 1
ATOM 2916 C C . GLN A 1 403 ? 6.090 16.482 30.066 1.00 36.50 403 GLN A C 1
ATOM 2918 O O . GLN A 1 403 ? 5.541 17.513 30.465 1.00 36.50 403 GLN A O 1
ATOM 2923 N N . ARG A 1 404 ? 7.402 16.277 30.277 1.00 34.16 404 ARG A N 1
ATOM 2924 C CA . ARG A 1 404 ? 8.224 17.221 31.063 1.00 34.16 404 ARG A CA 1
ATOM 2925 C C . ARG A 1 404 ? 8.399 18.589 30.400 1.00 34.16 404 ARG A C 1
ATOM 2927 O O . ARG A 1 404 ? 8.446 19.582 31.124 1.00 34.16 404 ARG A O 1
ATOM 2934 N N . ARG A 1 405 ? 8.435 18.683 29.062 1.00 33.94 405 ARG A N 1
ATOM 2935 C CA . ARG A 1 405 ? 8.620 19.973 28.360 1.00 33.94 405 ARG A CA 1
ATOM 2936 C C . ARG A 1 405 ? 7.456 20.956 28.525 1.00 33.94 405 ARG A C 1
ATOM 2938 O O . ARG A 1 405 ? 7.670 22.151 28.358 1.00 33.94 405 ARG A O 1
ATOM 2945 N N . HIS A 1 406 ? 6.264 20.484 28.894 1.00 39.38 406 HIS A N 1
ATOM 2946 C CA . HIS A 1 406 ? 5.081 21.334 29.074 1.00 39.38 406 HIS A CA 1
ATOM 2947 C C . HIS A 1 406 ? 4.799 21.741 30.526 1.00 39.38 406 HIS A C 1
ATOM 2949 O O . HIS A 1 406 ? 3.932 22.580 30.754 1.00 39.38 406 HIS A O 1
ATOM 2955 N N . ARG A 1 407 ? 5.521 21.191 31.516 1.00 35.16 407 ARG A N 1
ATOM 2956 C CA . ARG A 1 407 ? 5.261 21.464 32.945 1.00 35.16 407 ARG A CA 1
ATOM 2957 C C . ARG A 1 407 ? 6.297 22.382 33.617 1.00 35.16 407 ARG A C 1
ATOM 2959 O O . ARG A 1 407 ? 6.124 22.740 34.776 1.00 35.16 407 ARG A O 1
ATOM 2966 N N . SER A 1 408 ? 7.351 22.800 32.908 1.00 33.31 408 SER A N 1
ATOM 2967 C CA . SER A 1 408 ? 8.460 23.605 33.451 1.00 33.31 408 SER A CA 1
ATOM 2968 C C . SER A 1 408 ? 8.451 25.077 33.002 1.00 33.31 408 SER A C 1
ATOM 2970 O O . SER A 1 408 ? 9.455 25.584 32.499 1.00 33.31 408 SER A O 1
ATOM 2972 N N . THR A 1 409 ? 7.334 25.784 33.199 1.00 31.98 409 THR A N 1
ATOM 2973 C CA . THR A 1 409 ? 7.252 27.256 33.057 1.00 31.98 409 THR A CA 1
ATOM 2974 C C . THR A 1 409 ? 6.692 27.935 34.311 1.00 31.98 409 THR A C 1
ATOM 2976 O O . THR A 1 409 ? 5.824 28.799 34.232 1.00 31.98 409 THR A O 1
ATOM 2979 N N . MET A 1 410 ? 7.236 27.574 35.477 1.00 28.45 410 MET A N 1
ATOM 2980 C CA . MET A 1 410 ? 7.259 28.426 36.672 1.00 28.45 410 MET A CA 1
ATOM 2981 C C . MET A 1 410 ? 8.684 28.418 37.260 1.00 28.45 410 MET A C 1
ATOM 2983 O O . MET A 1 410 ? 9.351 27.388 37.285 1.00 28.45 410 MET A O 1
ATOM 2987 N N . SER A 1 411 ? 9.177 29.602 37.631 1.00 25.75 411 SER A N 1
ATOM 2988 C CA . SER A 1 411 ? 10.547 29.909 38.108 1.00 25.75 411 SER A CA 1
ATOM 2989 C C . SER A 1 411 ? 10.558 30.042 39.659 1.00 25.75 411 SER A C 1
ATOM 2991 O O . SER A 1 411 ? 9.453 30.006 40.201 1.00 25.75 411 SER A O 1
ATOM 2993 N N . PRO A 1 412 ? 11.686 30.268 40.400 1.00 36.09 412 PRO A N 1
ATOM 2994 C CA . PRO A 1 412 ? 13.027 30.688 39.941 1.00 36.09 412 PRO A CA 1
ATOM 2995 C C . PRO A 1 412 ? 14.312 30.135 40.645 1.00 36.09 412 PRO A C 1
ATOM 2997 O O . PRO A 1 412 ? 14.333 29.860 41.834 1.00 36.09 412 PRO A O 1
ATOM 3000 N N . ARG A 1 413 ? 15.431 30.220 39.893 1.00 29.14 413 ARG A N 1
ATOM 3001 C CA . ARG A 1 413 ? 16.846 30.545 40.268 1.00 29.14 413 ARG A CA 1
ATOM 3002 C C . ARG A 1 413 ? 17.708 29.696 41.249 1.00 29.14 413 ARG A C 1
ATOM 3004 O O . ARG A 1 413 ? 17.285 29.284 42.314 1.00 29.14 413 ARG A O 1
ATOM 3011 N N . HIS A 1 414 ? 19.016 29.708 40.912 1.00 26.48 414 HIS A N 1
ATOM 3012 C CA . HIS A 1 414 ? 20.227 29.245 41.638 1.00 26.48 414 HIS A CA 1
ATOM 3013 C C . HIS A 1 414 ? 20.406 27.710 41.763 1.00 26.48 414 HIS A C 1
ATOM 3015 O O . HIS A 1 414 ? 19.428 26.992 41.877 1.00 26.48 414 HIS A O 1
ATOM 3021 N N . SER A 1 415 ? 21.616 27.126 41.699 1.00 27.50 415 SER A N 1
ATOM 3022 C CA . SER A 1 415 ? 23.001 27.654 41.604 1.00 27.50 415 SER A CA 1
ATOM 3023 C C . SER A 1 415 ? 23.893 26.799 40.656 1.00 27.50 415 SER A C 1
ATOM 3025 O O . SER A 1 415 ? 23.416 25.854 40.033 1.00 27.50 415 SER A O 1
ATOM 3027 N N . ARG A 1 416 ? 25.178 27.162 40.470 1.00 28.81 416 ARG A N 1
ATOM 3028 C CA . ARG A 1 416 ? 26.137 26.482 39.562 1.00 28.81 416 ARG A CA 1
ATOM 3029 C C . ARG A 1 416 ? 26.920 25.358 40.259 1.00 28.81 416 ARG A C 1
ATOM 3031 O O . ARG A 1 416 ? 27.380 25.562 41.375 1.00 28.81 416 ARG A O 1
ATOM 3038 N N . SER A 1 417 ? 27.265 24.306 39.512 1.00 25.41 417 SER A N 1
ATOM 3039 C CA . SER A 1 417 ? 28.563 23.613 39.621 1.00 25.41 417 SER A CA 1
ATOM 3040 C C . SER A 1 417 ? 28.941 22.989 38.267 1.00 25.41 417 SER A C 1
ATOM 3042 O O . SER A 1 417 ? 28.051 22.613 37.506 1.00 25.41 417 SER A O 1
ATOM 3044 N N . MET A 1 418 ? 30.235 22.935 37.934 1.00 24.30 418 MET A N 1
ATOM 3045 C CA . MET A 1 418 ? 30.740 22.364 36.675 1.00 24.30 418 MET A CA 1
ATOM 3046 C C . MET A 1 418 ? 31.203 20.916 36.865 1.00 24.30 418 MET A C 1
ATOM 3048 O O . MET A 1 418 ? 31.912 20.621 37.823 1.00 24.30 418 MET A O 1
ATOM 3052 N N . ALA A 1 419 ? 30.916 20.062 35.884 1.00 27.25 419 ALA A N 1
ATOM 3053 C CA . ALA A 1 419 ? 31.652 18.828 35.621 1.00 27.25 419 ALA A CA 1
ATOM 3054 C C . ALA A 1 419 ? 31.813 18.650 34.098 1.00 27.25 419 ALA A C 1
ATOM 3056 O O . ALA A 1 419 ? 31.062 19.233 33.314 1.00 27.25 419 ALA A O 1
ATOM 3057 N N . THR A 1 420 ? 32.844 17.915 33.691 1.00 24.92 420 THR A N 1
ATOM 3058 C CA . THR A 1 420 ? 33.361 17.804 32.316 1.00 24.92 420 THR A CA 1
ATOM 3059 C C . THR A 1 420 ? 32.369 17.214 31.297 1.00 24.92 420 THR A C 1
ATOM 3061 O O . THR A 1 420 ? 31.612 16.304 31.633 1.00 24.92 420 THR A O 1
ATOM 3064 N N . PRO A 1 421 ? 32.385 17.667 30.024 1.00 26.84 421 PRO A N 1
ATOM 3065 C CA . PRO A 1 421 ? 31.499 17.132 28.994 1.00 26.84 421 PRO A CA 1
ATOM 3066 C C . PRO A 1 421 ? 32.030 15.816 28.403 1.00 26.84 421 PRO A C 1
ATOM 3068 O O . PRO A 1 421 ? 33.015 15.806 27.666 1.00 26.84 421 PRO A O 1
ATOM 3071 N N . GLN A 1 422 ? 31.329 14.710 28.656 1.00 26.00 422 GLN A N 1
ATOM 3072 C CA . GLN A 1 422 ? 31.349 13.554 27.756 1.00 26.00 422 GLN A CA 1
ATOM 3073 C C . GLN A 1 422 ? 30.383 13.818 26.593 1.00 26.00 422 GLN A C 1
ATOM 3075 O O . GLN A 1 422 ? 29.250 14.245 26.812 1.00 26.00 422 GLN A O 1
ATOM 3080 N N . PHE A 1 423 ? 30.825 13.572 25.358 1.00 23.92 423 PHE A N 1
ATOM 3081 C CA . PHE A 1 423 ? 29.980 13.679 24.167 1.00 23.92 423 PHE A CA 1
ATOM 3082 C C . PHE A 1 423 ? 29.101 12.425 24.013 1.00 23.92 423 PHE A C 1
ATOM 3084 O O . PHE A 1 423 ? 29.657 11.337 23.857 1.00 23.92 423 PHE A O 1
ATOM 3091 N N . PRO A 1 424 ? 27.760 12.541 23.985 1.00 28.09 424 PRO A N 1
ATOM 3092 C CA . PRO A 1 424 ? 26.895 11.476 23.496 1.00 28.09 424 PRO A CA 1
ATOM 3093 C C . PRO A 1 424 ? 26.778 11.540 21.959 1.00 28.09 424 PRO A C 1
ATOM 3095 O O . PRO A 1 424 ? 26.745 12.639 21.392 1.00 28.09 424 PRO A O 1
ATOM 3098 N N . PRO A 1 425 ? 26.680 10.398 21.260 1.00 26.45 425 PRO A N 1
ATOM 3099 C CA . PRO A 1 425 ? 26.404 10.385 19.831 1.00 26.45 425 PRO A CA 1
ATOM 3100 C C . PRO A 1 425 ? 24.929 10.737 19.555 1.00 26.45 425 PRO A C 1
ATOM 3102 O O . PRO A 1 425 ? 24.032 10.325 20.281 1.00 26.45 425 PRO A O 1
ATOM 3105 N N . HIS A 1 426 ? 24.699 11.492 18.477 1.00 28.33 426 HIS A N 1
ATOM 3106 C CA . HIS A 1 426 ? 23.395 11.802 17.865 1.00 28.33 426 HIS A CA 1
ATOM 3107 C C . HIS A 1 426 ? 22.321 12.462 18.760 1.00 28.33 426 HIS A C 1
ATOM 3109 O O . HIS A 1 426 ? 21.451 11.824 19.343 1.00 28.33 426 HIS A O 1
ATOM 3115 N N . SER A 1 427 ? 22.291 13.799 18.739 1.00 24.39 427 SER A N 1
ATOM 3116 C CA . SER A 1 427 ? 21.086 14.595 19.028 1.00 24.39 427 SER A CA 1
ATOM 3117 C C . SER A 1 427 ? 20.600 15.298 17.752 1.00 24.39 427 SER A C 1
ATOM 3119 O O . SER A 1 427 ? 21.438 15.732 16.956 1.00 24.39 427 SER A O 1
ATOM 3121 N N . PRO A 1 428 ? 19.279 15.442 17.530 1.00 26.20 428 PRO A N 1
ATOM 3122 C CA . PRO A 1 428 ? 18.747 16.045 16.311 1.00 26.20 428 PRO A CA 1
ATOM 3123 C C . PRO A 1 428 ? 19.037 17.550 16.250 1.00 26.20 428 PRO A C 1
ATOM 3125 O O . PRO A 1 428 ? 18.808 18.290 17.210 1.00 26.20 428 PRO A O 1
ATOM 3128 N N . VAL A 1 429 ? 19.495 18.020 15.088 1.00 23.83 429 VAL A N 1
ATOM 3129 C CA . VAL A 1 429 ? 19.740 19.446 14.837 1.00 23.83 429 VAL A CA 1
ATOM 3130 C C . VAL A 1 429 ? 18.404 20.173 14.680 1.00 23.83 429 VAL A C 1
ATOM 3132 O O . VAL A 1 429 ? 17.797 20.179 13.612 1.00 23.83 429 VAL A O 1
ATOM 3135 N N . ILE A 1 430 ? 17.957 20.834 15.748 1.00 24.98 430 ILE A N 1
ATOM 3136 C CA . ILE A 1 430 ? 16.851 21.794 15.681 1.00 24.98 430 ILE A CA 1
ATOM 3137 C C . ILE A 1 430 ? 17.377 23.077 15.026 1.00 24.98 430 ILE A C 1
ATOM 3139 O O . ILE A 1 430 ? 18.016 23.909 15.675 1.00 24.98 430 ILE A O 1
ATOM 3143 N N . CYS A 1 431 ? 17.096 23.255 13.734 1.00 23.53 431 CYS A N 1
ATOM 3144 C CA . CYS A 1 431 ? 17.329 24.523 13.049 1.00 23.53 431 CYS A CA 1
ATOM 3145 C C . CYS A 1 431 ? 16.352 25.591 13.562 1.00 23.53 431 CYS A C 1
ATOM 3147 O O . CYS A 1 431 ? 15.219 25.699 13.093 1.00 23.53 431 CYS A O 1
ATOM 3149 N N . TRP A 1 432 ? 16.808 26.421 14.500 1.00 22.38 432 TRP A N 1
ATOM 3150 C CA . TRP A 1 432 ? 16.123 27.664 14.843 1.00 22.38 432 TRP A CA 1
ATOM 3151 C C . TRP A 1 432 ? 16.136 28.612 13.639 1.00 22.38 432 TRP A C 1
ATOM 3153 O O . TRP A 1 432 ? 17.191 29.102 13.235 1.00 22.38 432 TRP A O 1
ATOM 3163 N N . LEU A 1 433 ? 14.958 28.899 13.081 1.00 26.34 433 LEU A N 1
ATOM 3164 C CA . LEU A 1 433 ? 14.793 29.989 12.120 1.00 26.34 433 LEU A CA 1
ATOM 3165 C C . LEU A 1 433 ? 15.093 31.332 12.816 1.00 26.34 433 LEU A C 1
ATOM 3167 O O . LEU A 1 433 ? 14.527 31.593 13.885 1.00 26.34 433 LEU A O 1
ATOM 3171 N N . PRO A 1 434 ? 15.928 32.214 12.235 1.00 25.16 434 PRO A N 1
ATOM 3172 C CA . PRO A 1 434 ? 16.098 33.563 12.756 1.00 25.16 434 PRO A CA 1
ATOM 3173 C C . PRO A 1 434 ? 14.769 34.320 12.673 1.00 25.16 434 PRO A C 1
ATOM 3175 O O . PRO A 1 434 ? 14.141 34.369 11.614 1.00 25.16 434 PRO A O 1
ATOM 3178 N N . ARG A 1 435 ? 14.346 34.952 13.773 1.00 27.34 435 ARG A N 1
ATOM 3179 C CA . ARG A 1 435 ? 13.247 35.926 13.713 1.00 27.34 435 ARG A CA 1
ATOM 3180 C C . ARG A 1 435 ? 13.680 37.109 12.833 1.00 27.34 435 ARG A C 1
ATOM 3182 O O . ARG A 1 435 ? 14.800 37.589 13.021 1.00 27.34 435 ARG A O 1
ATOM 3189 N N . PRO A 1 436 ? 12.824 37.622 11.931 1.00 27.64 436 PRO A N 1
ATOM 3190 C CA . PRO A 1 436 ? 13.137 38.843 11.202 1.00 27.64 436 PRO A CA 1
ATOM 3191 C C . PRO A 1 436 ? 13.255 40.024 12.185 1.00 27.64 436 PRO A C 1
ATOM 3193 O O . PRO A 1 436 ? 12.493 40.087 13.160 1.00 27.64 436 PRO A O 1
ATOM 3196 N N . PRO A 1 437 ? 14.194 40.962 11.969 1.00 28.02 437 PRO A N 1
ATOM 3197 C CA . PRO A 1 437 ? 14.318 42.138 12.817 1.00 28.02 437 PRO A CA 1
ATOM 3198 C C . PRO A 1 437 ? 13.081 43.033 12.676 1.00 28.02 437 PRO A C 1
ATOM 3200 O O . PRO A 1 437 ? 12.599 43.288 11.573 1.00 28.02 437 PRO A O 1
ATOM 3203 N N . ARG A 1 438 ? 12.581 43.546 13.806 1.00 27.80 438 ARG A N 1
ATOM 3204 C CA . ARG A 1 438 ? 11.557 44.598 13.821 1.00 27.80 438 ARG A CA 1
ATOM 3205 C C . ARG A 1 438 ? 12.169 45.893 13.285 1.00 27.80 438 ARG A C 1
ATOM 3207 O O . ARG A 1 438 ? 13.000 46.488 13.965 1.00 27.80 438 ARG A O 1
ATOM 3214 N N . SER A 1 439 ? 11.738 46.348 12.114 1.00 26.94 439 SER A N 1
ATOM 3215 C CA . SER A 1 439 ? 11.993 47.711 11.648 1.00 26.94 439 SER A CA 1
ATOM 3216 C C . SER A 1 439 ? 10.955 48.666 12.245 1.00 26.94 439 SER A C 1
ATOM 3218 O O . SER A 1 439 ? 9.750 48.474 12.097 1.00 26.94 439 SER A O 1
ATOM 3220 N N . ALA A 1 440 ? 11.424 49.709 12.925 1.00 27.88 440 ALA A N 1
ATOM 3221 C CA . ALA A 1 440 ? 10.596 50.805 13.410 1.00 27.88 440 ALA A CA 1
ATOM 3222 C C . ALA A 1 440 ? 11.283 52.136 13.081 1.00 27.88 440 ALA A C 1
ATOM 3224 O O . ALA A 1 440 ? 12.460 52.298 13.383 1.00 27.88 440 ALA A O 1
ATOM 3225 N N . GLY A 1 441 ? 10.529 53.085 12.516 1.00 24.23 441 GLY A N 1
ATOM 3226 C CA . GLY A 1 441 ? 10.935 54.493 12.424 1.00 24.23 441 GLY A CA 1
ATOM 3227 C C . GLY A 1 441 ? 11.592 54.936 11.108 1.00 24.23 441 GLY A C 1
ATOM 3228 O O . GLY A 1 441 ? 12.732 54.604 10.825 1.00 24.23 441 GLY A O 1
ATOM 3229 N N . GLN A 1 442 ? 10.816 55.720 10.350 1.00 24.73 442 GLN A N 1
ATOM 3230 C CA . GLN A 1 442 ? 11.139 56.854 9.454 1.00 24.73 442 GLN A CA 1
ATOM 3231 C C . GLN A 1 442 ? 12.623 57.323 9.334 1.00 24.73 442 GLN A C 1
ATOM 3233 O O . GLN A 1 442 ? 13.370 57.303 10.300 1.00 24.73 442 GLN A O 1
ATOM 3238 N N . ALA A 1 443 ? 13.081 57.880 8.198 1.00 25.09 443 ALA A N 1
ATOM 3239 C CA . ALA A 1 443 ? 12.353 58.884 7.407 1.00 25.09 443 ALA A CA 1
ATOM 3240 C C . ALA A 1 443 ? 12.729 59.026 5.907 1.00 25.09 443 ALA A C 1
ATOM 3242 O O . ALA A 1 443 ? 13.882 58.910 5.512 1.00 25.09 443 ALA A O 1
ATOM 3243 N N . SER A 1 444 ? 11.714 59.422 5.122 1.00 25.12 444 SER A N 1
ATOM 3244 C CA . SER A 1 444 ? 11.738 60.351 3.967 1.00 25.12 444 SER A CA 1
ATOM 3245 C C . SER A 1 444 ? 12.771 60.194 2.825 1.00 25.12 444 SER A C 1
ATOM 3247 O O . SER A 1 444 ? 13.915 60.616 2.965 1.00 25.12 444 SER A O 1
ATOM 3249 N N . ARG A 1 445 ? 12.301 59.867 1.605 1.00 24.16 445 ARG A N 1
ATOM 3250 C CA . ARG A 1 445 ? 11.888 60.840 0.549 1.00 24.16 445 ARG A CA 1
ATOM 3251 C C . ARG A 1 445 ? 11.436 60.119 -0.748 1.00 24.16 445 ARG A C 1
ATOM 3253 O O . ARG A 1 445 ? 12.193 59.353 -1.326 1.00 24.16 445 ARG A O 1
ATOM 3260 N N . PHE A 1 446 ? 10.216 60.409 -1.212 1.00 22.41 446 PHE A N 1
ATOM 3261 C CA . PHE A 1 446 ? 9.754 60.264 -2.616 1.00 22.41 446 PHE A CA 1
ATOM 3262 C C . PHE A 1 446 ? 10.158 61.536 -3.420 1.00 22.41 446 PHE A C 1
ATOM 3264 O O . PHE A 1 446 ? 10.656 62.459 -2.763 1.00 22.41 446 PHE A O 1
ATOM 3271 N N . PRO A 1 447 ? 9.917 61.692 -4.754 1.00 35.09 447 PRO A N 1
ATOM 3272 C CA . PRO A 1 447 ? 9.150 60.875 -5.732 1.00 35.09 447 PRO A CA 1
ATOM 3273 C C . PRO A 1 447 ? 10.000 60.434 -6.978 1.00 35.09 447 PRO A C 1
ATOM 3275 O O . PRO A 1 447 ? 11.211 60.607 -6.943 1.00 35.09 447 PRO A O 1
ATOM 3278 N N . ILE A 1 448 ? 9.522 59.779 -8.062 1.00 25.03 448 ILE A N 1
ATOM 3279 C CA . ILE A 1 448 ? 8.634 60.284 -9.150 1.00 25.03 448 ILE A CA 1
ATOM 3280 C C . ILE A 1 448 ? 8.192 59.161 -10.152 1.00 25.03 448 ILE A C 1
ATOM 3282 O O . ILE A 1 448 ? 9.002 58.334 -10.551 1.00 25.03 448 ILE A O 1
ATOM 3286 N N . SER A 1 449 ? 6.903 59.210 -10.551 1.00 23.58 449 SER A N 1
ATOM 3287 C CA . SER A 1 449 ? 6.173 58.740 -11.775 1.00 23.58 449 SER A CA 1
ATOM 3288 C C . SER A 1 449 ? 6.267 57.324 -12.413 1.00 23.58 449 SER A C 1
ATOM 3290 O O . SER A 1 449 ? 7.327 56.843 -12.796 1.00 23.58 449 SER A O 1
ATOM 3292 N N . TRP A 1 450 ? 5.072 56.781 -12.714 1.00 20.80 450 TRP A N 1
ATOM 3293 C CA . TRP A 1 450 ? 4.698 55.785 -13.759 1.00 20.80 450 TRP A CA 1
ATOM 3294 C C . TRP A 1 450 ? 4.400 56.488 -15.139 1.00 20.80 450 TRP A C 1
ATOM 3296 O O . TRP A 1 450 ? 4.547 57.708 -15.178 1.00 20.80 450 TRP A O 1
ATOM 3306 N N . PRO A 1 451 ? 3.725 55.881 -16.163 1.00 44.38 451 PRO A N 1
ATOM 3307 C CA . PRO A 1 451 ? 4.066 54.829 -17.170 1.00 44.38 451 PRO A CA 1
ATOM 3308 C C . PRO A 1 451 ? 3.911 55.404 -18.638 1.00 44.38 451 PRO A C 1
ATOM 3310 O O . PRO A 1 451 ? 4.248 56.579 -18.768 1.00 44.38 451 PRO A O 1
ATOM 3313 N N . PRO A 1 452 ? 3.375 54.775 -19.743 1.00 46.81 452 PRO A N 1
ATOM 3314 C CA . PRO A 1 452 ? 3.109 53.373 -20.184 1.00 46.81 452 PRO A CA 1
ATOM 3315 C C . PRO A 1 452 ? 3.438 53.059 -21.704 1.00 46.81 452 PRO A C 1
ATOM 3317 O O . PRO A 1 452 ? 4.097 53.826 -22.396 1.00 46.81 452 PRO A O 1
ATOM 3320 N N . SER A 1 453 ? 2.840 51.976 -22.250 1.00 26.84 453 SER A N 1
ATOM 3321 C CA . SER A 1 453 ? 2.323 51.758 -23.643 1.00 26.84 453 SER A CA 1
ATOM 3322 C C . SER A 1 453 ? 3.187 51.230 -24.826 1.00 26.84 453 SER A C 1
ATOM 3324 O O . SER A 1 453 ? 4.345 51.577 -25.017 1.00 26.84 453 SER A O 1
ATOM 3326 N N . THR A 1 454 ? 2.542 50.365 -25.633 1.00 31.28 454 THR A N 1
ATOM 3327 C CA . THR A 1 454 ? 2.908 49.747 -26.946 1.00 31.28 454 THR A CA 1
ATOM 3328 C C . THR A 1 454 ? 2.131 50.451 -28.111 1.00 31.28 454 THR A C 1
ATOM 3330 O O . THR A 1 454 ? 1.495 51.452 -27.773 1.00 31.28 454 THR A O 1
ATOM 3333 N N . PRO A 1 455 ? 2.043 50.028 -29.422 1.00 40.09 455 PRO A N 1
ATOM 3334 C CA . PRO A 1 455 ? 2.662 48.928 -30.234 1.00 40.09 455 PRO A CA 1
ATOM 3335 C C . PRO A 1 455 ? 3.076 49.236 -31.740 1.00 40.09 455 PRO A C 1
ATOM 3337 O O . PRO A 1 455 ? 2.530 50.152 -32.333 1.00 40.09 455 PRO A O 1
ATOM 3340 N N . ARG A 1 456 ? 3.882 48.350 -32.405 1.00 28.73 456 ARG A N 1
ATOM 3341 C CA . ARG A 1 456 ? 3.985 48.000 -33.891 1.00 28.73 456 ARG A CA 1
ATOM 3342 C C . ARG A 1 456 ? 4.155 49.124 -34.991 1.00 28.73 456 ARG A C 1
ATOM 3344 O O . ARG A 1 456 ? 3.974 50.285 -34.668 1.00 28.73 456 ARG A O 1
ATOM 3351 N N . PRO A 1 457 ? 4.373 48.854 -36.322 1.00 38.44 457 PRO A N 1
ATOM 3352 C CA . PRO A 1 457 ? 5.134 47.815 -37.082 1.00 38.44 457 PRO A CA 1
ATOM 3353 C C . PRO A 1 457 ? 5.997 48.335 -38.309 1.00 38.44 457 PRO A C 1
ATOM 3355 O O . PRO A 1 457 ? 5.982 49.514 -38.633 1.00 38.44 457 PRO A O 1
ATOM 3358 N N . ALA A 1 458 ? 6.607 47.402 -39.080 1.00 27.11 458 ALA A N 1
ATOM 3359 C CA . ALA A 1 458 ? 6.961 47.447 -40.537 1.00 27.11 458 ALA A CA 1
ATOM 3360 C C . ALA A 1 458 ? 8.271 48.119 -41.085 1.00 27.11 458 ALA A C 1
ATOM 3362 O O . ALA A 1 458 ? 8.918 48.932 -40.439 1.00 27.11 458 ALA A O 1
ATOM 3363 N N . SER A 1 459 ? 8.683 47.663 -42.288 1.00 30.41 459 SER A N 1
ATOM 3364 C CA . SER A 1 459 ? 9.982 47.793 -43.018 1.00 30.41 459 SER A CA 1
ATOM 3365 C C . SER A 1 459 ? 9.925 48.832 -44.186 1.00 30.41 459 SER A C 1
ATOM 3367 O O . SER A 1 459 ? 8.961 49.598 -44.173 1.00 30.41 459 SER A O 1
ATOM 3369 N N . PRO A 1 460 ? 10.817 48.919 -45.230 1.00 46.09 460 PRO A N 1
ATOM 3370 C CA . PRO A 1 460 ? 12.097 48.235 -45.569 1.00 46.09 460 PRO A CA 1
ATOM 3371 C C . PRO A 1 460 ? 13.223 49.147 -46.175 1.00 46.09 460 PRO A C 1
ATOM 3373 O O . PRO A 1 460 ? 13.021 50.341 -46.387 1.00 46.09 460 PRO A O 1
ATOM 3376 N N . ARG A 1 461 ? 14.377 48.577 -46.597 1.00 29.53 461 ARG A N 1
ATOM 3377 C CA . ARG A 1 461 ? 15.161 49.044 -47.781 1.00 29.53 461 ARG A CA 1
ATOM 3378 C C . ARG A 1 461 ? 16.129 47.981 -48.342 1.00 29.53 461 ARG A C 1
ATOM 3380 O O . ARG A 1 461 ? 16.449 47.013 -47.665 1.00 29.53 461 ARG A O 1
ATOM 3387 N N . SER A 1 462 ? 16.527 48.143 -49.607 1.00 29.12 462 SER A N 1
ATOM 3388 C CA . SER A 1 462 ? 17.028 47.092 -50.516 1.00 29.12 462 SER A CA 1
ATOM 3389 C C . SER A 1 462 ? 18.427 47.347 -51.104 1.00 29.12 462 SER A C 1
ATOM 3391 O O . SER A 1 462 ? 18.822 48.504 -51.247 1.00 29.12 462 SER A O 1
ATOM 3393 N N . ARG A 1 463 ? 19.111 46.280 -51.568 1.00 29.62 463 ARG A N 1
ATOM 3394 C CA . ARG A 1 463 ? 19.624 46.102 -52.959 1.00 29.62 463 ARG A CA 1
ATOM 3395 C C . ARG A 1 463 ? 20.318 44.736 -53.161 1.00 29.62 463 ARG A C 1
ATOM 3397 O O . ARG A 1 463 ? 20.6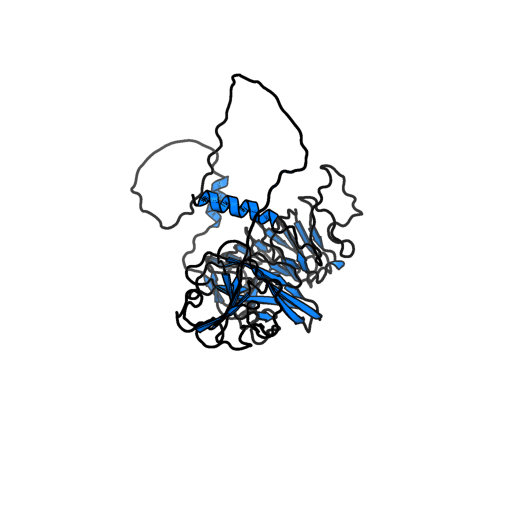67 44.075 -52.192 1.00 29.62 463 ARG A O 1
ATOM 3404 N N . GLN A 1 464 ? 20.433 44.302 -54.422 1.00 29.50 464 GLN A N 1
ATOM 3405 C CA . GLN A 1 464 ? 20.825 42.945 -54.867 1.00 29.50 464 GLN A CA 1
ATOM 3406 C C . GLN A 1 464 ? 21.974 43.017 -55.940 1.00 29.50 464 GLN A C 1
ATOM 3408 O O . GLN A 1 464 ? 22.593 44.080 -56.002 1.00 29.50 464 GLN A O 1
ATOM 3413 N N . PRO A 1 465 ? 22.371 41.968 -56.714 1.00 49.62 465 PRO A N 1
ATOM 3414 C CA . PRO A 1 465 ? 23.778 41.557 -56.887 1.00 49.62 465 PRO A CA 1
ATOM 3415 C C . PRO A 1 465 ? 24.327 41.763 -58.328 1.00 49.62 465 PRO A C 1
ATOM 3417 O O . PRO A 1 465 ? 23.726 42.509 -59.103 1.00 49.62 465 PRO A O 1
ATOM 3420 N N . PRO A 1 466 ? 25.477 41.150 -58.704 1.00 39.56 466 PRO A N 1
ATOM 3421 C CA . PRO A 1 466 ? 25.494 39.826 -59.385 1.00 39.56 466 PRO A CA 1
ATOM 3422 C C . PRO A 1 466 ? 26.654 38.908 -58.852 1.00 39.56 466 PRO A C 1
ATOM 3424 O O . PRO A 1 466 ? 27.172 39.209 -57.786 1.00 39.56 466 PRO A O 1
ATOM 3427 N N . SER A 1 467 ? 27.118 37.773 -59.427 1.00 29.28 467 SER A N 1
ATOM 3428 C CA . SER A 1 467 ? 26.876 37.089 -60.719 1.00 29.28 467 SER A CA 1
ATOM 3429 C C . SER A 1 467 ? 27.219 35.564 -60.708 1.00 29.28 467 SER A C 1
ATOM 3431 O O . SER A 1 467 ? 27.792 35.071 -59.745 1.00 29.28 467 SER A O 1
ATOM 3433 N N . ARG A 1 468 ? 26.869 34.869 -61.812 1.00 30.84 468 ARG A N 1
ATOM 3434 C CA . ARG A 1 468 ? 27.525 33.743 -62.561 1.00 30.84 468 ARG A CA 1
ATOM 3435 C C . ARG A 1 468 ? 28.867 33.139 -62.032 1.00 30.84 468 ARG A C 1
ATOM 3437 O O . ARG A 1 468 ? 29.692 33.885 -61.530 1.00 30.84 468 ARG A O 1
ATOM 3444 N N . SER A 1 469 ? 29.230 31.850 -62.227 1.00 28.75 469 SER A N 1
ATOM 3445 C CA . SER A 1 469 ? 28.641 30.735 -63.022 1.00 28.75 469 SER A CA 1
ATOM 3446 C C . SER A 1 469 ? 29.393 29.375 -62.906 1.00 28.75 469 SER A C 1
ATOM 3448 O O . SER A 1 469 ? 30.614 29.381 -62.876 1.00 28.75 469 SER A O 1
ATOM 3450 N N . HIS A 1 470 ? 28.656 28.258 -63.080 1.00 30.61 470 HIS A N 1
ATOM 3451 C CA . HIS A 1 470 ? 29.000 27.006 -63.816 1.00 30.61 470 HIS A CA 1
ATOM 3452 C C . HIS A 1 470 ? 30.067 25.950 -63.371 1.00 30.61 470 HIS A C 1
ATOM 3454 O O . HIS A 1 470 ? 31.233 26.253 -63.169 1.00 30.61 470 HIS A O 1
ATOM 3460 N N . TRP A 1 471 ? 29.627 24.676 -63.518 1.00 30.14 471 TRP A N 1
ATOM 3461 C CA . TRP A 1 471 ? 30.323 23.419 -63.921 1.00 30.14 471 TRP A CA 1
ATOM 3462 C C . TRP A 1 471 ? 31.034 22.456 -62.916 1.00 30.14 471 TRP A C 1
ATOM 3464 O O . TRP A 1 471 ? 32.044 22.773 -62.307 1.00 30.14 471 TRP A O 1
ATOM 3474 N N . LEU A 1 472 ? 30.550 21.196 -62.976 1.00 33.44 472 LEU A N 1
ATOM 3475 C CA . LEU A 1 472 ? 31.244 19.880 -63.039 1.00 33.44 472 LEU A CA 1
ATOM 3476 C C . LEU A 1 472 ? 31.936 19.217 -61.822 1.00 33.44 472 LEU A C 1
ATOM 3478 O O . LEU A 1 472 ? 33.104 19.439 -61.534 1.00 33.44 472 LEU A O 1
ATOM 3482 N N . SER A 1 473 ? 31.222 18.219 -61.280 1.00 33.53 473 SER A N 1
ATOM 3483 C CA . SER A 1 473 ? 31.612 16.793 -61.148 1.00 33.53 473 SER A CA 1
ATOM 3484 C C . SER A 1 473 ? 33.065 16.395 -60.815 1.00 33.53 473 SER A C 1
ATOM 3486 O O . SER A 1 473 ? 33.948 16.476 -61.673 1.00 33.53 473 SER A O 1
ATOM 3488 N N . ARG A 1 474 ? 33.225 15.638 -59.723 1.00 41.19 474 ARG A N 1
ATOM 3489 C CA . ARG A 1 474 ? 33.112 14.164 -59.758 1.00 41.19 474 ARG A CA 1
ATOM 3490 C C . ARG A 1 474 ? 32.524 13.641 -58.450 1.00 41.19 474 ARG A C 1
ATOM 3492 O O . ARG A 1 474 ? 32.565 14.413 -57.470 1.00 41.19 474 ARG A O 1
#

Secondary structure (DSSP, 8-state):
-HHHHHHHHHHHHHHHTTS---SS-B-----PPTTPPPPTT--SSEETTEE----TTPPEEE-GGGTT-EEE--S-EE-S-EEE-TT--S-EEE-SSEEE-SEEEE--TT-EEEE-SEEE-TT-EEEESSSEEEE--EESEEEE-SSEEEE--GGGTT-EEEESSSEEEEEPPBPGGG---SSTT--SSPPPTTEEEESSSSS---BTTBEESSGGGEEEEE-SS--BTTB--S--SSSS-EEEEETT-EEEEEEEESS-EEEEEEEEEEEPTTSPPEEEEEEETTEEPPPEEE--BTTS-EEEEPPPEEE-SEEEEEEEEE--SSS--EEEEEEEEEE-B-SSSBP-SS-TT-EEEE-TT-EEEEESBSEEEESEEEESSEEESS-EEEE-S----THHHHHHTTT--------------PPPS-------PPPPP-------------------------------------